Protein AF-A0A952U2J3-F1 (afdb_monomer)

Solvent-accessible surface area (backbone atoms only — not comparable to full-atom values): 42303 Å² total; per-residue (Å²): 121,53,68,68,57,14,50,61,39,34,59,53,50,54,50,59,63,61,67,77,74,70,86,86,83,65,71,63,62,59,51,51,52,52,51,53,52,53,52,53,54,51,46,52,47,52,56,50,48,57,51,52,48,60,48,34,75,82,37,78,80,54,48,75,51,79,56,91,62,31,41,40,38,40,26,62,58,43,86,36,76,42,99,84,81,45,73,42,73,40,39,37,88,94,18,28,26,33,42,38,34,65,39,81,37,71,82,77,68,94,67,79,68,70,41,76,49,69,51,93,81,64,28,35,33,43,38,40,46,49,56,23,79,87,74,41,24,13,45,40,32,42,38,34,31,26,89,84,59,59,64,70,58,54,51,56,50,50,50,60,48,64,44,46,40,59,53,51,54,54,69,70,49,80,95,76,85,84,85,90,84,90,81,91,89,88,85,91,85,88,89,88,86,89,88,88,87,90,81,91,68,82,65,29,38,40,49,31,33,44,33,35,43,90,74,33,37,40,34,39,37,50,40,61,66,56,42,75,72,80,89,68,82,92,74,74,55,70,69,59,46,49,48,50,66,66,20,54,33,37,36,24,64,65,75,44,73,86,76,71,46,64,91,78,50,64,87,64,31,45,56,96,94,51,40,33,80,80,67,46,48,77,64,30,49,50,40,49,50,53,50,28,66,69,69,23,49,51,69,74,70,42,27,47,32,38,44,53,56,46,25,59,46,48,53,61,50,51,43,34,48,52,47,28,42,79,39,58,60,32,43,53,50,48,57,48,31,58,74,70,74,27,50,74,42,64,71,62,55,71,65,55,55,49,48,58,62,67,69,46,54,69,70,54,24,29,48,48,26,33,45,48,48,54,52,44,30,47,34,53,64,43,53,54,46,32,53,50,19,51,54,50,24,35,62,68,56,26,44,49,43,71,48,57,79,45,66,92,40,68,72,58,37,50,54,53,50,48,56,41,40,57,48,26,51,53,50,51,52,52,50,60,62,62,32,74,78,60,44,31,32,25,35,35,43,56,39,84,43,37,48,63,88,72,5,37,57,48,54,41,39,77,70,62,26,53,70,45,75,41,70,38,76,71,72,73,76,78,89,86,85,83,88,84,85,78,81,95,76,77,91,66,78,82,50,42,34,67,83,62,58,44,78,47,75,38,77,93,76,36,33,32,32,36,33,51,50,89,51,52,78,48,80,49,74,57,97,90,31,47,32,40,40,33,38,36,84,49,100,58,31,33,44,35,43,33,39,33,45,49,100,52,64,69,58,78,88,52,47,64,62,50,50,50,49,36,49,52,32,36,41,59,50,52,43,54,74,38,68,50,71,50,80,43,70,57,98,86,29,62,28,38,36,41,38,35,64,28,25,68,100,35,77,68,38,27,36,42,37,39,35,37,53,54,73,37,33,40,38,38,41,36,38,40,24,28,62,49,50,65,67,11,57,44,48,50,50,35,72,70,40,63,46,66,69,46,74,67,56,54,52,53,50,53,63,69,70,48,77,76,79,81,72,70,98,81,68,83,75,81,82,76,78,86,75,79,81,84,79,78,78,85,80,86,78,95,81,80,82,89,82,89,84,89,85,87,89,85,88,88,79,90,85,84,87,91,82,85,85,87,86,83,91,82,82,89,84,87,85,85,87,83,88,132

Sequence (724 aa):
MLLRRAVSVICLSLMILSASGWPCLNSQSAVQAATEFSSEAALLEDVHTRLSALIRECYPKTKVVKTGNKLRIEYKVRPFITVGNKTEMAPDFGGLACDIELRPGKYSGRTRLPQQYNEYNFYSVILMAPYSKTLNAHLYTKLLYPSDTPQEFQDRFKDLMNEYDDVAMEVSKPPQTAPISASVTADQPAPAVEEPASNQVPKSKQIFWKAQRGDDVAYIVGTIPFRQTSGKALTMAPEIKDAYKNAKSVIVDTINLTTSLPYSDKSIRYGSGDKLSKHLSPESTRAMKQYLEWSGETMEMYEFWKPWLAAVAFENSAFRLNGFERVDWQRFIAERAKKDSKLVHEMESADEKVKLFESLPAETQDKLLTLSIKELMKFDTAQQEIESAWRAGDVEKLEQAENRELVGDAPLKAVFDELKTARVSRLTEKIQTSLKDGSPIFVAADARNLLGDGGLINRLAESGFSVTQGSSDIVMTPSGISPSVSSQKELPMPSFGGARLSRYTYPEGKFSVLLPGKPDTRYTTKTGMRQVEYIYQDNQGAYCVGYIILPGVPQAAAIPSALDATANGLKASYRTVESKEGPVSLQGYPGRFINITKIKDKSDWGVNIRMYVVGKMLYILAAEGTPAWLRSPAVQQVSSSLTVVTPEEEARAKLRSSPAPSWPATAKPPVATSSTPTVTPPVFDPNAKNRGEVVSPRKKNWGADPYGPVSPYQRSRHTWGGNN

Mean predicted aligned error: 20.15 Å

Structure (mmCIF, N/CA/C/O backbone):
data_AF-A0A952U2J3-F1
#
_entry.id   AF-A0A952U2J3-F1
#
loop_
_atom_site.group_PDB
_atom_site.id
_atom_site.type_symbol
_atom_site.label_atom_id
_atom_site.label_alt_id
_atom_site.label_comp_id
_atom_site.label_asym_id
_atom_site.label_entity_id
_atom_site.label_seq_id
_atom_site.pdbx_PDB_ins_code
_atom_site.Cartn_x
_atom_site.Cartn_y
_atom_site.Cartn_z
_atom_site.occupancy
_atom_site.B_iso_or_equiv
_atom_site.auth_seq_id
_atom_site.auth_comp_id
_atom_site.auth_asym_id
_atom_site.auth_atom_id
_atom_site.pdbx_PDB_model_num
ATOM 1 N N . MET A 1 1 ? 13.901 5.737 -4.770 1.00 32.53 1 MET A N 1
ATOM 2 C CA . MET A 1 1 ? 14.591 6.968 -4.244 1.00 32.53 1 MET A CA 1
ATOM 3 C C . MET A 1 1 ? 15.944 7.225 -4.927 1.00 32.53 1 MET A C 1
ATOM 5 O O . MET A 1 1 ? 16.343 8.380 -5.042 1.00 32.53 1 MET A O 1
ATOM 9 N N . LEU A 1 2 ? 16.629 6.176 -5.406 1.00 36.59 2 LEU A N 1
ATOM 10 C CA . LEU A 1 2 ? 17.903 6.263 -6.134 1.00 36.59 2 LEU A CA 1
ATOM 11 C C . LEU A 1 2 ? 17.725 6.695 -7.607 1.00 36.59 2 LEU A C 1
ATOM 13 O O . LEU A 1 2 ? 18.512 7.517 -8.074 1.00 36.59 2 LEU A O 1
ATOM 17 N N . LEU A 1 3 ? 16.618 6.315 -8.270 1.00 38.75 3 LEU A N 1
ATOM 18 C CA . LEU A 1 3 ? 16.240 6.816 -9.610 1.00 38.75 3 LEU A CA 1
ATOM 19 C C . LEU A 1 3 ? 16.204 8.363 -9.664 1.00 38.75 3 LEU A C 1
ATOM 21 O O . LEU A 1 3 ? 16.622 8.981 -10.636 1.00 38.75 3 LEU A O 1
ATOM 25 N N . ARG A 1 4 ? 15.822 9.013 -8.552 1.00 46.53 4 ARG A N 1
ATOM 26 C CA . ARG A 1 4 ? 15.760 10.484 -8.413 1.00 46.53 4 ARG A CA 1
ATOM 27 C C . ARG A 1 4 ? 17.123 11.175 -8.563 1.00 46.53 4 ARG A C 1
ATOM 29 O O . ARG A 1 4 ? 17.192 12.300 -9.053 1.00 46.53 4 ARG A O 1
ATOM 36 N N . ARG A 1 5 ? 18.207 10.530 -8.110 1.00 43.16 5 ARG A N 1
ATOM 37 C CA . ARG A 1 5 ? 19.585 11.047 -8.252 1.00 43.16 5 ARG A CA 1
ATOM 38 C C . ARG A 1 5 ? 20.107 10.817 -9.667 1.00 43.16 5 ARG A C 1
ATOM 40 O O . ARG A 1 5 ? 20.795 11.673 -10.210 1.00 43.16 5 ARG A O 1
ATOM 47 N N . ALA A 1 6 ? 19.698 9.704 -10.259 1.00 39.91 6 ALA A N 1
ATOM 48 C CA . ALA A 1 6 ? 20.043 9.270 -11.599 1.00 39.91 6 ALA A CA 1
ATOM 49 C C . ALA A 1 6 ? 19.598 10.260 -12.682 1.00 39.91 6 ALA A C 1
ATOM 51 O O . ALA A 1 6 ? 20.382 10.632 -13.548 1.00 39.91 6 ALA A O 1
ATOM 52 N N . VAL A 1 7 ? 18.375 10.784 -12.579 1.00 44.22 7 VAL A N 1
ATOM 53 C CA . VAL A 1 7 ? 17.796 11.645 -13.622 1.00 44.22 7 VAL A CA 1
ATOM 54 C C . VAL A 1 7 ? 18.412 13.050 -13.679 1.00 44.22 7 VAL A C 1
ATOM 56 O O . VAL A 1 7 ? 18.497 13.649 -14.747 1.00 44.22 7 VAL A O 1
ATOM 59 N N . SER A 1 8 ? 18.958 13.557 -12.568 1.00 42.69 8 SER A N 1
ATOM 60 C CA . SER A 1 8 ? 19.717 14.821 -12.604 1.00 42.69 8 SER A CA 1
ATOM 61 C C . SER A 1 8 ? 21.003 14.693 -13.432 1.00 42.69 8 SER A C 1
ATOM 63 O O . SER A 1 8 ? 21.436 15.668 -14.037 1.00 42.69 8 SER A O 1
ATOM 65 N N . VAL A 1 9 ? 21.574 13.484 -13.495 1.00 44.25 9 VAL A N 1
ATOM 66 C CA . VAL A 1 9 ? 22.742 13.160 -14.324 1.00 44.25 9 VAL A CA 1
ATOM 67 C C . VAL A 1 9 ? 22.330 12.983 -15.790 1.00 44.25 9 VAL A C 1
ATOM 69 O O . VAL A 1 9 ? 23.016 13.498 -16.665 1.00 44.25 9 VAL A O 1
ATOM 72 N N . ILE A 1 10 ? 21.166 12.372 -16.061 1.00 49.44 10 ILE A N 1
ATOM 73 C CA . ILE A 1 10 ? 20.590 12.250 -17.418 1.00 49.44 10 ILE A CA 1
ATOM 74 C C . ILE A 1 10 ? 20.408 13.626 -18.074 1.00 49.44 10 ILE A C 1
ATOM 76 O O . ILE A 1 10 ? 20.834 13.828 -19.211 1.00 49.44 10 ILE A O 1
ATOM 80 N N . CYS A 1 11 ? 19.823 14.590 -17.351 1.00 44.06 11 CYS A N 1
ATOM 81 C CA . CYS A 1 11 ? 19.625 15.948 -17.865 1.00 44.06 11 CYS A CA 1
ATOM 82 C C . CYS A 1 11 ? 20.951 16.654 -18.190 1.00 44.06 11 CYS A C 1
ATOM 84 O O . CYS A 1 11 ? 21.028 17.386 -19.173 1.00 44.06 11 CYS A O 1
ATOM 86 N N . LEU A 1 12 ? 21.997 16.421 -17.391 1.00 43.34 12 LEU A N 1
ATOM 87 C CA . LEU A 1 12 ? 23.317 17.017 -17.599 1.00 43.34 12 LEU A CA 1
ATOM 88 C C . LEU A 1 12 ? 24.030 16.398 -18.814 1.00 43.34 12 LEU A C 1
ATOM 90 O O . LEU A 1 12 ? 24.610 17.112 -19.626 1.00 43.34 12 LEU A O 1
ATOM 94 N N . SER A 1 13 ? 23.943 15.075 -18.978 1.00 43.97 13 SER A N 1
ATOM 95 C CA . SER A 1 13 ? 24.568 14.351 -20.090 1.00 43.97 13 SER A CA 1
ATOM 96 C C . SER A 1 13 ? 23.916 14.658 -21.442 1.00 43.97 13 SER A C 1
ATOM 98 O O . SER A 1 13 ? 24.625 14.856 -22.426 1.00 43.97 13 SER A O 1
ATOM 100 N N . LEU A 1 14 ? 22.582 14.764 -21.501 1.00 44.81 14 LEU A N 1
ATOM 101 C CA . LEU A 1 14 ? 21.860 15.097 -22.738 1.00 44.81 14 LEU A CA 1
ATOM 102 C C . LEU A 1 14 ? 22.102 16.545 -23.195 1.00 44.81 14 LEU A C 1
ATOM 104 O O . LEU A 1 14 ? 22.144 16.802 -24.396 1.00 44.81 14 LEU A O 1
ATOM 108 N N . MET A 1 15 ? 22.334 17.473 -22.259 1.00 47.59 15 MET A N 1
ATOM 109 C CA . MET A 1 15 ? 22.719 18.850 -22.587 1.00 47.59 15 MET A CA 1
ATOM 110 C C . MET A 1 15 ? 24.090 18.934 -23.262 1.00 47.59 15 MET A C 1
ATOM 112 O O . MET A 1 15 ? 24.230 19.621 -24.274 1.00 47.59 15 MET A O 1
ATOM 116 N N . ILE A 1 16 ? 25.079 18.192 -22.753 1.00 44.28 16 ILE A N 1
ATOM 117 C CA . ILE A 1 16 ? 26.444 18.169 -23.305 1.00 44.28 16 ILE A CA 1
ATOM 118 C C . ILE A 1 16 ? 26.448 17.634 -24.748 1.00 44.28 16 ILE A C 1
ATOM 120 O O . ILE A 1 16 ? 27.183 18.141 -25.590 1.00 44.28 16 ILE A O 1
ATOM 124 N N . LEU A 1 17 ? 25.577 16.670 -25.059 1.00 38.91 17 LEU A N 1
ATOM 125 C CA . LEU A 1 17 ? 25.422 16.102 -26.405 1.00 38.91 17 LEU A CA 1
ATOM 126 C C . LEU A 1 17 ? 24.635 17.000 -27.377 1.00 38.91 17 LEU A C 1
ATOM 128 O O . LEU A 1 17 ? 24.852 16.915 -28.581 1.00 38.91 17 LEU A O 1
ATOM 132 N N . SER A 1 18 ? 23.748 17.875 -26.888 1.00 40.59 18 SER A N 1
ATOM 133 C CA . SER A 1 18 ? 23.076 18.878 -27.736 1.00 40.59 18 SER A CA 1
ATOM 134 C C . SER A 1 18 ? 23.960 20.085 -28.070 1.00 40.59 18 SER A C 1
ATOM 136 O O . SER A 1 18 ? 23.769 20.715 -29.107 1.00 40.59 18 SER A O 1
ATOM 138 N N . ALA A 1 19 ? 24.951 20.384 -27.223 1.00 36.28 19 ALA A N 1
ATOM 139 C CA . ALA A 1 19 ? 25.869 21.507 -27.406 1.00 36.28 19 ALA A CA 1
ATOM 140 C C . ALA A 1 19 ? 27.001 21.217 -28.411 1.00 36.28 19 ALA A C 1
ATOM 142 O O . ALA A 1 19 ? 27.586 22.146 -28.958 1.00 36.28 19 ALA A O 1
ATOM 143 N N . SER A 1 20 ? 27.304 19.947 -28.690 1.00 35.41 20 SER A N 1
ATOM 144 C CA . SER A 1 20 ? 28.422 19.542 -29.554 1.00 35.41 20 SER A CA 1
ATOM 145 C C . SER A 1 20 ? 28.078 19.427 -31.048 1.00 35.41 20 SER A C 1
ATOM 147 O O . SER A 1 20 ? 28.897 18.927 -31.816 1.00 35.41 20 SER A O 1
ATOM 149 N N . GLY A 1 21 ? 26.898 19.895 -31.484 1.00 38.03 21 GLY A N 1
ATOM 150 C CA . GLY A 1 21 ? 26.424 19.690 -32.861 1.00 38.03 21 GLY A CA 1
ATOM 151 C C . GLY A 1 21 ? 25.653 20.833 -33.529 1.00 38.03 21 GLY A C 1
ATOM 152 O O . GLY A 1 21 ? 25.036 20.587 -34.561 1.00 38.03 21 GLY A O 1
ATOM 153 N N . TRP A 1 22 ? 25.635 22.055 -32.986 1.00 28.34 22 TRP A N 1
ATOM 154 C CA . TRP A 1 22 ? 24.921 23.187 -33.607 1.00 28.34 22 TRP A CA 1
ATOM 155 C C . TRP A 1 22 ? 25.897 24.256 -34.125 1.00 28.34 22 TRP A C 1
ATOM 157 O O . TRP A 1 22 ? 26.649 24.815 -33.326 1.00 28.34 22 TRP A O 1
ATOM 167 N N . PRO A 1 23 ? 25.886 24.599 -35.429 1.00 35.75 23 PRO A N 1
ATOM 168 C CA . PRO A 1 23 ? 26.514 25.816 -35.914 1.00 35.75 23 PRO A CA 1
ATOM 169 C C . PRO A 1 23 ? 25.571 27.015 -35.706 1.00 35.75 23 PRO A C 1
ATOM 171 O O . PRO A 1 23 ? 24.412 26.984 -36.111 1.00 35.75 23 PRO A O 1
ATOM 174 N N . CYS A 1 24 ? 26.125 28.077 -35.113 1.00 32.22 24 CYS A N 1
ATOM 175 C CA . CYS A 1 24 ? 25.595 29.444 -35.000 1.00 32.22 24 CYS A CA 1
ATOM 176 C C . CYS A 1 24 ? 24.401 29.681 -34.049 1.00 32.22 24 CYS A C 1
ATOM 178 O O . CYS A 1 24 ? 23.242 29.556 -34.433 1.00 32.22 24 CYS A O 1
ATOM 180 N N . LEU A 1 25 ? 24.685 30.222 -32.856 1.00 29.83 25 LEU A N 1
ATOM 181 C CA . LEU A 1 25 ? 23.810 31.217 -32.222 1.00 29.83 25 LEU A CA 1
ATOM 182 C C . LEU A 1 25 ? 24.570 32.550 -32.118 1.00 29.83 25 LEU A C 1
ATOM 184 O O . LEU A 1 25 ? 25.639 32.621 -31.515 1.00 29.83 25 LEU A O 1
ATOM 188 N N . ASN A 1 26 ? 24.012 33.582 -32.755 1.00 34.16 26 ASN A N 1
ATOM 189 C CA . ASN A 1 26 ? 24.530 34.950 -32.811 1.00 34.16 26 ASN A CA 1
ATOM 190 C C . ASN A 1 26 ? 24.577 35.607 -31.420 1.00 34.16 26 ASN A C 1
ATOM 192 O O . ASN A 1 26 ? 23.671 35.451 -30.602 1.00 34.16 26 ASN A O 1
ATOM 196 N N . SER A 1 27 ? 25.597 36.437 -31.204 1.00 36.62 27 SER A N 1
ATOM 197 C CA . SER A 1 27 ? 25.874 37.191 -29.972 1.00 36.62 27 SER A CA 1
ATOM 198 C C . SER A 1 27 ? 24.767 38.165 -29.532 1.00 36.62 27 SER A C 1
ATOM 200 O O . SER A 1 27 ? 24.757 38.583 -28.379 1.00 36.62 27 SER A O 1
ATOM 202 N N . GLN A 1 28 ? 23.794 38.489 -30.390 1.00 33.12 28 GLN A N 1
ATOM 203 C CA . GLN A 1 28 ? 22.654 39.346 -30.036 1.00 33.12 28 GLN A CA 1
ATOM 204 C C . GLN A 1 28 ? 21.639 38.661 -29.110 1.00 33.12 28 GLN A C 1
ATOM 206 O O . GLN A 1 28 ? 21.112 39.309 -28.211 1.00 33.12 28 GLN A O 1
ATOM 211 N N . SER A 1 29 ? 21.415 37.350 -29.245 1.00 37.97 29 SER A N 1
ATOM 212 C CA . SER A 1 29 ? 20.482 36.611 -28.378 1.00 37.97 29 SER A CA 1
ATOM 213 C C . SER A 1 29 ? 21.000 36.495 -26.942 1.00 37.97 29 SER A C 1
ATOM 215 O O . SER A 1 29 ? 20.218 36.487 -25.999 1.00 37.97 29 SER A O 1
ATOM 217 N N . ALA A 1 30 ? 22.325 36.452 -26.771 1.00 31.55 30 ALA A N 1
ATOM 218 C CA . ALA A 1 30 ? 22.970 36.451 -25.461 1.00 31.55 30 ALA A CA 1
ATOM 219 C C . ALA A 1 30 ? 22.880 37.823 -24.773 1.00 31.55 30 ALA A C 1
ATOM 221 O O . ALA A 1 30 ? 22.696 37.886 -23.561 1.00 31.55 30 ALA A O 1
ATOM 222 N N . VAL A 1 31 ? 22.957 38.916 -25.541 1.00 30.72 31 VAL A N 1
ATOM 223 C CA . VAL A 1 31 ? 22.818 40.286 -25.020 1.00 30.72 31 VAL A CA 1
ATOM 224 C C . VAL A 1 31 ? 21.362 40.604 -24.677 1.00 30.72 31 VAL A C 1
ATOM 226 O O . VAL A 1 31 ? 21.117 41.222 -23.645 1.00 30.72 31 VAL A O 1
ATOM 229 N N . GLN A 1 32 ? 20.400 40.126 -25.473 1.00 33.69 32 GLN A N 1
ATOM 230 C CA . GLN A 1 32 ? 18.964 40.277 -25.209 1.00 33.69 32 GLN A CA 1
ATOM 231 C C . GLN A 1 32 ? 18.515 39.442 -23.999 1.00 33.69 32 GLN A C 1
ATOM 233 O O . GLN A 1 32 ? 17.850 39.962 -23.109 1.00 33.69 32 GLN A O 1
ATOM 238 N N . ALA A 1 33 ? 19.009 38.202 -23.878 1.00 32.97 33 ALA A N 1
ATOM 239 C CA . ALA A 1 33 ? 18.834 37.403 -22.668 1.00 32.97 33 ALA A CA 1
ATOM 240 C C . ALA A 1 33 ? 19.483 38.065 -21.441 1.00 32.97 33 ALA A C 1
ATOM 242 O O . ALA A 1 33 ? 18.907 38.015 -20.364 1.00 32.97 33 ALA A O 1
ATOM 243 N N . ALA A 1 34 ? 20.643 38.721 -21.582 1.00 29.66 34 ALA A N 1
ATOM 244 C CA . ALA A 1 34 ? 21.317 39.411 -20.478 1.00 29.66 34 ALA A CA 1
ATOM 245 C C . ALA A 1 34 ? 20.621 40.717 -20.043 1.00 29.66 34 ALA A C 1
ATOM 247 O O . ALA A 1 34 ? 20.680 41.071 -18.866 1.00 29.66 34 ALA A O 1
ATOM 248 N N . THR A 1 35 ? 19.944 41.420 -20.959 1.00 30.41 35 THR A N 1
ATOM 249 C CA . THR A 1 35 ? 19.153 42.622 -20.633 1.00 30.41 35 THR A CA 1
ATOM 250 C C . THR A 1 35 ? 17.809 42.262 -20.000 1.00 30.41 35 THR A C 1
ATOM 252 O O . THR A 1 35 ? 17.457 42.866 -18.990 1.00 30.41 35 THR A O 1
ATOM 255 N N . GLU A 1 36 ? 17.126 41.219 -20.488 1.00 41.25 36 GLU A N 1
ATOM 256 C CA . GLU A 1 36 ? 15.915 40.665 -19.854 1.00 41.25 36 GLU A CA 1
ATOM 257 C C . GLU A 1 36 ? 16.208 40.114 -18.442 1.00 41.25 36 GLU A C 1
ATOM 259 O O . GLU A 1 36 ? 15.452 40.369 -17.501 1.00 41.25 36 GLU A O 1
ATOM 264 N N . PHE A 1 37 ? 17.368 39.466 -18.252 1.00 37.72 37 PHE A N 1
ATOM 265 C CA . PHE A 1 37 ? 17.836 38.992 -16.940 1.00 37.72 37 PHE A CA 1
ATOM 266 C C . PHE A 1 37 ? 18.097 40.141 -15.952 1.00 37.72 37 PHE A C 1
ATOM 268 O O . PHE A 1 37 ? 17.888 39.988 -14.748 1.00 37.72 37 PHE A O 1
ATOM 275 N N . SER A 1 38 ? 18.544 41.302 -16.448 1.00 39.62 38 SER A N 1
ATOM 276 C CA . SER A 1 38 ? 18.811 42.483 -15.619 1.00 39.62 38 SER A CA 1
ATOM 277 C C . SER A 1 38 ? 17.528 43.191 -15.175 1.00 39.62 38 SER A C 1
ATOM 279 O O . SER A 1 38 ? 17.484 43.701 -14.056 1.00 39.62 38 SER A O 1
ATOM 281 N N . SER A 1 39 ? 16.483 43.216 -16.009 1.00 50.59 39 SER A N 1
ATOM 282 C CA . SER A 1 39 ? 15.179 43.795 -15.650 1.00 50.59 39 SER A CA 1
ATOM 283 C C . SER A 1 39 ? 14.370 42.894 -14.712 1.00 50.59 39 SER A C 1
ATOM 285 O O . SER A 1 39 ? 13.769 43.394 -13.762 1.00 50.59 39 SER A O 1
ATOM 287 N N . GLU A 1 40 ? 14.404 41.567 -14.907 1.00 54.47 40 GLU A N 1
ATOM 288 C CA . GLU A 1 40 ? 13.758 40.616 -13.987 1.00 54.47 40 GLU A CA 1
ATOM 289 C C . GLU A 1 40 ? 14.417 40.631 -12.602 1.00 54.47 40 GLU A C 1
ATOM 291 O O . GLU A 1 40 ? 13.723 40.593 -11.587 1.00 54.47 40 GLU A O 1
ATOM 296 N N . ALA A 1 41 ? 15.750 40.731 -12.538 1.00 56.22 41 ALA A N 1
ATOM 297 C CA . ALA A 1 41 ? 16.477 40.775 -11.273 1.00 56.22 41 ALA A CA 1
ATOM 298 C C . ALA A 1 41 ? 16.209 42.061 -10.470 1.00 56.22 41 ALA A C 1
ATOM 300 O O . ALA A 1 41 ? 16.099 41.990 -9.244 1.00 56.22 41 ALA A O 1
ATOM 301 N N . ALA A 1 42 ? 16.087 43.210 -11.145 1.00 57.56 42 ALA A N 1
ATOM 302 C CA . ALA A 1 42 ? 15.804 44.501 -10.515 1.00 57.56 42 ALA A CA 1
ATOM 303 C C . ALA A 1 42 ? 14.357 44.595 -10.003 1.00 57.56 42 ALA A C 1
ATOM 305 O O . ALA A 1 42 ? 14.140 44.997 -8.861 1.00 57.56 42 ALA A O 1
ATOM 306 N N . LEU A 1 43 ? 13.376 44.150 -10.798 1.00 63.41 43 LEU A N 1
ATOM 307 C CA . LEU A 1 43 ? 11.974 44.110 -10.372 1.00 63.41 43 LEU A CA 1
ATOM 308 C C . LEU A 1 43 ? 11.774 43.149 -9.200 1.00 63.41 43 LEU A C 1
ATOM 310 O O . LEU A 1 43 ? 11.092 43.469 -8.229 1.00 63.41 43 LEU A O 1
ATOM 314 N N . LEU A 1 44 ? 12.367 41.957 -9.291 1.00 66.12 44 LEU A N 1
ATOM 315 C CA . LEU A 1 44 ? 12.258 40.969 -8.232 1.00 66.12 44 LEU A CA 1
ATOM 316 C C . LEU A 1 44 ? 12.863 41.500 -6.928 1.00 66.12 44 LEU A C 1
ATOM 318 O O . LEU A 1 44 ? 12.347 41.205 -5.855 1.00 66.12 44 LEU A O 1
ATOM 322 N N . GLU A 1 45 ? 13.919 42.311 -7.008 1.00 69.69 45 GLU A N 1
ATOM 323 C CA . GLU A 1 45 ? 14.488 42.961 -5.831 1.00 69.69 45 GLU A CA 1
ATOM 324 C C . GLU A 1 45 ? 13.590 44.056 -5.247 1.00 69.69 45 GLU A C 1
ATOM 326 O O . GLU A 1 45 ? 13.445 44.112 -4.025 1.00 69.69 45 GLU A O 1
ATOM 331 N N . ASP A 1 46 ? 12.926 44.869 -6.073 1.00 71.44 46 ASP A N 1
ATOM 332 C CA . ASP A 1 46 ? 11.971 45.879 -5.593 1.00 71.44 46 ASP A CA 1
ATOM 333 C C . ASP A 1 46 ? 10.759 45.229 -4.904 1.00 71.44 46 ASP A C 1
ATOM 335 O O . ASP A 1 46 ? 10.438 45.547 -3.755 1.00 71.44 46 ASP A O 1
ATOM 339 N N . VAL A 1 47 ? 10.163 44.217 -5.543 1.00 70.25 47 VAL A N 1
ATOM 340 C CA . VAL A 1 47 ? 9.043 43.438 -4.988 1.00 70.25 47 VAL A CA 1
ATOM 341 C C . VAL A 1 47 ? 9.453 42.748 -3.686 1.00 70.25 47 VAL A C 1
ATOM 343 O O . VAL A 1 47 ? 8.728 42.811 -2.691 1.00 70.25 47 VAL A O 1
ATOM 346 N N . HIS A 1 48 ? 10.637 42.129 -3.641 1.00 74.19 48 HIS A N 1
ATOM 347 C CA . HIS A 1 48 ? 11.150 41.522 -2.413 1.00 74.19 48 HIS A CA 1
ATOM 348 C C . HIS A 1 48 ? 11.382 42.554 -1.304 1.00 74.19 48 HIS A C 1
ATOM 350 O O . HIS A 1 48 ? 11.140 42.248 -0.133 1.00 74.19 48 HIS A O 1
ATOM 356 N N . THR A 1 49 ? 11.831 43.762 -1.648 1.00 76.81 49 THR A N 1
ATOM 357 C CA . THR A 1 49 ? 12.126 44.837 -0.692 1.00 76.81 49 THR A CA 1
ATOM 358 C C . THR A 1 49 ? 10.850 45.393 -0.071 1.00 76.81 49 THR A C 1
ATOM 360 O O . THR A 1 49 ? 10.731 45.393 1.157 1.00 76.81 49 THR A O 1
ATOM 363 N N . ARG A 1 50 ? 9.864 45.784 -0.890 1.00 75.50 50 ARG A N 1
ATOM 364 C CA . ARG A 1 50 ? 8.568 46.308 -0.417 1.00 75.50 50 ARG A CA 1
ATOM 365 C C . ARG A 1 50 ? 7.829 45.289 0.443 1.00 75.50 50 ARG A C 1
ATOM 367 O O . ARG A 1 50 ? 7.320 45.619 1.512 1.00 75.50 50 ARG A O 1
ATOM 374 N N . LEU A 1 51 ? 7.847 44.026 0.027 1.00 73.00 51 LEU A N 1
ATOM 375 C CA . LEU A 1 51 ? 7.157 42.956 0.736 1.00 73.00 51 LEU A CA 1
ATOM 376 C C . LEU A 1 51 ? 7.872 42.557 2.034 1.00 73.00 51 LEU A C 1
ATOM 378 O O . LEU A 1 51 ? 7.224 42.297 3.047 1.00 73.00 51 LEU A O 1
ATOM 382 N N . SER A 1 52 ? 9.208 42.589 2.051 1.00 75.69 52 SER A N 1
ATOM 383 C CA . SER A 1 52 ? 9.977 42.426 3.291 1.00 75.69 52 SER A CA 1
ATOM 384 C C . SER A 1 52 ? 9.743 43.580 4.270 1.00 75.69 52 SER A C 1
ATOM 386 O O . SER A 1 52 ? 9.743 43.344 5.476 1.00 75.69 52 SER A O 1
ATOM 388 N N . ALA A 1 53 ? 9.551 44.812 3.786 1.00 78.88 53 ALA A N 1
ATOM 389 C CA . ALA A 1 53 ? 9.234 45.968 4.624 1.00 78.88 53 ALA A CA 1
ATOM 390 C C . ALA A 1 53 ? 7.831 45.847 5.242 1.00 78.88 53 ALA A C 1
ATOM 392 O O . ALA A 1 53 ? 7.717 45.871 6.466 1.00 78.88 53 ALA A O 1
ATOM 393 N N . LEU A 1 54 ? 6.806 45.581 4.421 1.00 78.69 54 LEU A N 1
ATOM 394 C CA . LEU A 1 54 ? 5.423 45.374 4.872 1.00 78.69 54 LEU A CA 1
ATOM 395 C C . LEU A 1 54 ? 5.329 44.274 5.938 1.00 78.69 54 LEU A C 1
ATOM 397 O O . LEU A 1 54 ? 4.670 44.428 6.963 1.00 78.69 54 LEU A O 1
ATOM 401 N N . ILE A 1 55 ? 6.025 43.157 5.725 1.00 78.56 55 ILE A N 1
ATOM 402 C CA . ILE A 1 55 ? 6.014 42.044 6.674 1.00 78.56 55 ILE A CA 1
ATOM 403 C C . ILE A 1 55 ? 6.757 42.390 7.973 1.00 78.56 55 ILE A C 1
ATOM 405 O O . ILE A 1 55 ? 6.338 41.953 9.044 1.00 78.56 55 ILE A O 1
ATOM 409 N N . ARG A 1 56 ? 7.820 43.200 7.923 1.00 79.88 56 ARG A N 1
ATOM 410 C CA . ARG A 1 56 ? 8.557 43.628 9.125 1.00 79.88 56 ARG A CA 1
ATOM 411 C C . ARG A 1 56 ? 7.799 44.646 9.976 1.00 79.88 56 ARG A C 1
ATOM 413 O O . ARG A 1 56 ? 8.045 44.680 11.177 1.00 79.88 56 ARG A O 1
ATOM 420 N N . GLU A 1 57 ? 6.879 45.421 9.403 1.00 77.38 57 GLU A N 1
ATOM 421 C CA . GLU A 1 57 ? 6.001 46.321 10.171 1.00 77.38 57 GLU A CA 1
ATOM 422 C C . GLU A 1 57 ? 5.124 45.541 11.159 1.00 77.38 57 GLU A C 1
ATOM 424 O O . GLU A 1 57 ? 5.012 45.917 12.324 1.00 77.38 57 GLU A O 1
ATOM 429 N N . CYS A 1 58 ? 4.560 44.411 10.723 1.00 69.06 58 CYS A N 1
ATOM 430 C CA . CYS A 1 58 ? 3.730 43.554 11.573 1.00 69.06 58 CYS A CA 1
ATOM 431 C C . CYS A 1 58 ? 4.547 42.494 12.335 1.00 69.06 58 CYS A C 1
ATOM 433 O O . CYS A 1 58 ? 4.149 42.055 13.414 1.00 69.06 58 CYS A O 1
ATOM 435 N N . TYR A 1 59 ? 5.704 42.092 11.799 1.00 78.94 59 TYR A N 1
ATOM 436 C CA . TYR A 1 59 ? 6.549 41.024 12.338 1.00 78.94 59 TYR A CA 1
ATOM 437 C C . TYR A 1 59 ? 8.040 41.433 12.342 1.00 78.94 59 TYR A C 1
ATOM 439 O O . TYR A 1 59 ? 8.845 40.942 11.548 1.00 78.94 59 TYR A O 1
ATOM 447 N N . PRO A 1 60 ? 8.485 42.290 13.278 1.00 69.75 60 PRO A N 1
ATOM 448 C CA . PRO A 1 60 ? 9.799 42.952 13.221 1.00 69.75 60 PRO A CA 1
ATOM 449 C C . PRO A 1 60 ? 11.024 42.027 13.340 1.00 69.75 60 PRO A C 1
ATOM 451 O O . PRO A 1 60 ? 12.149 42.444 13.075 1.00 69.75 60 PRO A O 1
ATOM 454 N N . LYS A 1 61 ? 10.835 40.757 13.723 1.00 77.94 61 LYS A N 1
ATOM 455 C CA . LYS A 1 61 ? 11.903 39.754 13.902 1.00 77.94 61 LYS A CA 1
ATOM 456 C C . LYS A 1 61 ? 11.891 38.652 12.823 1.00 77.94 61 LYS A C 1
ATOM 458 O O . LYS A 1 61 ? 12.361 37.544 13.074 1.00 77.94 61 LYS A O 1
ATOM 463 N N . THR A 1 62 ? 11.335 38.916 11.639 1.00 83.06 62 THR A N 1
ATOM 464 C CA . THR A 1 62 ? 11.275 37.945 10.527 1.00 83.06 62 THR A CA 1
ATOM 465 C C . THR A 1 62 ? 12.648 37.603 9.955 1.00 83.06 62 THR A C 1
ATOM 467 O O . THR A 1 62 ? 13.453 38.495 9.670 1.00 83.06 62 THR A O 1
ATOM 470 N N . LYS A 1 63 ? 12.878 36.320 9.678 1.00 82.88 63 LYS A N 1
ATOM 471 C CA . LYS A 1 63 ? 14.024 35.834 8.910 1.00 82.88 63 LYS A CA 1
ATOM 472 C C . LYS A 1 63 ? 13.687 35.869 7.421 1.00 82.88 63 LYS A C 1
ATOM 474 O O . LYS A 1 63 ? 12.689 35.291 7.005 1.00 82.88 63 LYS A O 1
ATOM 479 N N . VAL A 1 64 ? 14.534 36.516 6.625 1.00 80.44 64 VAL A N 1
ATOM 480 C CA . VAL A 1 64 ? 14.371 36.631 5.169 1.00 80.44 64 VAL A CA 1
ATOM 481 C C . VAL A 1 64 ? 15.510 35.882 4.485 1.00 80.44 64 VAL A C 1
ATOM 483 O O . VAL A 1 64 ? 16.677 36.132 4.780 1.00 80.44 64 VAL A O 1
ATOM 486 N N . VAL A 1 65 ? 15.181 34.950 3.591 1.00 76.44 65 VAL A N 1
ATOM 487 C CA . VAL A 1 65 ? 16.146 34.166 2.812 1.00 76.44 65 VAL A CA 1
ATOM 488 C C . VAL A 1 65 ? 15.817 34.317 1.331 1.00 76.44 65 VAL A C 1
ATOM 490 O O . VAL A 1 65 ? 14.753 33.896 0.877 1.00 76.44 65 VAL A O 1
ATOM 493 N N . LYS A 1 66 ? 16.742 34.909 0.570 1.00 74.25 66 LYS A N 1
ATOM 494 C CA . LYS A 1 66 ? 16.641 35.055 -0.888 1.00 74.25 66 LYS A CA 1
ATOM 495 C C . LYS A 1 66 ? 17.478 33.973 -1.576 1.00 74.25 66 LYS A C 1
ATOM 497 O O . LYS A 1 66 ? 18.623 33.733 -1.197 1.00 74.25 66 LYS A O 1
ATOM 502 N N . THR A 1 67 ? 16.925 33.288 -2.576 1.00 69.12 67 THR A N 1
ATOM 503 C CA . THR A 1 67 ? 17.646 32.264 -3.354 1.00 69.12 67 THR A CA 1
ATOM 504 C C . THR A 1 67 ? 17.181 32.280 -4.807 1.00 69.12 67 THR A C 1
ATOM 506 O O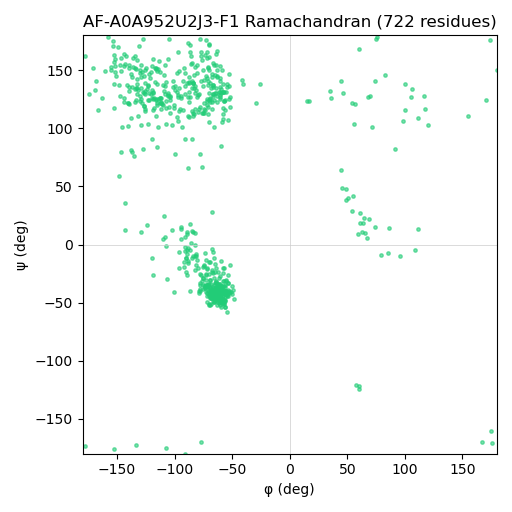 . THR A 1 67 ? 16.129 31.735 -5.136 1.00 69.12 67 THR A O 1
ATOM 509 N N . GLY A 1 68 ? 17.970 32.892 -5.695 1.00 69.69 68 GLY A N 1
ATOM 510 C CA . GLY A 1 68 ? 17.620 33.022 -7.113 1.00 69.69 68 GLY A CA 1
ATOM 511 C C . GLY A 1 68 ? 16.309 33.792 -7.307 1.00 69.69 68 GLY A C 1
ATOM 512 O O . GLY A 1 68 ? 16.186 34.920 -6.838 1.00 69.69 68 GLY A O 1
ATOM 513 N N . ASN A 1 69 ? 15.328 33.154 -7.952 1.00 73.25 69 ASN A N 1
ATOM 514 C CA . ASN A 1 69 ? 13.989 33.696 -8.206 1.00 73.25 69 ASN A CA 1
ATOM 515 C C . ASN A 1 69 ? 12.997 33.511 -7.035 1.00 73.25 69 ASN A C 1
ATOM 517 O O . ASN A 1 69 ? 11.794 33.696 -7.226 1.00 73.25 69 ASN A O 1
ATOM 521 N N . LYS A 1 70 ? 13.482 33.091 -5.855 1.00 77.88 70 LYS A N 1
ATOM 522 C CA . LYS A 1 70 ? 12.667 32.806 -4.667 1.00 77.88 70 LYS A CA 1
ATOM 523 C C . LYS A 1 70 ? 12.990 33.720 -3.497 1.00 77.88 70 LYS A C 1
ATOM 525 O O . LYS A 1 70 ? 14.164 33.941 -3.183 1.00 77.88 70 LYS A O 1
ATOM 530 N N . LEU A 1 71 ? 11.945 34.134 -2.792 1.00 81.38 71 LEU A N 1
ATOM 531 C CA . LEU A 1 71 ? 12.017 34.752 -1.476 1.00 81.38 71 LEU A CA 1
ATOM 532 C C . LEU A 1 71 ? 11.226 33.913 -0.487 1.00 81.38 71 LEU A C 1
ATOM 534 O O . LEU A 1 71 ? 10.063 33.592 -0.722 1.00 81.38 71 LEU A O 1
ATOM 538 N N . ARG A 1 72 ? 11.865 33.589 0.632 1.00 85.44 72 ARG A N 1
ATOM 539 C CA . ARG A 1 72 ? 11.216 32.956 1.770 1.00 85.44 72 ARG A CA 1
ATOM 540 C C . ARG A 1 72 ? 11.332 33.859 2.985 1.00 85.44 72 ARG A C 1
ATOM 542 O O . ARG A 1 72 ? 12.439 34.243 3.369 1.00 85.44 72 ARG A O 1
ATOM 549 N N . ILE A 1 73 ? 10.193 34.180 3.585 1.00 86.06 73 ILE A N 1
ATOM 550 C CA . ILE A 1 73 ? 10.102 34.962 4.816 1.00 86.06 73 ILE A CA 1
ATOM 551 C C . ILE A 1 73 ? 9.455 34.095 5.884 1.00 86.06 73 ILE A C 1
ATOM 553 O O . ILE A 1 73 ? 8.380 33.540 5.678 1.00 86.06 73 ILE A O 1
ATOM 557 N N . GLU A 1 74 ? 10.119 33.967 7.024 1.00 87.50 74 GLU A N 1
ATOM 558 C CA . GLU A 1 74 ? 9.693 33.096 8.113 1.00 87.50 74 GLU A CA 1
ATOM 559 C C . GLU A 1 74 ? 9.742 33.845 9.444 1.00 87.50 74 GLU A C 1
ATOM 561 O O . GLU A 1 74 ? 10.728 34.510 9.777 1.00 87.50 74 GLU A O 1
ATOM 566 N N . TYR A 1 75 ? 8.691 33.703 10.244 1.00 84.06 75 TYR A N 1
ATOM 567 C CA . TYR A 1 75 ? 8.647 34.198 11.612 1.00 84.06 75 TYR A CA 1
ATOM 568 C C . TYR A 1 75 ? 7.860 33.235 12.492 1.00 84.06 75 TYR A C 1
ATOM 570 O O . TYR A 1 75 ? 6.729 32.907 12.158 1.00 84.06 75 TYR A O 1
ATOM 578 N N . LYS A 1 76 ? 8.462 32.775 13.600 1.00 81.56 76 LYS A N 1
ATOM 579 C CA . LYS A 1 76 ? 7.890 31.744 14.490 1.00 81.56 76 LYS A CA 1
ATOM 580 C C . LYS A 1 76 ? 7.288 30.578 13.690 1.00 81.56 76 LYS A C 1
ATOM 582 O O . LYS A 1 76 ? 6.080 30.377 13.670 1.00 81.56 76 LYS A O 1
ATOM 587 N N . VAL A 1 77 ? 8.141 29.866 12.960 1.00 83.81 77 VAL A N 1
ATOM 588 C CA . VAL A 1 77 ? 7.743 28.727 12.125 1.00 83.81 77 VAL A CA 1
ATOM 589 C C . VAL A 1 77 ? 8.238 27.421 12.729 1.00 83.81 77 VAL A C 1
ATOM 591 O O . VAL A 1 77 ? 9.339 27.359 13.278 1.00 83.81 77 VAL A O 1
ATOM 594 N N . ARG A 1 78 ? 7.456 26.358 12.555 1.00 75.81 78 ARG A N 1
ATOM 595 C CA . ARG A 1 78 ? 7.800 24.992 12.950 1.00 75.81 78 ARG A CA 1
ATOM 596 C C . ARG A 1 78 ? 7.797 24.049 11.742 1.00 75.81 78 ARG A C 1
ATOM 598 O O . ARG A 1 78 ? 7.004 24.238 10.815 1.00 75.81 78 ARG A O 1
ATOM 605 N N . PRO A 1 79 ? 8.649 23.012 11.734 1.00 73.88 79 PRO A N 1
ATOM 606 C CA . PRO A 1 79 ? 8.566 21.952 10.740 1.00 73.88 79 PRO A CA 1
ATOM 607 C C . PRO A 1 79 ? 7.231 21.207 10.874 1.00 73.88 79 PRO A C 1
ATOM 609 O O . PRO A 1 79 ? 6.855 20.743 11.948 1.00 73.88 79 PRO A O 1
ATOM 612 N N . PHE A 1 80 ? 6.513 21.095 9.765 1.00 62.47 80 PHE A N 1
ATOM 613 C CA . PHE A 1 80 ? 5.187 20.508 9.654 1.00 62.47 80 PHE A CA 1
ATOM 614 C C . PHE A 1 80 ? 5.195 19.440 8.562 1.00 62.47 80 PHE A C 1
ATOM 616 O O . PHE A 1 80 ? 5.504 19.701 7.400 1.00 62.47 80 PHE A O 1
ATOM 623 N N . ILE A 1 81 ? 4.890 18.202 8.937 1.00 59.69 81 ILE A N 1
ATOM 624 C CA . ILE A 1 81 ? 4.928 17.073 8.009 1.00 59.69 81 ILE A CA 1
ATOM 625 C C . ILE A 1 81 ? 3.597 17.016 7.259 1.00 59.69 81 ILE A C 1
ATOM 627 O O . ILE A 1 81 ? 2.540 16.796 7.847 1.00 59.69 81 ILE A O 1
ATOM 631 N N . THR A 1 82 ? 3.659 17.239 5.950 1.00 50.88 82 THR A N 1
ATOM 632 C CA . THR A 1 82 ? 2.509 17.132 5.044 1.00 50.88 82 THR A CA 1
ATOM 633 C C . THR A 1 82 ? 2.320 15.694 4.560 1.00 50.88 82 THR A C 1
ATOM 635 O O . THR A 1 82 ? 3.231 14.860 4.645 1.00 50.88 82 THR A O 1
ATOM 638 N N . VAL A 1 83 ? 1.127 15.395 4.039 1.00 38.69 83 VAL A N 1
ATOM 639 C CA . VAL A 1 83 ? 0.781 14.075 3.490 1.00 38.69 83 VAL A CA 1
ATOM 640 C C . VAL A 1 83 ? 1.792 13.699 2.398 1.00 38.69 83 VAL A C 1
ATOM 642 O O . VAL A 1 83 ? 1.910 14.382 1.383 1.00 38.69 83 VAL A O 1
ATOM 645 N N . GLY A 1 84 ? 2.559 12.628 2.635 1.00 41.81 84 GLY A N 1
ATOM 646 C CA . GLY A 1 84 ? 3.682 12.210 1.784 1.00 41.81 84 GLY A CA 1
ATOM 647 C C . GLY A 1 84 ? 5.079 12.350 2.412 1.00 41.81 84 GLY A C 1
ATOM 648 O O . GLY A 1 84 ? 6.071 12.250 1.686 1.00 41.81 84 GLY A O 1
ATOM 649 N N . ASN A 1 85 ? 5.178 12.561 3.733 1.00 39.38 85 ASN A N 1
ATOM 650 C CA . ASN A 1 85 ? 6.438 12.667 4.490 1.00 39.38 85 ASN A CA 1
ATOM 651 C C . ASN A 1 85 ? 7.348 13.823 4.041 1.00 39.38 85 ASN A C 1
ATOM 653 O O . ASN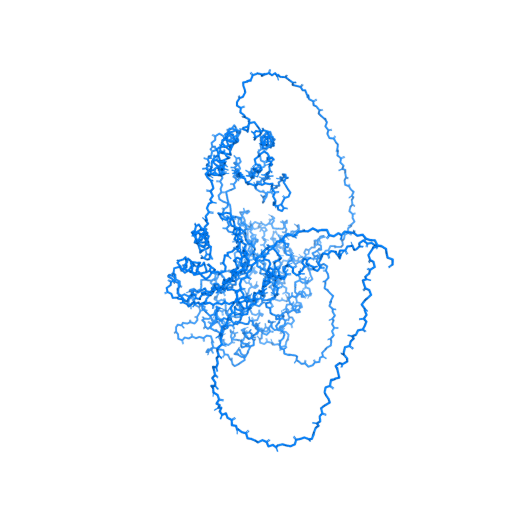 A 1 85 ? 8.572 13.781 4.182 1.00 39.38 85 ASN A O 1
ATOM 657 N N . LYS A 1 86 ? 6.745 14.875 3.483 1.00 45.31 86 LYS A N 1
ATOM 658 C CA . LYS A 1 86 ? 7.456 16.092 3.110 1.00 45.31 86 LYS A CA 1
ATOM 659 C C . LYS A 1 86 ? 7.301 17.107 4.239 1.00 45.31 86 LYS A C 1
ATOM 661 O O . LYS A 1 86 ? 6.193 17.556 4.528 1.00 45.31 86 LYS A O 1
ATOM 666 N N . THR A 1 87 ? 8.414 17.448 4.878 1.00 61.12 87 THR A N 1
ATOM 667 C CA . THR A 1 87 ? 8.467 18.497 5.900 1.00 61.12 87 THR A CA 1
ATOM 668 C C . THR A 1 87 ? 8.394 19.859 5.213 1.00 61.12 87 THR A C 1
ATOM 670 O O . THR A 1 87 ? 9.302 20.226 4.468 1.00 61.12 87 THR A O 1
ATOM 673 N N . GLU A 1 88 ? 7.309 20.594 5.432 1.00 70.69 88 GLU A N 1
ATOM 674 C CA . GLU A 1 88 ? 7.155 22.002 5.053 1.00 70.69 88 GLU A CA 1
ATOM 675 C C . GLU A 1 88 ? 7.189 22.871 6.319 1.00 70.69 88 GLU A C 1
ATOM 677 O O . GLU A 1 88 ? 6.906 22.384 7.406 1.00 70.69 88 GLU A O 1
ATOM 682 N N . MET A 1 89 ? 7.576 24.142 6.221 1.00 74.62 89 MET A N 1
ATOM 683 C CA . MET A 1 89 ? 7.584 25.045 7.382 1.00 74.62 89 MET A CA 1
ATOM 684 C C . MET A 1 89 ? 6.208 25.701 7.511 1.00 74.62 89 MET A C 1
ATOM 686 O O . MET A 1 89 ? 5.752 26.340 6.565 1.00 74.62 89 MET A O 1
ATOM 690 N N . ALA A 1 90 ? 5.551 25.530 8.657 1.00 77.38 90 ALA A N 1
ATOM 691 C CA . ALA A 1 90 ? 4.254 26.128 8.965 1.00 77.38 90 ALA A CA 1
ATOM 692 C C . ALA A 1 90 ? 4.386 27.173 10.083 1.00 77.38 90 ALA A C 1
ATOM 694 O O . ALA A 1 90 ? 5.226 26.993 10.967 1.00 77.38 90 ALA A O 1
ATOM 695 N N . PRO A 1 91 ? 3.567 28.235 10.093 1.00 81.75 91 PRO A N 1
ATOM 696 C CA . PRO A 1 91 ? 3.590 29.220 11.168 1.00 81.75 91 PRO A CA 1
ATOM 697 C C . PRO A 1 91 ? 3.018 28.658 12.480 1.00 81.75 91 PRO A C 1
ATOM 699 O O . PRO A 1 91 ? 2.031 27.918 12.482 1.00 81.75 91 PRO A O 1
ATOM 702 N N . ASP A 1 92 ? 3.644 29.025 13.598 1.00 74.88 92 ASP A N 1
ATOM 703 C CA . ASP A 1 92 ? 3.073 28.953 14.946 1.00 74.88 92 ASP A CA 1
ATOM 704 C C . ASP A 1 92 ? 2.101 30.127 15.185 1.00 74.88 92 ASP A C 1
ATOM 706 O O . ASP A 1 92 ? 1.941 31.014 14.345 1.00 74.88 92 ASP A O 1
ATOM 710 N N . PHE A 1 93 ? 1.453 30.149 16.353 1.00 68.06 93 PHE A N 1
ATOM 711 C CA . PHE A 1 93 ? 0.574 31.249 16.763 1.00 68.06 93 PHE A CA 1
ATOM 712 C C . PHE A 1 93 ? 1.339 32.587 16.821 1.00 68.06 93 PHE A C 1
ATOM 714 O O . PHE A 1 93 ? 2.435 32.666 17.393 1.00 68.06 93 PHE A O 1
ATOM 721 N N . GLY A 1 94 ? 0.788 33.633 16.195 1.00 69.19 94 GLY A N 1
ATOM 722 C CA . GLY A 1 94 ? 1.477 34.908 15.974 1.00 69.19 94 GLY A CA 1
ATOM 723 C C . GLY A 1 94 ? 2.721 34.832 15.068 1.00 69.19 94 GLY A C 1
ATOM 724 O O . GLY A 1 94 ? 3.583 35.710 15.153 1.00 69.19 94 GLY A O 1
ATOM 725 N N . GLY A 1 95 ? 2.868 33.769 14.267 1.00 82.06 95 GLY A N 1
ATOM 726 C CA . GLY A 1 95 ? 3.927 33.574 13.270 1.00 82.06 95 GLY A CA 1
ATOM 727 C C . GLY A 1 95 ? 3.450 33.770 11.828 1.00 82.06 95 GLY A C 1
ATOM 728 O O . GLY A 1 95 ? 2.271 33.987 11.583 1.00 82.06 95 GLY A O 1
ATOM 729 N N . LEU A 1 96 ? 4.354 33.674 10.852 1.00 87.25 96 LEU A N 1
ATOM 730 C CA . LEU A 1 96 ? 4.009 33.629 9.426 1.00 87.25 96 LEU A CA 1
ATOM 731 C C . LEU A 1 96 ? 5.066 32.846 8.630 1.00 87.25 96 LEU A C 1
ATOM 733 O O . LEU A 1 96 ? 6.241 32.810 9.005 1.00 87.25 96 LEU A O 1
ATOM 737 N N . ALA A 1 97 ? 4.663 32.267 7.501 1.00 87.31 97 ALA A N 1
ATOM 738 C CA . ALA A 1 97 ? 5.586 31.757 6.491 1.00 87.31 97 ALA A CA 1
ATOM 739 C C . ALA A 1 97 ? 5.126 32.211 5.104 1.00 87.31 97 ALA A C 1
ATOM 741 O O . ALA A 1 97 ? 4.002 31.925 4.707 1.00 87.31 97 ALA A O 1
ATOM 742 N N . CYS A 1 98 ? 5.976 32.912 4.361 1.00 88.19 98 CYS A N 1
ATOM 743 C CA . CYS A 1 98 ? 5.668 33.399 3.022 1.00 88.19 98 CYS A CA 1
ATOM 744 C C . CYS A 1 98 ? 6.705 32.886 2.027 1.00 88.19 98 CYS A C 1
ATOM 746 O O . CYS A 1 98 ? 7.901 33.110 2.215 1.00 88.19 98 CYS A O 1
ATOM 748 N N . ASP A 1 99 ? 6.231 32.218 0.979 1.00 87.06 99 ASP A N 1
ATOM 749 C CA . ASP A 1 99 ? 7.026 31.801 -0.170 1.00 87.06 99 ASP A CA 1
ATOM 750 C C . ASP A 1 99 ? 6.593 32.567 -1.409 1.00 87.06 99 ASP A C 1
ATOM 752 O O . ASP A 1 99 ? 5.424 32.528 -1.796 1.00 87.06 99 ASP A O 1
ATOM 756 N N . ILE A 1 100 ? 7.558 33.200 -2.061 1.00 84.62 100 ILE A N 1
ATOM 757 C CA . ILE A 1 100 ? 7.367 33.915 -3.317 1.00 84.62 100 ILE A CA 1
ATOM 758 C C . ILE A 1 100 ? 8.336 33.350 -4.339 1.00 84.62 100 ILE A C 1
ATOM 760 O O . ILE A 1 100 ? 9.516 33.151 -4.054 1.00 84.62 100 ILE A O 1
ATOM 764 N N . GLU A 1 101 ? 7.831 33.078 -5.535 1.00 84.94 101 GLU A N 1
ATOM 765 C CA . GLU A 1 101 ? 8.611 32.582 -6.657 1.00 84.94 101 GLU A CA 1
ATOM 766 C C . GLU A 1 101 ? 8.155 33.251 -7.952 1.00 84.94 101 GLU A C 1
ATOM 768 O O . GLU A 1 101 ? 7.005 33.097 -8.368 1.00 84.94 101 GLU A O 1
ATOM 773 N N . LEU A 1 102 ? 9.076 33.934 -8.631 1.00 79.62 102 LEU A N 1
ATOM 774 C CA . LEU A 1 102 ? 8.833 34.432 -9.981 1.00 79.62 102 LEU A CA 1
ATOM 775 C C . LEU A 1 102 ? 8.886 33.270 -10.977 1.00 79.62 102 LEU A C 1
ATOM 777 O O . LEU A 1 102 ? 9.891 32.558 -11.059 1.00 79.62 102 LEU A O 1
ATOM 781 N N . ARG A 1 103 ? 7.803 33.054 -11.727 1.00 80.38 103 ARG A N 1
ATOM 782 C CA . ARG A 1 103 ? 7.672 31.947 -12.683 1.00 80.38 103 ARG A CA 1
ATOM 783 C C . ARG A 1 103 ? 7.306 32.466 -14.075 1.00 80.38 103 ARG A C 1
ATOM 785 O O . ARG A 1 103 ? 6.422 33.311 -14.177 1.00 80.38 103 ARG A O 1
ATOM 792 N N . PRO A 1 104 ? 7.897 31.929 -15.153 1.00 72.75 104 PRO A N 1
ATOM 793 C CA . PRO A 1 104 ? 7.582 32.370 -16.506 1.00 72.75 104 PRO A CA 1
ATOM 794 C C . PRO A 1 104 ? 6.175 31.933 -16.940 1.00 72.75 104 PRO A C 1
ATOM 796 O O . PRO A 1 104 ? 5.653 30.894 -16.527 1.00 72.75 104 PRO A O 1
ATOM 799 N N . GLY A 1 105 ? 5.592 32.717 -17.837 1.00 74.00 105 GLY A N 1
ATOM 800 C CA . GLY A 1 105 ? 4.279 32.537 -18.441 1.00 74.00 105 GLY A CA 1
ATOM 801 C C . GLY A 1 105 ? 3.107 32.892 -17.526 1.00 74.00 105 GLY A C 1
ATOM 802 O O . GLY A 1 105 ? 3.265 33.242 -16.358 1.00 74.00 105 GLY A O 1
ATOM 803 N N . LYS A 1 106 ? 1.890 32.761 -18.064 1.00 79.94 106 LYS A N 1
ATOM 804 C CA . LYS A 1 106 ? 0.656 32.812 -17.266 1.00 79.94 106 LYS A CA 1
ATOM 805 C C . LYS A 1 106 ? 0.573 31.598 -16.346 1.00 79.94 106 LYS A C 1
ATOM 807 O O . LYS A 1 106 ? 0.974 30.493 -16.722 1.00 79.94 106 LYS A O 1
ATOM 812 N N . TYR A 1 107 ? -0.008 31.784 -15.165 1.00 83.00 107 TYR A N 1
ATOM 813 C CA . TYR A 1 107 ? -0.301 30.671 -14.274 1.00 83.00 107 TYR A CA 1
ATOM 814 C C . TYR A 1 107 ? -1.197 29.637 -14.983 1.00 83.00 107 TYR A C 1
ATOM 816 O O . TYR A 1 107 ? -2.271 29.964 -15.482 1.00 83.00 107 TYR A O 1
ATOM 824 N N . SER A 1 108 ? -0.735 28.386 -15.040 1.00 67.25 108 SER A N 1
ATOM 825 C CA . SER A 1 108 ? -1.389 27.268 -15.748 1.00 67.25 108 SER A CA 1
ATOM 826 C C . SER A 1 108 ? -1.673 26.067 -14.837 1.00 67.25 108 SER A C 1
ATOM 828 O O . SER A 1 108 ? -1.907 24.951 -15.303 1.00 67.25 108 SER A O 1
ATOM 830 N N . GLY A 1 109 ? -1.635 26.277 -13.518 1.00 67.81 109 GLY A N 1
ATOM 831 C CA . GLY A 1 109 ? -1.974 25.244 -12.545 1.00 67.81 109 GLY A CA 1
ATOM 832 C C . GLY A 1 109 ? -3.469 24.916 -12.538 1.00 67.81 109 GLY A C 1
ATOM 833 O O . GLY A 1 109 ? -4.303 25.681 -13.012 1.00 67.81 109 GLY A O 1
ATOM 834 N N . ARG A 1 110 ? -3.817 23.751 -11.979 1.00 52.97 110 ARG A N 1
ATOM 835 C CA . ARG A 1 110 ? -5.211 23.269 -11.890 1.00 52.97 110 ARG A CA 1
ATOM 836 C C . ARG A 1 110 ? -6.077 24.069 -10.906 1.00 52.97 110 ARG A C 1
ATOM 838 O O . ARG A 1 110 ? -7.296 23.936 -10.935 1.00 52.97 110 ARG A O 1
ATOM 845 N N . THR A 1 111 ? -5.459 24.860 -10.033 1.00 66.50 111 THR A N 1
ATOM 846 C CA . THR A 1 111 ? -6.132 25.653 -8.998 1.00 66.50 111 THR A CA 1
ATOM 847 C C . THR A 1 111 ? -6.511 27.022 -9.555 1.00 66.50 111 THR A C 1
ATOM 849 O O . THR A 1 111 ? -5.648 27.722 -10.066 1.00 66.50 111 THR A O 1
ATOM 852 N N . ARG A 1 112 ? -7.770 27.459 -9.450 1.00 73.50 112 ARG A N 1
ATOM 853 C CA . ARG A 1 112 ? -8.109 28.862 -9.760 1.00 73.50 112 ARG A CA 1
ATOM 854 C C . ARG A 1 112 ? -7.502 29.774 -8.691 1.00 73.50 112 ARG A C 1
ATOM 856 O O . ARG A 1 112 ? -7.755 29.556 -7.513 1.00 73.50 112 ARG A O 1
ATOM 863 N N . LEU A 1 113 ? -6.714 30.763 -9.111 1.00 81.69 113 LEU A N 1
ATOM 864 C CA . LEU A 1 113 ? -6.081 31.757 -8.241 1.00 81.69 113 LEU A CA 1
ATOM 865 C C . LEU A 1 113 ? -6.626 33.165 -8.551 1.00 81.69 113 LEU A C 1
ATOM 867 O O . LEU A 1 113 ? -6.960 33.418 -9.711 1.00 81.69 113 LEU A O 1
ATOM 871 N N . PRO A 1 114 ? -6.689 34.076 -7.562 1.00 78.75 114 PRO A N 1
ATOM 872 C CA . PRO A 1 114 ? -6.277 33.890 -6.168 1.00 78.75 114 PRO A CA 1
ATOM 873 C C . PRO A 1 114 ? -7.225 32.969 -5.386 1.00 78.75 114 PRO A C 1
ATOM 875 O O . PRO A 1 114 ? -8.403 32.846 -5.713 1.00 78.75 114 PRO A O 1
ATOM 878 N N . GLN A 1 115 ? -6.702 32.300 -4.361 1.00 78.50 115 GLN A N 1
ATOM 879 C CA . GLN A 1 115 ? -7.489 31.452 -3.467 1.00 78.50 115 GLN A CA 1
ATOM 880 C C . GLN A 1 115 ? -7.061 31.692 -2.023 1.00 78.50 115 GLN A C 1
ATOM 882 O O . GLN A 1 115 ? -5.869 31.720 -1.725 1.00 78.50 115 GLN A O 1
ATOM 887 N N . GLN A 1 116 ? -8.037 31.821 -1.129 1.00 82.25 116 GLN A N 1
ATOM 888 C CA . GLN A 1 116 ? -7.820 31.844 0.311 1.00 82.25 116 GLN A CA 1
ATOM 889 C C . GLN A 1 116 ? -8.591 30.681 0.927 1.00 82.25 116 GLN A C 1
ATOM 891 O O . GLN A 1 116 ? -9.780 30.512 0.661 1.00 82.25 116 GLN A O 1
ATOM 896 N N . TYR A 1 117 ? -7.913 29.844 1.701 1.00 74.94 117 TYR A N 1
ATOM 897 C CA . TYR A 1 117 ? -8.537 28.695 2.347 1.00 74.94 117 TYR A CA 1
ATOM 898 C C . TYR A 1 117 ? -7.796 28.324 3.627 1.00 74.94 117 TYR A C 1
ATOM 900 O O . TYR A 1 117 ? -6.615 28.624 3.801 1.00 74.94 117 TYR A O 1
ATOM 908 N N . ASN A 1 118 ? -8.499 27.641 4.523 1.00 70.69 118 ASN A N 1
ATOM 909 C CA . ASN A 1 118 ? -7.908 27.140 5.755 1.00 70.69 118 ASN A CA 1
ATOM 910 C C . ASN A 1 118 ? -7.197 25.824 5.458 1.00 70.69 118 ASN A C 1
ATOM 912 O O . ASN A 1 118 ? -7.827 24.838 5.069 1.00 70.69 118 ASN A O 1
ATOM 916 N N . GLU A 1 119 ? -5.880 25.799 5.636 1.00 63.22 119 GLU A N 1
ATOM 917 C CA . GLU A 1 119 ? -5.084 24.602 5.407 1.00 63.22 119 GLU A CA 1
ATOM 918 C C . GLU A 1 119 ? -4.900 23.882 6.750 1.00 63.22 119 GLU A C 1
ATOM 920 O O . GLU A 1 119 ? -4.364 24.408 7.728 1.00 63.22 119 GLU A O 1
ATOM 925 N N . TYR A 1 120 ? -5.448 22.669 6.826 1.00 54.97 120 TYR A N 1
ATOM 926 C CA . TYR A 1 120 ? -5.450 21.819 8.020 1.00 54.97 120 TYR A CA 1
ATOM 927 C C . TYR A 1 120 ? -6.137 22.408 9.275 1.00 54.97 120 TYR A C 1
ATOM 929 O O . TYR A 1 120 ? -6.046 21.777 10.322 1.00 54.97 120 TYR A O 1
ATOM 937 N N . ASN A 1 121 ? -6.843 23.545 9.197 1.00 51.56 121 ASN A N 1
ATOM 938 C CA . ASN A 1 121 ? -7.402 24.302 10.338 1.00 51.56 121 ASN A CA 1
ATOM 939 C C . ASN A 1 121 ? -6.358 24.833 11.348 1.00 51.56 121 ASN A C 1
ATOM 941 O O . ASN A 1 121 ? -6.721 25.153 12.475 1.00 51.56 121 ASN A O 1
ATOM 945 N N . PHE A 1 122 ? -5.076 24.924 10.971 1.00 55.09 122 PHE A N 1
ATOM 946 C CA . PHE A 1 122 ? -4.015 25.463 11.846 1.00 55.09 122 PHE A CA 1
ATOM 947 C C . PHE A 1 122 ? -3.543 26.853 11.421 1.00 55.09 122 PHE A C 1
ATOM 949 O O . PHE A 1 122 ? -3.097 27.631 12.256 1.00 55.09 122 PHE A O 1
ATOM 956 N N . TYR A 1 123 ? -3.624 27.146 10.128 1.00 73.69 123 TYR A N 1
ATOM 957 C CA . TYR A 1 123 ? -3.269 28.426 9.538 1.00 73.69 123 TYR A CA 1
ATOM 958 C C . TYR A 1 123 ? -4.039 28.587 8.227 1.00 73.69 123 TYR A C 1
ATOM 960 O O . TYR A 1 123 ? -4.385 27.616 7.544 1.00 73.69 123 TYR A O 1
ATOM 968 N N . SER A 1 124 ? -4.331 29.827 7.893 1.00 82.50 124 SER A N 1
ATOM 969 C CA . SER A 1 124 ? -4.902 30.228 6.622 1.00 82.50 124 SER A CA 1
ATOM 970 C C . SER A 1 124 ? -3.804 30.301 5.573 1.00 82.50 124 SER A C 1
ATOM 972 O O . SER A 1 124 ? -2.647 30.610 5.874 1.00 82.50 124 SER A O 1
ATOM 974 N N . VAL A 1 125 ? -4.170 29.999 4.332 1.00 85.88 125 VAL A N 1
ATOM 975 C CA . VAL A 1 125 ? -3.278 30.103 3.183 1.00 85.88 125 VAL A CA 1
ATOM 976 C C . VAL A 1 125 ? -3.889 31.044 2.166 1.00 85.88 125 VAL A C 1
ATOM 978 O O . VAL A 1 125 ? -5.012 30.823 1.717 1.00 85.88 125 VAL A O 1
ATOM 981 N N . ILE A 1 126 ? -3.129 32.071 1.791 1.00 85.62 126 ILE A N 1
ATOM 982 C CA . ILE A 1 126 ? -3.384 32.892 0.609 1.00 85.62 126 ILE A CA 1
ATOM 983 C C . ILE A 1 126 ? -2.447 32.404 -0.498 1.00 85.62 126 ILE A C 1
ATOM 985 O O . ILE A 1 126 ? -1.221 32.470 -0.372 1.00 85.62 126 ILE A O 1
ATOM 989 N N . LEU A 1 127 ? -3.038 31.907 -1.584 1.00 87.88 127 LEU A N 1
ATOM 990 C CA . LEU A 1 127 ? -2.352 31.603 -2.832 1.00 87.88 127 LEU A CA 1
ATOM 991 C C . LEU A 1 127 ? -2.670 32.678 -3.868 1.00 87.88 127 LEU A C 1
ATOM 993 O O . LEU A 1 127 ? -3.836 32.907 -4.195 1.00 87.88 127 LEU A O 1
ATOM 997 N N . MET A 1 128 ? -1.633 33.297 -4.426 1.00 88.50 128 MET A N 1
ATOM 998 C CA . MET A 1 128 ? -1.756 34.306 -5.480 1.00 88.50 128 MET A CA 1
ATOM 999 C C . MET A 1 128 ? -0.767 34.024 -6.608 1.00 88.50 128 MET A C 1
ATOM 1001 O O . MET A 1 128 ? 0.282 33.416 -6.403 1.00 88.50 128 MET A O 1
ATOM 1005 N N . ALA A 1 129 ? -1.132 34.431 -7.819 1.00 89.75 129 ALA A N 1
ATOM 1006 C CA . ALA A 1 129 ? -0.273 34.348 -8.995 1.00 89.75 129 ALA A CA 1
ATOM 1007 C C . ALA A 1 129 ? -0.570 35.511 -9.958 1.00 89.75 129 ALA A C 1
ATOM 1009 O O . ALA A 1 129 ? -0.983 35.256 -11.094 1.00 89.75 129 ALA A O 1
ATOM 1010 N N . PRO A 1 130 ? -0.431 36.775 -9.509 1.00 86.38 130 PRO A N 1
ATOM 1011 C CA . PRO A 1 130 ? -0.587 37.935 -10.379 1.00 86.38 130 PRO A CA 1
ATOM 1012 C C . PRO A 1 130 ? 0.368 37.792 -11.565 1.00 86.38 130 PRO A C 1
ATOM 1014 O O . PRO A 1 130 ? 1.535 37.425 -11.406 1.00 86.38 130 PRO A O 1
ATOM 1017 N N . TYR A 1 131 ? -0.165 37.996 -12.764 1.00 84.19 131 TYR A N 1
ATOM 1018 C CA . TYR A 1 131 ? 0.562 37.830 -14.014 1.00 84.19 131 TYR A CA 1
ATOM 1019 C C . TYR A 1 131 ? 0.890 39.194 -14.591 1.00 84.19 131 TYR A C 1
ATOM 1021 O O . TYR A 1 131 ? -0.025 39.987 -14.796 1.00 84.19 131 TYR A O 1
ATOM 1029 N N . SER A 1 132 ? 2.161 39.408 -14.930 1.00 77.81 132 SER A N 1
ATOM 1030 C CA . SER A 1 132 ? 2.573 40.557 -15.716 1.00 77.81 132 SER A CA 1
ATOM 1031 C C . SER A 1 132 ? 2.645 40.215 -17.197 1.00 77.81 132 SER A C 1
ATOM 1033 O O . SER A 1 132 ? 3.341 39.281 -17.611 1.00 77.81 132 SER A O 1
ATOM 1035 N N . LYS A 1 133 ? 1.940 41.000 -18.018 1.00 72.25 133 LYS A N 1
ATOM 1036 C CA . LYS A 1 133 ? 2.014 40.883 -19.485 1.00 72.25 133 LYS A CA 1
ATOM 1037 C C . LYS A 1 133 ? 3.370 41.339 -20.007 1.00 72.25 133 LYS A C 1
ATOM 1039 O O . LYS A 1 133 ? 3.887 40.727 -20.937 1.00 72.25 133 LYS A O 1
ATOM 1044 N N . THR A 1 134 ? 3.928 42.377 -19.392 1.00 64.50 134 THR A N 1
ATOM 1045 C CA . THR A 1 134 ? 5.186 43.022 -19.784 1.00 64.50 134 THR A CA 1
ATOM 1046 C C . THR A 1 134 ? 6.369 42.067 -19.673 1.00 64.50 134 THR A C 1
ATOM 1048 O O . THR A 1 134 ? 7.191 42.004 -20.579 1.00 64.50 134 THR A O 1
ATOM 1051 N N . LEU A 1 135 ? 6.416 41.265 -18.607 1.00 62.34 135 LEU A N 1
ATOM 1052 C CA . LEU A 1 135 ? 7.475 40.271 -18.391 1.00 62.34 135 LEU A CA 1
ATOM 1053 C C . LEU A 1 135 ? 7.108 38.862 -18.847 1.00 62.34 135 LEU A C 1
ATOM 1055 O O . LEU A 1 135 ? 7.929 37.952 -18.794 1.00 62.34 135 LEU A O 1
ATOM 1059 N N . ASN A 1 136 ? 5.855 38.657 -19.256 1.00 71.69 136 ASN A N 1
ATOM 1060 C CA . ASN A 1 136 ? 5.293 37.337 -19.493 1.00 71.69 136 ASN A CA 1
ATOM 1061 C C . ASN A 1 136 ? 5.634 36.356 -18.352 1.00 71.69 136 ASN A C 1
ATOM 1063 O O . ASN A 1 136 ? 6.074 35.237 -18.602 1.00 71.69 136 ASN A O 1
ATOM 1067 N N . ALA A 1 137 ? 5.430 36.772 -17.104 1.00 74.94 137 ALA A N 1
ATOM 1068 C CA . ALA A 1 137 ? 5.737 36.002 -15.901 1.00 74.94 137 ALA A CA 1
ATOM 1069 C C . ALA A 1 137 ? 4.670 36.248 -14.826 1.00 74.94 137 ALA A C 1
ATOM 1071 O O . ALA A 1 137 ? 3.988 37.271 -14.840 1.00 74.94 137 ALA A O 1
ATOM 1072 N N . HIS A 1 138 ? 4.495 35.306 -13.901 1.00 86.31 138 HIS A N 1
ATOM 1073 C CA . HIS A 1 138 ? 3.615 35.455 -12.745 1.00 86.31 138 HIS A CA 1
ATOM 1074 C C . HIS A 1 138 ? 4.371 35.268 -11.435 1.00 86.31 138 HIS A C 1
ATOM 1076 O O . HIS A 1 138 ? 5.278 34.438 -11.328 1.00 86.31 138 HIS A O 1
ATOM 1082 N N . LEU A 1 139 ? 3.947 36.006 -10.413 1.00 84.50 139 LEU A N 1
ATOM 1083 C CA . LEU A 1 139 ? 4.526 35.932 -9.080 1.00 84.50 139 LEU A CA 1
ATOM 1084 C C . LEU A 1 139 ? 3.776 34.896 -8.235 1.00 84.50 139 LEU A C 1
ATOM 1086 O O . LEU A 1 139 ? 2.777 35.200 -7.585 1.00 84.50 139 LEU A O 1
ATOM 1090 N N . TYR A 1 140 ? 4.225 33.642 -8.252 1.00 87.81 140 TYR A N 1
ATOM 1091 C CA . TYR A 1 140 ? 3.581 32.602 -7.456 1.00 87.81 140 TYR A CA 1
ATOM 1092 C C . TYR A 1 140 ? 3.867 32.812 -5.973 1.00 87.81 140 TYR A C 1
ATOM 1094 O O . TYR A 1 140 ? 5.010 32.720 -5.529 1.00 87.81 140 TYR A O 1
ATOM 1102 N N . THR A 1 141 ? 2.806 33.032 -5.211 1.00 88.88 141 THR A N 1
ATOM 1103 C CA . THR A 1 141 ? 2.879 33.437 -3.814 1.00 88.88 141 THR A CA 1
ATOM 1104 C C . THR A 1 141 ? 2.049 32.511 -2.962 1.00 88.88 141 THR A C 1
ATOM 1106 O O . THR A 1 141 ? 0.884 32.254 -3.265 1.00 88.88 141 THR A O 1
ATOM 1109 N N . LYS A 1 142 ? 2.653 32.034 -1.879 1.00 90.62 142 LYS A N 1
ATOM 1110 C CA . LYS A 1 142 ? 2.010 31.232 -0.849 1.00 90.62 142 LYS A CA 1
ATOM 1111 C C . LYS A 1 142 ? 2.311 31.855 0.512 1.00 90.62 142 LYS A C 1
ATOM 1113 O O . LYS A 1 142 ? 3.405 31.683 1.041 1.00 90.62 142 LYS A O 1
ATOM 1118 N N . LEU A 1 143 ? 1.331 32.561 1.067 1.00 88.69 143 LEU A N 1
ATOM 1119 C CA . LEU A 1 143 ? 1.388 33.125 2.413 1.00 88.69 143 LEU A CA 1
ATOM 1120 C C . LEU A 1 143 ? 0.602 32.224 3.371 1.00 88.69 143 LEU A C 1
ATOM 1122 O O . LEU A 1 143 ? -0.594 32.023 3.181 1.00 88.69 143 LEU A O 1
ATOM 1126 N N . LEU A 1 144 ? 1.274 31.692 4.388 1.00 89.44 144 LEU A N 1
ATOM 1127 C CA . LEU A 1 144 ? 0.696 30.945 5.501 1.00 89.44 144 LEU A CA 1
ATOM 1128 C C . LEU A 1 144 ? 0.690 31.856 6.724 1.00 89.44 144 LEU A C 1
ATOM 1130 O O . LEU A 1 144 ? 1.739 32.378 7.113 1.00 89.44 144 LEU A O 1
ATOM 1134 N N . TYR A 1 145 ? -0.465 31.990 7.362 1.00 85.25 145 TYR A N 1
ATOM 1135 C CA . TYR A 1 145 ? -0.627 32.845 8.530 1.00 85.25 145 TYR A CA 1
ATOM 1136 C C . TYR A 1 145 ? -1.727 32.307 9.459 1.00 85.25 145 TYR A C 1
ATOM 1138 O O . TYR A 1 145 ? -2.694 31.7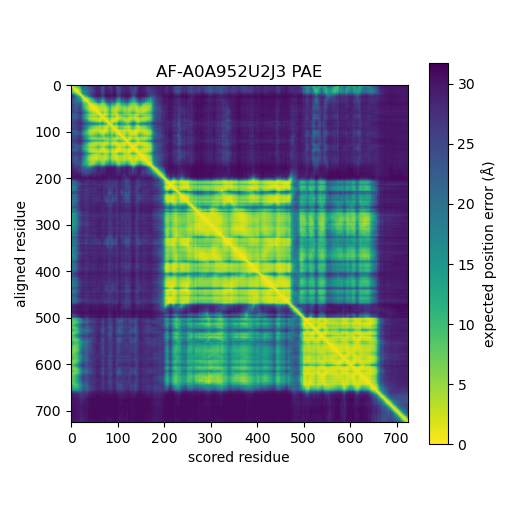09 8.990 1.00 85.25 145 TYR A O 1
ATOM 1146 N N . PRO A 1 146 ? -1.594 32.450 10.780 1.00 78.56 146 PRO A N 1
ATOM 1147 C CA . PRO A 1 146 ? -2.580 31.986 11.748 1.00 78.56 146 PRO A CA 1
ATOM 1148 C C . PRO A 1 146 ? -3.835 32.876 11.750 1.00 78.56 146 PRO A C 1
ATOM 1150 O O . PRO A 1 146 ? -3.835 33.990 11.223 1.00 78.56 146 PRO A O 1
ATOM 1153 N N . SER A 1 147 ? -4.932 32.376 12.324 1.00 69.25 147 SER A N 1
ATOM 1154 C CA . SER A 1 147 ? -6.251 33.030 12.277 1.00 69.25 147 SER A CA 1
ATOM 1155 C C . SER A 1 147 ? -6.330 34.378 13.006 1.00 69.25 147 SER A C 1
ATOM 1157 O O . SER A 1 147 ? -7.275 35.123 12.786 1.00 69.25 147 SER A O 1
ATOM 1159 N N . ASP A 1 148 ? -5.366 34.682 13.873 1.00 67.62 148 ASP A N 1
ATOM 1160 C CA . ASP A 1 148 ? -5.224 35.933 14.628 1.00 67.62 148 ASP A CA 1
ATOM 1161 C C . ASP A 1 148 ? -4.485 37.040 13.851 1.00 67.62 148 ASP A C 1
ATOM 1163 O O . ASP A 1 148 ? -4.278 38.134 14.371 1.00 67.62 148 ASP A O 1
ATOM 1167 N N . THR A 1 149 ? -4.087 36.780 12.602 1.00 78.56 149 THR A N 1
ATOM 1168 C CA . THR A 1 149 ? -3.392 37.764 11.761 1.00 78.56 149 THR A CA 1
ATOM 1169 C C . THR A 1 149 ? -4.312 38.940 11.411 1.00 78.56 149 THR A C 1
ATOM 1171 O O . THR A 1 149 ? -5.389 38.701 10.853 1.00 78.56 149 THR A O 1
ATOM 1174 N N . PRO A 1 150 ? -3.898 40.203 11.649 1.00 78.12 150 PRO A N 1
ATOM 1175 C CA . PRO A 1 150 ? -4.733 41.374 11.394 1.00 78.12 150 PRO A CA 1
ATOM 1176 C C . PRO A 1 150 ? -5.259 41.427 9.957 1.00 78.12 150 PRO A C 1
ATOM 1178 O O . PRO A 1 150 ? -4.507 41.214 9.004 1.00 78.12 150 PRO A O 1
ATOM 1181 N N . GLN A 1 151 ? -6.546 41.739 9.796 1.00 76.06 151 GLN A N 1
ATOM 1182 C CA . GLN A 1 151 ? -7.177 41.835 8.476 1.00 76.06 151 GLN A CA 1
ATOM 1183 C C . GLN A 1 151 ? -6.526 42.931 7.617 1.00 76.06 151 GLN A C 1
ATOM 1185 O O . GLN A 1 151 ? -6.233 42.696 6.451 1.00 76.06 151 GLN A O 1
ATOM 1190 N N . GLU A 1 152 ? -6.166 44.062 8.232 1.00 78.69 152 GLU A N 1
ATOM 1191 C CA . GLU A 1 152 ? -5.447 45.169 7.586 1.00 78.69 152 GLU A CA 1
ATOM 1192 C C . GLU A 1 152 ? -4.132 44.720 6.925 1.00 78.69 152 GLU A C 1
ATOM 1194 O O . GLU A 1 152 ? -3.811 45.135 5.814 1.00 78.69 152 GLU A O 1
ATOM 1199 N N . PHE A 1 153 ? -3.383 43.818 7.568 1.00 82.38 153 PHE A N 1
ATOM 1200 C CA . PHE A 1 153 ? -2.165 43.256 6.984 1.00 82.38 153 PHE A CA 1
ATOM 1201 C C . PHE A 1 153 ? -2.473 42.371 5.770 1.00 82.38 153 PHE A C 1
ATOM 1203 O O . PHE A 1 153 ? -1.761 42.431 4.770 1.00 82.38 153 PHE A O 1
ATOM 1210 N N . GLN A 1 154 ? -3.531 41.556 5.840 1.00 80.81 154 GLN A N 1
ATOM 1211 C CA . GLN A 1 154 ? -3.932 40.683 4.734 1.00 80.81 154 GLN A CA 1
ATOM 1212 C C . GLN A 1 154 ? -4.365 41.490 3.506 1.00 80.81 154 GLN A C 1
ATOM 1214 O O . GLN A 1 154 ? -4.057 41.091 2.384 1.00 80.81 154 GLN A O 1
ATOM 1219 N N . ASP A 1 155 ? -5.053 42.610 3.720 1.00 80.38 155 ASP A N 1
ATOM 1220 C CA . ASP A 1 155 ? -5.538 43.478 2.650 1.00 80.38 155 ASP A CA 1
ATOM 1221 C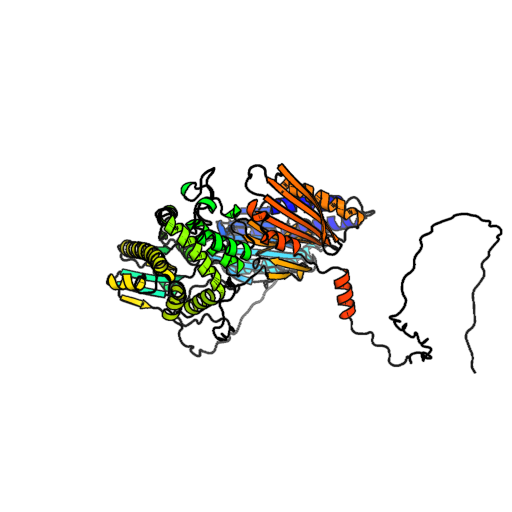 C . ASP A 1 155 ? -4.365 44.236 2.009 1.00 80.38 155 ASP A C 1
ATOM 1223 O O . ASP A 1 155 ? -4.126 44.077 0.812 1.00 80.38 155 ASP A O 1
ATOM 1227 N N . ARG A 1 156 ? -3.502 44.878 2.815 1.00 79.56 156 ARG A N 1
ATOM 1228 C CA . ARG A 1 156 ? -2.259 45.518 2.331 1.00 79.56 156 ARG A CA 1
ATOM 1229 C C . ARG A 1 156 ? -1.334 44.542 1.596 1.00 79.56 156 ARG A C 1
ATOM 1231 O O . ARG A 1 156 ? -0.673 44.919 0.631 1.00 79.56 156 ARG A O 1
ATOM 1238 N N . PHE A 1 157 ? -1.272 43.282 2.036 1.00 85.25 157 PHE A N 1
ATOM 1239 C CA . PHE A 1 157 ? -0.501 42.240 1.355 1.00 85.25 157 PHE A CA 1
ATOM 1240 C C . PHE A 1 157 ? -1.092 41.899 -0.016 1.00 85.25 157 PHE A C 1
ATOM 1242 O O . PHE A 1 157 ? -0.348 41.768 -0.983 1.00 85.25 157 PHE A O 1
ATOM 1249 N N . LYS A 1 158 ? -2.417 41.746 -0.121 1.00 83.44 158 LYS A N 1
ATOM 1250 C CA . LYS A 1 158 ? -3.083 41.448 -1.398 1.00 83.44 158 LYS A CA 1
ATOM 1251 C C . LYS A 1 158 ? -2.954 42.607 -2.381 1.00 83.44 158 LYS A C 1
ATOM 1253 O O . LYS A 1 158 ? -2.689 42.344 -3.551 1.00 83.44 158 LYS A O 1
ATOM 1258 N N . ASP A 1 159 ? -3.091 43.841 -1.908 1.00 81.94 159 ASP A N 1
ATOM 1259 C CA . ASP A 1 159 ? -2.959 45.046 -2.730 1.00 81.94 159 ASP A CA 1
ATOM 1260 C C . ASP A 1 159 ? -1.555 45.139 -3.331 1.00 81.94 159 ASP A C 1
ATOM 1262 O O . ASP A 1 159 ? -1.417 45.166 -4.552 1.00 81.94 159 ASP A O 1
ATOM 1266 N N . LEU A 1 160 ? -0.514 44.988 -2.502 1.00 81.38 160 LEU A N 1
ATOM 1267 C CA . LEU A 1 160 ? 0.880 44.963 -2.959 1.00 81.38 160 LEU A CA 1
ATOM 1268 C C . LEU A 1 160 ? 1.137 43.883 -4.026 1.00 81.38 160 LEU A C 1
ATOM 1270 O O . LEU A 1 160 ? 1.922 44.081 -4.951 1.00 81.38 160 LEU A O 1
ATOM 1274 N N . MET A 1 161 ? 0.488 42.722 -3.907 1.00 83.38 161 MET A N 1
ATOM 1275 C CA . MET A 1 161 ? 0.626 41.649 -4.893 1.00 83.38 161 MET A CA 1
ATOM 1276 C C . MET A 1 161 ? -0.155 41.917 -6.176 1.00 83.38 161 MET A C 1
ATOM 1278 O O . MET A 1 161 ? 0.272 41.492 -7.246 1.00 83.38 161 MET A O 1
ATOM 1282 N N . ASN A 1 162 ? -1.278 42.622 -6.102 1.00 80.88 162 ASN A N 1
ATOM 1283 C CA . ASN A 1 162 ? -2.046 43.003 -7.282 1.00 80.88 162 ASN A CA 1
ATOM 1284 C C . ASN A 1 162 ? -1.384 44.157 -8.052 1.00 80.88 162 ASN A C 1
ATOM 1286 O O . ASN A 1 162 ? -1.460 44.168 -9.277 1.00 80.88 162 ASN A O 1
ATOM 1290 N N . GLU A 1 163 ? -0.642 45.031 -7.367 1.00 80.44 163 GLU A N 1
ATOM 1291 C CA . GLU A 1 163 ? 0.206 46.077 -7.963 1.00 80.44 163 GLU A CA 1
ATOM 1292 C C . GLU A 1 163 ? 1.411 45.510 -8.744 1.00 80.44 163 GLU A C 1
ATOM 1294 O O . GLU A 1 163 ? 2.127 46.247 -9.415 1.00 80.44 163 GLU A O 1
ATOM 1299 N N . TYR A 1 164 ? 1.653 44.192 -8.707 1.00 78.50 164 TYR A N 1
ATOM 1300 C CA . TYR A 1 164 ? 2.805 43.553 -9.354 1.00 78.50 164 TYR A CA 1
ATOM 1301 C C . TYR A 1 164 ? 2.936 43.861 -10.858 1.00 78.50 164 TYR A C 1
ATOM 1303 O O . TYR A 1 164 ? 4.054 44.075 -11.327 1.00 78.50 164 TYR A O 1
ATOM 1311 N N . ASP A 1 165 ? 1.835 43.886 -11.624 1.00 72.25 165 ASP A N 1
ATOM 1312 C CA . ASP A 1 165 ? 1.898 44.231 -13.058 1.00 72.25 165 ASP A CA 1
ATOM 1313 C C . ASP A 1 165 ? 2.200 45.725 -13.262 1.00 72.25 165 ASP A C 1
ATOM 1315 O O . ASP A 1 165 ? 2.965 46.076 -14.159 1.00 72.25 165 ASP A O 1
ATOM 1319 N N . ASP A 1 166 ? 1.704 46.595 -12.377 1.00 73.25 166 ASP A N 1
ATOM 1320 C CA . ASP A 1 166 ? 1.955 48.039 -12.424 1.00 73.25 166 ASP A CA 1
ATOM 1321 C C . ASP A 1 166 ? 3.425 48.359 -12.098 1.00 73.25 166 ASP A C 1
ATOM 1323 O O . ASP A 1 166 ? 4.083 49.092 -12.840 1.00 73.25 166 ASP A O 1
ATOM 1327 N N . VAL A 1 167 ? 3.996 47.715 -11.072 1.00 68.44 167 VAL A N 1
ATOM 1328 C CA . VAL A 1 167 ? 5.428 47.821 -10.731 1.00 68.44 167 VAL A CA 1
ATOM 1329 C C . VAL A 1 167 ? 6.300 47.226 -11.849 1.00 68.44 167 VAL A C 1
ATOM 1331 O O . VAL A 1 167 ? 7.331 47.797 -12.210 1.00 68.44 167 VAL A O 1
ATOM 1334 N N . ALA A 1 168 ? 5.881 46.115 -12.467 1.00 64.00 168 ALA A N 1
ATOM 1335 C CA . ALA A 1 168 ? 6.570 45.539 -13.626 1.00 64.00 168 ALA A CA 1
ATOM 1336 C C . ALA A 1 168 ? 6.557 46.479 -14.843 1.00 64.00 168 ALA A C 1
ATOM 1338 O O . ALA A 1 168 ? 7.548 46.564 -15.574 1.00 64.00 168 ALA A O 1
ATOM 1339 N N . MET A 1 169 ? 5.465 47.220 -15.046 1.00 63.69 169 MET A N 1
ATOM 1340 C CA . MET A 1 169 ? 5.367 48.259 -16.068 1.00 63.69 169 MET A CA 1
ATOM 1341 C C . MET A 1 169 ? 6.251 49.475 -15.753 1.00 63.69 169 MET A C 1
ATOM 1343 O O . MET A 1 169 ? 6.855 50.020 -16.677 1.00 63.69 169 MET A O 1
ATOM 1347 N N . GLU A 1 170 ? 6.388 49.886 -14.490 1.00 62.94 170 GLU A N 1
ATOM 1348 C CA . GLU A 1 170 ? 7.271 50.991 -14.080 1.00 62.94 170 GLU A CA 1
ATOM 1349 C C . GLU A 1 170 ? 8.762 50.662 -14.239 1.00 62.94 170 GLU A C 1
ATOM 1351 O O . GLU A 1 170 ? 9.497 51.461 -14.817 1.00 62.94 170 GLU A O 1
ATOM 1356 N N . VAL A 1 171 ? 9.205 49.470 -13.822 1.00 59.53 171 VAL A N 1
ATOM 1357 C CA . VAL A 1 171 ? 10.614 49.030 -13.941 1.00 59.53 171 VAL A CA 1
ATOM 1358 C C . VAL A 1 171 ? 11.037 48.810 -15.402 1.00 59.53 171 VAL A C 1
ATOM 1360 O O . VAL A 1 171 ? 12.220 48.884 -15.730 1.00 59.53 171 VAL A O 1
ATOM 1363 N N . SER A 1 172 ? 10.076 48.582 -16.303 1.00 55.09 172 SER A N 1
ATOM 1364 C CA . SER A 1 172 ? 10.323 48.447 -17.746 1.00 55.09 172 SER A CA 1
ATOM 1365 C C . SER A 1 172 ? 10.468 49.781 -18.503 1.00 55.09 172 SER A C 1
ATOM 1367 O O . SER A 1 172 ? 10.838 49.774 -19.679 1.00 55.09 172 SER A O 1
ATOM 1369 N N . LYS A 1 173 ? 10.196 50.931 -17.863 1.00 44.47 173 LYS A N 1
ATOM 1370 C CA . LYS A 1 173 ? 10.324 52.267 -18.477 1.00 44.47 173 LYS A CA 1
ATOM 1371 C C . LYS A 1 173 ? 11.718 52.880 -18.217 1.00 44.47 173 LYS A C 1
ATOM 1373 O O . LYS A 1 173 ? 12.232 52.766 -17.108 1.00 44.47 173 LYS A O 1
ATOM 1378 N N . PRO A 1 174 ? 12.342 53.578 -19.191 1.00 33.12 174 PRO A N 1
ATOM 1379 C CA . PRO A 1 174 ? 13.554 54.373 -18.945 1.00 33.12 174 PRO A CA 1
ATOM 1380 C C . PRO A 1 174 ? 13.265 55.572 -18.013 1.00 33.12 174 PRO A C 1
ATOM 1382 O O . PRO A 1 174 ? 12.123 56.039 -17.970 1.00 33.12 174 PRO A O 1
ATOM 1385 N N . PRO A 1 175 ? 14.264 56.090 -17.264 1.00 27.09 175 PRO A N 1
ATOM 1386 C CA . PRO A 1 175 ? 14.030 56.986 -16.135 1.00 27.09 175 PRO A CA 1
ATOM 1387 C C . PRO A 1 175 ? 13.443 58.320 -16.599 1.00 27.09 175 PRO A C 1
ATOM 1389 O O . PRO A 1 175 ? 14.045 59.026 -17.408 1.00 27.09 175 PRO A O 1
ATOM 1392 N N . GLN A 1 176 ? 12.290 58.691 -16.044 1.00 28.69 176 GLN A N 1
ATOM 1393 C CA . GLN A 1 176 ? 11.752 60.044 -16.141 1.00 28.69 176 GLN A CA 1
ATOM 1394 C C . GLN A 1 176 ? 11.446 60.600 -14.750 1.00 28.69 176 GLN A C 1
ATOM 1396 O O . GLN A 1 176 ? 10.819 59.965 -13.908 1.00 28.69 176 GLN A O 1
ATOM 1401 N N . THR A 1 177 ? 11.963 61.806 -14.542 1.00 28.48 177 THR A N 1
ATOM 1402 C CA . THR A 1 177 ? 11.806 62.708 -13.401 1.00 28.48 177 THR A CA 1
ATOM 1403 C C . THR A 1 177 ? 10.339 63.016 -13.076 1.00 28.48 177 THR A C 1
ATOM 1405 O O . THR A 1 177 ? 9.546 63.281 -13.976 1.00 28.48 177 THR A O 1
ATOM 1408 N N . ALA A 1 178 ? 10.016 63.023 -11.777 1.00 25.92 178 ALA A N 1
ATOM 1409 C CA . ALA A 1 178 ? 8.718 63.382 -11.179 1.00 25.92 178 ALA A CA 1
ATOM 1410 C C . ALA A 1 178 ? 8.330 64.870 -11.441 1.00 25.92 178 ALA A C 1
ATOM 1412 O O . ALA A 1 178 ? 9.223 65.627 -11.837 1.00 25.92 178 ALA A O 1
ATOM 1413 N N . PRO A 1 179 ? 7.069 65.339 -11.211 1.00 30.09 179 PRO A N 1
ATOM 1414 C CA . PRO A 1 179 ? 6.442 65.360 -9.871 1.00 30.09 179 PRO A CA 1
ATOM 1415 C C . PRO A 1 179 ? 4.898 65.148 -9.755 1.00 30.09 179 PRO A C 1
ATOM 1417 O O . PRO A 1 179 ? 4.120 65.546 -10.611 1.00 30.09 179 PRO A O 1
ATOM 1420 N N . ILE A 1 180 ? 4.503 64.551 -8.616 1.00 27.75 180 ILE A N 1
ATOM 1421 C CA . ILE A 1 180 ? 3.434 64.877 -7.627 1.00 27.75 180 ILE A CA 1
ATOM 1422 C C . ILE A 1 180 ? 2.082 65.482 -8.093 1.00 27.75 180 ILE A C 1
ATOM 1424 O O . ILE A 1 180 ? 2.056 66.602 -8.595 1.00 27.75 180 ILE A O 1
ATOM 1428 N N . SER A 1 181 ? 0.952 64.851 -7.702 1.00 24.12 181 SER A N 1
ATOM 1429 C CA . SER A 1 181 ? -0.243 65.500 -7.085 1.00 24.12 181 SER A CA 1
ATOM 1430 C C . SER A 1 181 ? -1.259 64.494 -6.492 1.00 24.12 181 SER A C 1
ATOM 1432 O O . SER A 1 181 ? -1.495 63.436 -7.066 1.00 24.12 181 SER A O 1
ATOM 1434 N N . ALA A 1 182 ? -1.833 64.852 -5.330 1.00 25.12 182 ALA A N 1
ATOM 1435 C CA . ALA A 1 182 ? -2.908 64.188 -4.557 1.00 25.12 182 ALA A CA 1
ATOM 1436 C C . ALA A 1 182 ? -4.290 64.282 -5.276 1.00 25.12 182 ALA A C 1
ATOM 1438 O O . ALA A 1 182 ? -4.385 65.007 -6.259 1.00 25.12 182 ALA A O 1
ATOM 1439 N N . SER A 1 183 ? -5.427 63.651 -4.917 1.00 24.38 183 SER A N 1
ATOM 1440 C CA . SER A 1 183 ? -6.067 63.368 -3.610 1.00 24.38 183 SER A CA 1
ATOM 1441 C C . SER A 1 183 ? -7.410 62.594 -3.802 1.00 24.38 183 SER A C 1
ATOM 1443 O O . SER A 1 183 ? -8.070 62.833 -4.803 1.00 24.38 183 SER A O 1
ATOM 1445 N N . VAL A 1 184 ? -7.797 61.753 -2.812 1.00 24.75 184 VAL A N 1
ATOM 1446 C CA . VAL A 1 184 ? -9.132 61.498 -2.156 1.00 24.75 184 VAL A CA 1
ATOM 1447 C C . VAL A 1 184 ? -10.404 61.314 -3.040 1.00 24.75 184 VAL A C 1
ATOM 1449 O O . VAL A 1 184 ? -10.696 62.151 -3.883 1.00 24.75 184 VAL A O 1
ATOM 1452 N N . THR A 1 185 ? -11.261 60.279 -2.877 1.00 23.91 185 THR A N 1
ATOM 1453 C CA . THR A 1 185 ? -12.456 60.216 -1.972 1.00 23.91 185 THR A CA 1
ATOM 1454 C C . THR A 1 185 ? -13.172 58.837 -2.029 1.00 23.91 185 THR A C 1
ATOM 1456 O O . THR A 1 185 ? -12.957 58.057 -2.951 1.00 23.91 185 THR A O 1
ATOM 1459 N N . ALA A 1 186 ? -14.002 58.579 -1.010 1.00 24.67 186 ALA A N 1
ATOM 1460 C CA . ALA A 1 186 ? -14.575 57.341 -0.468 1.00 24.67 186 ALA A CA 1
ATOM 1461 C C . ALA A 1 186 ? -15.897 56.773 -1.071 1.00 24.67 186 ALA A C 1
ATOM 1463 O O . ALA A 1 186 ? -16.611 57.470 -1.784 1.00 24.67 186 ALA A O 1
ATOM 1464 N N . ASP A 1 187 ? -16.230 55.543 -0.617 1.00 24.61 187 ASP A N 1
ATOM 1465 C CA . ASP A 1 187 ? -17.485 55.104 0.066 1.00 24.61 187 ASP A CA 1
ATOM 1466 C C . ASP A 1 187 ? -18.439 54.033 -0.565 1.00 24.61 187 ASP A C 1
ATOM 1468 O O . ASP A 1 187 ? -19.086 54.285 -1.574 1.00 24.61 187 ASP A O 1
ATOM 1472 N N . GLN A 1 188 ? -18.559 52.884 0.153 1.00 26.34 188 GLN A N 1
ATOM 1473 C CA . GLN A 1 188 ? -19.731 51.991 0.460 1.00 26.34 188 GLN A CA 1
ATOM 1474 C C . GLN A 1 188 ? -20.568 51.270 -0.664 1.00 26.34 188 GLN A C 1
ATOM 1476 O O . GLN A 1 188 ? -20.456 51.610 -1.834 1.00 26.34 188 GLN A O 1
ATOM 1481 N N . PRO A 1 189 ? -21.474 50.286 -0.362 1.00 33.47 189 PRO A N 1
ATOM 1482 C CA . PRO A 1 189 ? -21.248 48.893 0.084 1.00 33.47 189 PRO A CA 1
ATOM 1483 C C . PRO A 1 189 ? -22.122 47.824 -0.674 1.00 33.47 189 PRO A C 1
ATOM 1485 O O . PRO A 1 189 ? -22.812 48.121 -1.645 1.00 33.47 189 PRO A O 1
ATOM 1488 N N . ALA A 1 190 ? -22.084 46.557 -0.223 1.00 31.12 190 ALA A N 1
ATOM 1489 C CA . ALA A 1 190 ? -22.691 45.336 -0.806 1.00 31.12 190 ALA A CA 1
ATOM 1490 C C . ALA A 1 190 ? -24.241 45.203 -0.752 1.00 31.12 190 ALA A C 1
ATOM 1492 O O . ALA A 1 190 ? -24.896 45.926 -0.003 1.00 31.12 190 ALA A O 1
ATOM 1493 N N . PRO A 1 191 ? -24.816 44.169 -1.419 1.00 30.00 191 PRO A N 1
ATOM 1494 C CA . PRO A 1 191 ? -25.863 43.370 -0.762 1.00 30.00 191 PRO A CA 1
ATOM 1495 C C . PRO A 1 191 ? -25.751 41.834 -0.932 1.00 30.00 191 PRO A C 1
ATOM 1497 O O . PRO A 1 191 ? -25.084 41.311 -1.825 1.00 30.00 191 PRO A O 1
ATOM 1500 N N . ALA A 1 192 ? -26.432 41.142 -0.012 1.00 28.64 192 ALA A N 1
ATOM 1501 C CA . ALA A 1 192 ? -26.473 39.701 0.256 1.00 28.64 192 ALA A CA 1
ATOM 1502 C C . ALA A 1 192 ? -27.509 38.917 -0.582 1.00 28.64 192 ALA A C 1
ATOM 1504 O O . ALA A 1 192 ? -28.438 39.509 -1.128 1.00 28.64 192 ALA A O 1
ATOM 1505 N N . VAL A 1 193 ? -27.393 37.578 -0.609 1.00 28.64 193 VAL A N 1
ATOM 1506 C CA . VAL A 1 193 ? -28.448 36.650 -1.074 1.00 28.64 193 VAL A CA 1
ATOM 1507 C C . VAL A 1 193 ? -28.513 35.410 -0.165 1.00 28.64 193 VAL A C 1
ATOM 1509 O O . VAL A 1 193 ? -27.483 34.810 0.141 1.00 28.64 193 VAL A O 1
ATOM 1512 N N . GLU A 1 194 ? -29.736 35.068 0.255 1.00 27.62 194 GLU A N 1
ATOM 1513 C CA . GLU A 1 194 ? -30.153 33.966 1.143 1.00 27.62 194 GLU A CA 1
ATOM 1514 C C . GLU A 1 194 ? -30.351 32.607 0.419 1.00 27.62 194 GLU A C 1
ATOM 1516 O O . GLU A 1 194 ? -30.633 32.555 -0.779 1.00 27.62 194 GLU A O 1
ATOM 1521 N N . GLU A 1 195 ? -30.243 31.505 1.178 1.00 30.17 195 GLU A N 1
ATOM 1522 C CA . GLU A 1 195 ? -30.484 30.092 0.800 1.00 30.17 195 GLU A CA 1
ATOM 1523 C C . GLU A 1 195 ? -31.936 29.623 1.074 1.00 30.17 195 GLU A C 1
ATOM 1525 O O . GLU A 1 195 ? -32.525 30.052 2.068 1.00 30.17 195 GLU A O 1
ATOM 1530 N N . PRO A 1 196 ? -32.486 28.642 0.318 1.00 33.28 196 PRO A N 1
ATOM 1531 C CA . PRO A 1 196 ? -33.667 27.877 0.728 1.00 33.28 196 PRO A CA 1
ATOM 1532 C C . PRO A 1 196 ? -33.367 26.427 1.181 1.00 33.28 196 PRO A C 1
ATOM 1534 O O . PRO A 1 196 ? -32.341 25.831 0.859 1.00 33.28 196 PRO A O 1
ATOM 1537 N N . ALA A 1 197 ? -34.321 25.879 1.944 1.00 28.80 197 ALA A N 1
ATOM 1538 C CA . ALA A 1 197 ? -34.215 24.765 2.892 1.00 28.80 197 ALA A CA 1
ATOM 1539 C C . ALA A 1 197 ? -34.426 23.316 2.361 1.00 28.80 197 ALA A C 1
ATOM 1541 O O . ALA A 1 197 ? -34.804 23.070 1.220 1.00 28.80 197 ALA A O 1
ATOM 1542 N N . SER A 1 198 ? -34.172 22.377 3.287 1.00 30.09 198 SER A N 1
ATOM 1543 C CA . SER A 1 198 ? -33.947 20.917 3.229 1.00 30.09 198 SER A CA 1
ATOM 1544 C C . SER A 1 198 ? -35.156 19.995 2.943 1.00 30.09 198 SER A C 1
ATOM 1546 O O . SER A 1 198 ? -36.237 20.197 3.487 1.00 30.09 198 SER A O 1
ATOM 1548 N N . ASN A 1 199 ? -34.913 18.899 2.203 1.00 31.34 199 ASN A N 1
ATOM 1549 C CA . ASN A 1 199 ? -35.726 17.670 2.162 1.00 31.34 199 ASN A CA 1
ATOM 1550 C C . ASN A 1 199 ? -34.915 16.520 2.806 1.00 31.34 199 ASN A C 1
ATOM 1552 O O . ASN A 1 199 ? -33.805 16.231 2.357 1.00 31.34 199 ASN A O 1
ATOM 1556 N N . GLN A 1 200 ? -35.441 15.864 3.850 1.00 30.22 200 GLN A N 1
ATOM 1557 C CA . GLN A 1 200 ? -34.714 14.844 4.628 1.00 30.22 200 GLN A CA 1
ATOM 1558 C C . GLN A 1 200 ? -34.690 13.460 3.948 1.00 30.22 200 GLN A C 1
ATOM 1560 O O . GLN A 1 200 ? -35.727 12.892 3.610 1.00 30.22 200 GLN A O 1
ATOM 1565 N N . VAL A 1 201 ? -33.480 12.913 3.792 1.00 34.06 201 VAL A N 1
ATOM 1566 C CA . VAL A 1 201 ? -33.151 11.560 3.299 1.00 34.06 201 VAL A CA 1
ATOM 1567 C C . VAL A 1 201 ? -33.076 10.582 4.495 1.00 34.06 201 VAL A C 1
ATOM 1569 O O . VAL A 1 201 ? -32.676 11.011 5.577 1.00 34.06 201 VAL A O 1
ATOM 1572 N N . PRO A 1 202 ? -33.433 9.284 4.363 1.00 41.47 202 PRO A N 1
ATOM 1573 C CA . PRO A 1 202 ? -33.357 8.321 5.468 1.00 41.47 202 PRO A CA 1
ATOM 1574 C C . PRO A 1 202 ? -31.929 8.138 6.016 1.00 41.47 202 PRO A C 1
ATOM 1576 O O . PRO A 1 202 ? -30.985 7.964 5.247 1.00 41.47 202 PRO A O 1
ATOM 1579 N N . LYS A 1 203 ? -31.789 8.111 7.350 1.00 50.81 203 LYS A N 1
ATOM 1580 C CA . LYS A 1 203 ? -30.518 7.904 8.070 1.00 50.81 203 LYS A CA 1
ATOM 1581 C C . LYS A 1 203 ? -29.922 6.521 7.795 1.00 50.81 203 LYS A C 1
ATOM 1583 O O . LYS A 1 203 ? -30.550 5.507 8.099 1.00 50.81 203 LYS A O 1
ATOM 1588 N N . SER A 1 204 ? -28.692 6.463 7.288 1.00 57.66 204 SER A N 1
ATOM 1589 C CA . SER A 1 204 ? -27.931 5.215 7.150 1.00 57.66 204 SER A CA 1
ATOM 1590 C C . SER A 1 204 ? -27.244 4.843 8.467 1.00 57.66 204 SER A C 1
ATOM 1592 O O . SER A 1 204 ? -26.641 5.694 9.131 1.00 57.66 204 SER A O 1
ATOM 1594 N N . LYS A 1 205 ? -27.309 3.563 8.850 1.00 75.38 205 LYS A N 1
ATOM 1595 C CA . LYS A 1 205 ? -26.537 3.029 9.982 1.00 75.38 205 LYS A CA 1
ATOM 1596 C C . LYS A 1 205 ? -25.036 3.125 9.680 1.00 75.38 205 LYS A C 1
ATOM 1598 O O . LYS A 1 205 ? -24.634 3.153 8.522 1.00 75.38 205 LYS A O 1
ATOM 1603 N N . GLN A 1 206 ? -24.209 3.197 10.719 1.00 81.50 206 GLN A N 1
ATOM 1604 C CA . GLN A 1 206 ? -22.747 3.206 10.603 1.00 81.50 206 GLN A CA 1
ATOM 1605 C C . GLN A 1 206 ? -22.165 1.998 11.345 1.00 81.50 206 GLN A C 1
ATOM 1607 O O . GLN A 1 206 ? -22.754 1.525 12.318 1.00 81.50 206 GLN A O 1
ATOM 1612 N N . ILE A 1 207 ? -20.987 1.514 10.940 1.00 89.44 207 ILE A N 1
ATOM 1613 C CA . ILE A 1 207 ? -20.202 0.537 11.721 1.00 89.44 207 ILE A CA 1
ATOM 1614 C C . ILE A 1 207 ? -19.529 1.286 12.890 1.00 89.44 207 ILE A C 1
ATOM 1616 O O . ILE A 1 207 ? -18.319 1.514 12.924 1.00 89.44 207 ILE A O 1
ATOM 1620 N N . PHE A 1 208 ? -20.358 1.775 13.812 1.00 92.00 208 PHE A N 1
ATOM 1621 C CA . PHE A 1 208 ? -19.989 2.620 14.940 1.00 92.00 208 PHE A CA 1
ATOM 1622 C C . PHE A 1 208 ? -20.916 2.347 16.130 1.00 92.00 208 PHE A C 1
ATOM 1624 O O . PHE A 1 208 ? -22.129 2.266 15.951 1.00 92.00 208 PHE A O 1
ATOM 1631 N N . TRP A 1 209 ? -20.366 2.253 17.340 1.00 94.38 209 TRP A N 1
ATOM 1632 C CA . TRP A 1 209 ? -21.107 1.979 18.571 1.00 94.38 209 TRP A CA 1
ATOM 1633 C C . TRP A 1 209 ? -20.693 2.904 19.708 1.00 94.38 209 TRP A C 1
ATOM 1635 O O . TRP A 1 209 ? -19.543 3.333 19.806 1.00 94.38 209 TRP A O 1
ATOM 1645 N N . LYS A 1 210 ? -21.633 3.139 20.621 1.00 94.94 210 LYS A N 1
ATOM 1646 C CA . LYS A 1 210 ? -21.371 3.648 21.966 1.00 94.94 210 LYS A CA 1
ATOM 1647 C C . LYS A 1 210 ? -21.642 2.519 22.960 1.00 94.94 210 LYS A C 1
ATOM 1649 O O . LYS A 1 210 ? -22.763 2.021 23.016 1.00 94.94 210 LYS A O 1
ATOM 1654 N N . ALA A 1 211 ? -20.631 2.133 23.728 1.00 95.62 211 ALA A N 1
ATOM 1655 C CA . ALA A 1 211 ? -20.736 1.230 24.866 1.00 95.62 211 ALA A CA 1
ATOM 1656 C C . ALA A 1 211 ? -20.660 2.052 26.158 1.00 95.62 211 ALA A C 1
ATOM 1658 O O . ALA A 1 211 ? -19.732 2.844 26.328 1.00 95.62 211 ALA A O 1
ATOM 1659 N N . GLN A 1 212 ? -21.633 1.893 27.055 1.00 94.38 212 GLN A N 1
ATOM 1660 C CA . GLN A 1 212 ? -21.705 2.659 28.300 1.00 94.38 212 GLN A CA 1
ATOM 1661 C C . GLN A 1 212 ? -21.996 1.775 29.518 1.00 94.38 212 GLN A C 1
ATOM 1663 O O . GLN A 1 212 ? -22.900 0.943 29.472 1.00 94.38 212 GLN A O 1
ATOM 1668 N N . ARG A 1 213 ? -21.267 1.987 30.620 1.00 94.44 213 ARG A N 1
ATOM 1669 C CA . ARG A 1 213 ? -21.482 1.319 31.913 1.00 94.44 213 ARG A CA 1
ATOM 1670 C C . ARG A 1 213 ? -21.274 2.319 33.052 1.00 94.44 213 ARG A C 1
ATOM 1672 O O . ARG A 1 213 ? -20.145 2.649 33.391 1.00 94.44 213 ARG A O 1
ATOM 1679 N N . GLY A 1 214 ? -22.364 2.818 33.634 1.00 90.00 214 GLY A N 1
ATOM 1680 C CA . GLY A 1 214 ? -22.286 3.969 34.540 1.00 90.00 214 GLY A CA 1
ATOM 1681 C C . GLY A 1 214 ? -21.709 5.188 33.810 1.00 90.00 214 GLY A C 1
ATOM 1682 O O . GLY A 1 214 ? -22.216 5.563 32.746 1.00 90.00 214 GLY A O 1
ATOM 1683 N N . ASP A 1 215 ? -20.629 5.748 34.354 1.00 89.31 215 ASP A N 1
ATOM 1684 C CA . ASP A 1 215 ? -19.890 6.871 33.762 1.00 89.31 215 ASP A CA 1
ATOM 1685 C C . ASP A 1 215 ? -18.837 6.427 32.726 1.00 89.31 215 ASP A C 1
ATOM 1687 O O . ASP A 1 215 ? -18.342 7.251 31.953 1.00 89.31 215 ASP A O 1
ATOM 1691 N N . ASP A 1 216 ? -18.528 5.126 32.649 1.00 94.06 216 ASP A N 1
ATOM 1692 C CA . ASP A 1 216 ? -17.604 4.583 31.653 1.00 94.06 216 ASP A CA 1
ATOM 1693 C C . ASP A 1 216 ? -18.234 4.672 30.257 1.00 94.06 216 ASP A C 1
ATOM 1695 O O . ASP A 1 216 ? -19.293 4.087 30.006 1.00 94.06 216 ASP A O 1
ATOM 1699 N N . VAL A 1 217 ? -17.564 5.347 29.317 1.00 94.81 217 VAL A N 1
ATOM 1700 C CA . VAL A 1 217 ? -18.014 5.465 27.920 1.00 94.81 217 VAL A CA 1
ATOM 1701 C C . VAL A 1 217 ? -16.901 5.066 26.954 1.00 94.81 217 VAL A C 1
ATOM 1703 O O . VAL A 1 217 ? -15.846 5.695 26.906 1.00 94.81 217 VAL A O 1
ATOM 1706 N N . ALA A 1 218 ? -17.167 4.072 26.111 1.00 95.94 218 ALA A N 1
ATOM 1707 C CA . ALA A 1 218 ? -16.313 3.701 24.989 1.00 95.94 218 ALA A CA 1
ATOM 1708 C C . ALA A 1 218 ? -17.051 3.912 23.661 1.00 95.94 218 ALA A C 1
ATOM 1710 O O . ALA A 1 218 ? -18.140 3.385 23.438 1.00 95.94 218 ALA A O 1
ATOM 1711 N N . TYR A 1 219 ? -16.444 4.677 22.760 1.00 96.00 219 TYR A N 1
ATOM 1712 C CA . TYR A 1 219 ? -16.893 4.831 21.380 1.00 96.00 219 TYR A CA 1
ATOM 1713 C C . TYR A 1 219 ? -16.092 3.886 20.494 1.00 96.00 219 TYR A C 1
ATOM 1715 O O . TYR A 1 219 ? -14.871 3.903 20.562 1.00 96.00 219 TYR A O 1
ATOM 1723 N N . ILE A 1 220 ? -16.739 3.069 19.670 1.00 95.31 220 ILE A N 1
ATOM 1724 C CA . ILE A 1 220 ? -16.085 1.993 18.916 1.00 95.31 220 ILE A CA 1
ATOM 1725 C C . ILE A 1 220 ? -16.430 2.164 17.444 1.00 95.31 220 ILE A C 1
ATOM 1727 O O . ILE A 1 220 ? -17.598 2.098 17.081 1.00 95.31 220 ILE A O 1
ATOM 1731 N N . VAL A 1 221 ? -15.433 2.370 16.590 1.00 92.31 221 VAL A N 1
ATOM 1732 C CA . VAL A 1 221 ? -15.590 2.397 15.133 1.00 92.31 221 VAL A CA 1
ATOM 1733 C C . VAL A 1 221 ? -14.973 1.142 14.521 1.00 92.31 221 VAL A C 1
ATOM 1735 O O . VAL A 1 221 ? -13.825 0.795 14.809 1.00 92.31 221 VAL A O 1
ATOM 1738 N N . GLY A 1 222 ? -15.735 0.460 13.667 1.00 90.25 222 GLY A N 1
ATOM 1739 C CA . GLY A 1 222 ? -15.222 -0.648 12.871 1.00 90.25 222 GLY A CA 1
ATOM 1740 C C . GLY A 1 222 ? -14.634 -0.148 11.568 1.00 90.25 222 GLY A C 1
ATOM 1741 O O . GLY A 1 222 ? -15.234 0.642 10.839 1.00 90.25 222 GLY A O 1
ATOM 1742 N N . THR A 1 223 ? -13.434 -0.615 11.282 1.00 88.25 223 THR A N 1
ATOM 1743 C CA . THR A 1 223 ? -12.650 -0.248 10.108 1.00 88.25 223 THR A CA 1
ATOM 1744 C C . THR A 1 223 ? -12.447 -1.475 9.233 1.00 88.25 223 THR A C 1
ATOM 1746 O O . THR A 1 223 ? -12.400 -2.592 9.740 1.00 88.25 223 THR A O 1
ATOM 1749 N N . ILE A 1 224 ? -12.302 -1.259 7.928 1.00 84.12 224 ILE A N 1
ATOM 1750 C CA . ILE A 1 224 ? -11.831 -2.283 6.995 1.00 84.12 224 ILE A CA 1
ATOM 1751 C C . ILE A 1 224 ? -10.401 -1.938 6.554 1.00 84.12 224 ILE A C 1
ATOM 1753 O O . ILE A 1 224 ? -10.109 -0.756 6.330 1.00 84.12 224 ILE A O 1
ATOM 1757 N N . PRO A 1 225 ? -9.501 -2.929 6.428 1.00 74.31 225 PRO A N 1
ATOM 1758 C CA . PRO A 1 225 ? -8.091 -2.686 6.120 1.00 74.31 225 PRO A CA 1
ATOM 1759 C C . PRO A 1 225 ? -7.848 -2.241 4.671 1.00 74.31 225 PRO A C 1
ATOM 1761 O O . PRO A 1 225 ? -6.823 -1.623 4.376 1.00 74.31 225 PRO A O 1
ATOM 1764 N N . PHE A 1 226 ? -8.785 -2.522 3.765 1.00 74.56 226 PHE A N 1
ATOM 1765 C CA . PHE A 1 226 ? -8.669 -2.227 2.341 1.00 74.56 226 PHE A CA 1
ATOM 1766 C C . PHE A 1 226 ? -9.984 -1.716 1.772 1.00 74.56 226 PHE A C 1
ATOM 1768 O O . PHE A 1 226 ? -11.060 -2.073 2.249 1.00 74.56 226 PHE A O 1
ATOM 1775 N N . ARG A 1 227 ? -9.892 -0.897 0.724 1.00 72.44 227 ARG A N 1
ATOM 1776 C CA . ARG A 1 227 ? -11.058 -0.410 -0.015 1.00 72.44 227 ARG A CA 1
ATOM 1777 C C . ARG A 1 227 ? -10.724 -0.216 -1.490 1.00 72.44 227 ARG A C 1
ATOM 1779 O O . ARG A 1 227 ? -9.574 0.086 -1.830 1.00 72.44 227 ARG A O 1
ATOM 1786 N N . GLN A 1 228 ? -11.725 -0.291 -2.355 1.00 66.62 228 GLN A N 1
ATOM 1787 C CA . GLN A 1 228 ? -11.555 0.067 -3.755 1.00 66.62 228 GLN A CA 1
ATOM 1788 C C . GLN A 1 228 ? -11.411 1.592 -3.891 1.00 66.62 228 GLN A C 1
ATOM 1790 O O . GLN A 1 228 ? -12.225 2.378 -3.389 1.00 66.62 228 GLN A O 1
ATOM 1795 N N . THR A 1 229 ? -10.333 2.050 -4.527 1.00 57.34 229 THR A N 1
ATOM 1796 C CA . THR A 1 229 ? -10.019 3.483 -4.583 1.00 57.34 229 THR A CA 1
ATOM 1797 C C . THR A 1 229 ? -11.007 4.259 -5.457 1.00 57.34 229 THR A C 1
ATOM 1799 O O . THR A 1 229 ? -11.211 3.955 -6.629 1.00 57.34 229 THR A O 1
ATOM 1802 N N . SER A 1 230 ? -11.608 5.313 -4.898 1.00 51.59 230 SER A N 1
ATOM 1803 C CA . SER A 1 230 ? -12.443 6.273 -5.636 1.00 51.59 230 SER A CA 1
ATOM 1804 C C . SER A 1 230 ? -11.779 7.651 -5.778 1.00 51.59 230 SER A C 1
ATOM 1806 O O . SER A 1 230 ? -12.424 8.607 -6.205 1.00 51.59 230 SER A O 1
ATOM 1808 N N . GLY A 1 231 ? -10.527 7.805 -5.324 1.00 45.00 231 GLY A N 1
ATOM 1809 C CA . GLY A 1 231 ? -9.829 9.097 -5.269 1.00 45.00 231 GLY A CA 1
ATOM 1810 C C . GLY A 1 231 ? -10.389 10.125 -4.269 1.00 45.00 231 GLY A C 1
ATOM 1811 O O . GLY A 1 231 ? -9.907 11.255 -4.246 1.00 45.00 231 GLY A O 1
ATOM 1812 N N . LYS A 1 232 ? -11.384 9.773 -3.439 1.00 49.28 232 LYS A N 1
ATOM 1813 C CA . LYS A 1 232 ? -11.929 10.656 -2.388 1.00 49.28 232 LYS A CA 1
ATOM 1814 C C . LYS A 1 232 ? -11.133 10.516 -1.087 1.00 49.28 232 LYS A C 1
ATOM 1816 O O . LYS A 1 232 ? -10.802 9.399 -0.693 1.00 49.28 232 LYS A O 1
ATOM 1821 N N . ALA A 1 233 ? -10.858 11.626 -0.403 1.00 54.28 233 ALA A N 1
ATOM 1822 C CA . ALA A 1 233 ? -10.194 11.611 0.903 1.00 54.28 233 ALA A CA 1
ATOM 1823 C C . ALA A 1 233 ? -11.013 10.837 1.956 1.00 54.28 233 ALA A C 1
ATOM 1825 O O . ALA A 1 233 ? -12.236 10.738 1.855 1.00 54.28 233 ALA A O 1
ATOM 1826 N N . LEU A 1 234 ? -10.334 10.283 2.965 1.00 56.66 234 LEU A N 1
ATOM 1827 C CA . LEU A 1 234 ? -10.987 9.669 4.123 1.00 56.66 234 LEU A CA 1
ATOM 1828 C C . LEU A 1 234 ? -11.587 10.768 5.004 1.00 56.66 234 LEU A C 1
ATOM 1830 O O . LEU A 1 234 ? -10.879 11.672 5.445 1.00 56.66 234 LEU A O 1
ATOM 1834 N N . THR A 1 235 ? -12.887 10.687 5.267 1.00 65.00 235 THR A N 1
ATOM 1835 C CA . THR A 1 235 ? -13.607 11.637 6.122 1.00 65.00 235 THR A CA 1
ATOM 1836 C C . THR A 1 235 ? -14.430 10.877 7.149 1.00 65.00 235 THR A C 1
ATOM 1838 O O . THR A 1 235 ? -15.211 10.004 6.778 1.00 65.00 235 THR A O 1
ATOM 1841 N N . MET A 1 236 ? -14.270 11.209 8.432 1.00 72.12 236 MET A N 1
ATOM 1842 C CA . MET A 1 236 ? -15.144 10.681 9.485 1.00 72.12 236 MET A CA 1
ATOM 1843 C C . MET A 1 236 ? -16.546 11.277 9.327 1.00 72.12 236 MET A C 1
ATOM 1845 O O . MET A 1 236 ? -16.666 12.482 9.084 1.00 72.12 236 MET A O 1
ATOM 1849 N N . ALA A 1 237 ? -17.583 10.458 9.510 1.00 78.94 237 ALA A N 1
ATOM 1850 C CA . ALA A 1 237 ? -18.942 10.964 9.679 1.00 78.94 237 ALA A CA 1
ATOM 1851 C C . ALA A 1 237 ? -19.007 11.913 10.899 1.00 78.94 237 ALA A C 1
ATOM 1853 O O . ALA A 1 237 ? -18.214 11.735 11.836 1.00 78.94 237 ALA A O 1
ATOM 1854 N N . PRO A 1 238 ? -19.897 12.923 10.907 1.00 79.75 238 PRO A N 1
ATOM 1855 C CA . PRO A 1 238 ? -20.002 13.895 11.998 1.00 79.75 238 PRO A CA 1
ATOM 1856 C C . PRO A 1 238 ? -20.089 13.254 13.390 1.00 79.75 238 PRO A C 1
ATOM 1858 O O . PRO A 1 238 ? -19.360 13.652 14.293 1.00 79.75 238 PRO A O 1
ATOM 1861 N N . GLU A 1 239 ? -20.873 12.189 13.537 1.00 81.88 239 GLU A N 1
ATOM 1862 C CA . GLU A 1 239 ? -21.104 11.499 14.809 1.00 81.88 239 GLU A CA 1
ATOM 1863 C C . GLU A 1 239 ? -19.838 10.791 15.311 1.00 81.88 239 GLU A C 1
ATOM 1865 O O . GLU A 1 239 ? -19.495 10.865 16.491 1.00 81.88 239 GLU A O 1
ATOM 1870 N N . ILE A 1 240 ? -19.087 10.163 14.399 1.00 87.00 240 ILE A N 1
ATOM 1871 C CA . ILE A 1 240 ? -17.790 9.536 14.701 1.00 87.00 240 ILE A CA 1
ATOM 1872 C C . ILE A 1 240 ? -16.771 10.615 15.084 1.00 87.00 240 ILE A C 1
ATOM 1874 O O . ILE A 1 240 ? -15.983 10.438 16.013 1.00 87.00 240 ILE A O 1
ATOM 1878 N N . LYS A 1 241 ? -16.795 11.758 14.389 1.00 88.12 241 LYS A N 1
ATOM 1879 C CA . LYS A 1 241 ? -15.917 12.897 14.672 1.00 88.12 241 LYS A CA 1
ATOM 1880 C C . LYS A 1 241 ? -16.194 13.488 16.054 1.00 88.12 241 LYS A C 1
ATOM 1882 O O . LYS A 1 241 ? -15.243 13.843 16.747 1.00 88.12 241 LYS A O 1
ATOM 1887 N N . ASP A 1 242 ? -17.452 13.596 16.460 1.00 88.62 242 ASP A N 1
ATOM 1888 C CA . ASP A 1 242 ? -17.821 14.132 17.772 1.00 88.62 242 ASP A CA 1
ATOM 1889 C C . ASP A 1 242 ? -17.493 13.151 18.900 1.00 88.62 242 ASP A C 1
ATOM 1891 O O . ASP A 1 242 ? -16.894 13.546 19.900 1.00 88.62 242 ASP A O 1
ATOM 1895 N N . ALA A 1 243 ? -17.742 11.857 18.695 1.00 91.25 243 ALA A N 1
ATOM 1896 C CA . ALA A 1 243 ? -17.274 10.802 19.588 1.00 91.25 243 ALA A CA 1
ATOM 1897 C C . ALA A 1 243 ? -15.748 10.832 19.785 1.00 91.25 243 ALA A C 1
ATOM 1899 O O . ALA A 1 243 ? -15.256 10.797 20.914 1.00 91.25 243 ALA A O 1
ATOM 1900 N N . TYR A 1 244 ? -14.993 10.986 18.694 1.00 92.75 244 TYR A N 1
ATOM 1901 C CA . TYR A 1 244 ? -13.539 11.137 18.732 1.00 92.75 244 TYR A CA 1
ATOM 1902 C C . TYR A 1 244 ? -13.096 12.400 19.494 1.00 92.75 244 TYR A C 1
ATOM 1904 O O . TYR A 1 244 ? -12.143 12.352 20.275 1.00 92.75 244 TYR A O 1
ATOM 1912 N N . LYS A 1 245 ? -13.769 13.545 19.300 1.00 92.25 245 LYS A N 1
ATOM 1913 C CA . LYS A 1 245 ? -13.449 14.779 20.044 1.00 92.25 245 LYS A CA 1
ATOM 1914 C C . LYS A 1 245 ? -13.646 14.591 21.546 1.00 92.25 245 LYS A C 1
ATOM 1916 O O . LYS A 1 245 ? -12.776 15.018 22.303 1.00 92.25 245 LYS A O 1
ATOM 1921 N N . ASN A 1 246 ? -14.743 13.942 21.938 1.00 91.44 246 ASN A N 1
ATOM 1922 C CA . ASN A 1 246 ? -15.131 13.728 23.332 1.00 91.44 246 ASN A CA 1
ATOM 1923 C C . ASN A 1 246 ? -14.221 12.736 24.070 1.00 91.44 246 ASN A C 1
ATOM 1925 O O . ASN A 1 246 ? -14.105 12.807 25.292 1.00 91.44 246 ASN A O 1
ATOM 1929 N N . ALA A 1 247 ? -13.570 11.821 23.353 1.00 94.00 247 ALA A N 1
ATOM 1930 C CA . ALA A 1 247 ? -12.650 10.864 23.954 1.00 94.00 247 ALA A CA 1
ATOM 1931 C C . ALA A 1 247 ? -11.310 11.498 24.351 1.00 94.00 247 ALA A C 1
ATOM 1933 O O . ALA A 1 247 ? -10.765 12.307 23.605 1.00 94.00 247 ALA A O 1
ATOM 1934 N N . LYS A 1 248 ? -10.724 11.118 25.489 1.00 90.81 248 LYS A N 1
ATOM 1935 C CA . LYS A 1 248 ? -9.387 11.599 25.906 1.00 90.81 248 LYS A CA 1
ATOM 1936 C C . LYS A 1 248 ? -8.243 10.717 25.416 1.00 90.81 248 LYS A C 1
ATOM 1938 O O . LYS A 1 248 ? -7.118 11.195 25.268 1.00 90.81 248 LYS A O 1
ATOM 1943 N N . SER A 1 249 ? -8.534 9.454 25.139 1.00 93.56 249 SER A N 1
ATOM 1944 C CA . SER A 1 249 ? -7.579 8.497 24.598 1.00 93.56 249 SER A CA 1
ATOM 1945 C C . SER A 1 249 ? -8.179 7.732 23.427 1.00 93.56 249 SER A C 1
ATOM 1947 O O . SER A 1 249 ? -9.402 7.663 23.258 1.00 93.56 249 SER A O 1
ATOM 1949 N N . VAL A 1 250 ? -7.298 7.184 22.595 1.00 94.88 250 VAL A N 1
ATOM 1950 C CA . VAL A 1 250 ? -7.667 6.309 21.491 1.00 94.88 250 VAL A CA 1
ATOM 1951 C C . VAL A 1 250 ? -6.994 4.950 21.625 1.00 94.88 250 VAL A C 1
ATOM 1953 O O . VAL A 1 250 ? -5.838 4.872 22.040 1.00 94.88 250 VAL A O 1
ATOM 1956 N N . ILE A 1 251 ? -7.702 3.892 21.239 1.00 93.75 251 ILE A N 1
ATOM 1957 C CA . ILE A 1 251 ? -7.158 2.545 21.068 1.00 93.75 251 ILE A CA 1
ATOM 1958 C C . ILE A 1 251 ? -7.199 2.219 19.576 1.00 93.75 251 ILE A C 1
ATOM 1960 O O . ILE A 1 251 ? -8.249 2.344 18.947 1.00 93.75 251 ILE A O 1
ATOM 1964 N N . VAL A 1 252 ? -6.062 1.839 19.007 1.00 90.56 252 VAL A N 1
ATOM 1965 C CA . VAL A 1 252 ? -5.874 1.601 17.566 1.00 90.56 252 VAL A CA 1
ATOM 1966 C C . VAL A 1 252 ? -4.995 0.376 17.353 1.00 90.56 252 VAL A C 1
ATOM 1968 O O . VAL A 1 252 ? -4.166 0.063 18.200 1.00 90.56 252 VAL A O 1
ATOM 1971 N N . ASP A 1 253 ? -5.126 -0.299 16.219 1.00 82.88 253 ASP A N 1
ATOM 1972 C CA . ASP A 1 253 ? -4.208 -1.345 15.778 1.00 82.88 253 ASP A CA 1
ATOM 1973 C C . ASP A 1 253 ? -3.476 -0.931 14.483 1.00 82.88 253 ASP A C 1
ATOM 1975 O O . ASP A 1 253 ? -3.858 -1.270 13.361 1.00 82.88 253 ASP A O 1
ATOM 1979 N N . THR A 1 254 ? -2.390 -0.164 14.630 1.00 71.88 254 THR A N 1
ATOM 1980 C CA . THR A 1 254 ? -1.659 0.403 13.478 1.00 71.88 254 THR A CA 1
ATOM 1981 C C . THR A 1 254 ? -0.560 -0.504 12.922 1.00 71.88 254 THR A C 1
ATOM 1983 O O . THR A 1 254 ? 0.108 -0.169 11.937 1.00 71.88 254 THR A O 1
ATOM 1986 N N . ILE A 1 255 ? -0.330 -1.665 13.540 1.00 71.69 255 ILE A N 1
ATOM 1987 C CA . ILE A 1 255 ? 0.843 -2.481 13.235 1.00 71.69 255 ILE A CA 1
ATOM 1988 C C . ILE A 1 255 ? 0.583 -3.365 12.021 1.00 71.69 255 ILE A C 1
ATOM 1990 O O . ILE A 1 255 ? -0.152 -4.352 12.091 1.00 71.69 255 ILE A O 1
ATOM 1994 N N . ASN A 1 256 ? 1.265 -3.055 10.918 1.00 67.12 256 ASN A N 1
ATOM 1995 C CA . ASN A 1 256 ? 1.317 -3.896 9.730 1.00 67.12 256 ASN A CA 1
ATOM 1996 C C . ASN A 1 256 ? 2.600 -4.734 9.731 1.00 67.12 256 ASN A C 1
ATOM 1998 O O . ASN A 1 256 ? 3.682 -4.217 9.477 1.00 67.12 256 ASN A O 1
ATOM 2002 N N . LEU A 1 257 ? 2.485 -6.043 9.942 1.00 66.25 257 LEU A N 1
ATOM 2003 C CA . LEU A 1 257 ? 3.645 -6.930 10.082 1.00 66.25 257 LEU A CA 1
ATOM 2004 C C . LEU A 1 257 ? 4.535 -6.993 8.828 1.00 66.25 257 LEU A C 1
ATOM 2006 O O . LEU A 1 257 ? 5.728 -7.239 8.943 1.00 66.25 257 LEU A O 1
ATOM 2010 N N . THR A 1 258 ? 4.007 -6.696 7.637 1.00 60.31 258 THR A N 1
ATOM 2011 C CA . THR A 1 258 ? 4.801 -6.727 6.391 1.00 60.31 258 THR A CA 1
ATOM 2012 C C . THR A 1 258 ? 5.630 -5.467 6.151 1.00 60.31 258 THR A C 1
ATOM 2014 O O . THR A 1 258 ? 6.604 -5.509 5.405 1.00 60.31 258 THR A O 1
ATOM 2017 N N . THR A 1 259 ? 5.259 -4.342 6.768 1.00 59.56 259 THR A N 1
ATOM 2018 C CA . THR A 1 259 ? 5.931 -3.045 6.565 1.00 59.56 259 THR A CA 1
ATOM 2019 C C . THR A 1 259 ? 6.548 -2.477 7.836 1.00 59.56 259 THR A C 1
ATOM 2021 O O . THR A 1 259 ? 7.473 -1.676 7.761 1.00 59.56 259 THR A O 1
ATOM 2024 N N . SER A 1 260 ? 6.004 -2.846 8.995 1.00 55.41 260 SER A N 1
ATOM 2025 C CA . SER A 1 260 ? 6.412 -2.355 10.311 1.00 55.41 260 SER A CA 1
ATOM 2026 C C . SER A 1 260 ? 7.471 -3.242 10.962 1.00 55.41 260 SER A C 1
ATOM 2028 O O . SER A 1 260 ? 8.155 -2.769 11.866 1.00 55.41 260 SER A O 1
ATOM 2030 N N . LEU A 1 261 ? 7.634 -4.496 10.521 1.00 59.25 261 LEU A N 1
ATOM 2031 C CA . LEU A 1 261 ? 8.707 -5.357 11.017 1.00 59.25 261 LEU A CA 1
ATOM 2032 C C . LEU A 1 261 ? 10.009 -5.092 10.252 1.00 59.25 261 LEU A C 1
ATOM 2034 O O . LEU A 1 261 ? 9.990 -4.949 9.024 1.00 59.25 261 LEU A O 1
ATOM 2038 N N . PRO A 1 262 ? 11.165 -5.059 10.938 1.00 51.97 262 PRO A N 1
ATOM 2039 C CA . PRO A 1 262 ? 12.445 -5.042 10.258 1.00 51.97 262 PRO A CA 1
ATOM 2040 C C . PRO A 1 262 ? 12.561 -6.312 9.413 1.00 51.97 262 PRO A C 1
ATOM 2042 O O . PRO A 1 262 ? 12.506 -7.418 9.945 1.00 51.97 262 PRO A O 1
ATOM 2045 N N . TYR A 1 263 ? 12.823 -6.175 8.110 1.00 48.81 263 TYR A N 1
ATOM 2046 C CA . TYR A 1 263 ? 13.174 -7.311 7.243 1.00 48.81 263 TYR A CA 1
ATOM 2047 C C . TYR A 1 263 ? 14.330 -8.167 7.811 1.00 48.81 263 TYR A C 1
ATOM 2049 O O . TYR A 1 263 ? 14.519 -9.305 7.383 1.00 48.81 263 TYR A O 1
ATOM 2057 N N . SER A 1 264 ? 15.100 -7.627 8.759 1.00 52.78 264 SER A N 1
ATOM 2058 C CA . SER A 1 264 ? 16.214 -8.261 9.459 1.00 52.78 264 SER A CA 1
ATOM 2059 C C . SER A 1 264 ? 15.842 -9.077 10.704 1.00 52.78 264 SER A C 1
ATOM 2061 O O . SER A 1 264 ? 16.748 -9.667 11.295 1.00 52.78 264 SER A O 1
ATOM 2063 N N . ASP A 1 265 ? 14.579 -9.105 11.143 1.00 66.56 265 ASP A N 1
ATOM 2064 C CA . ASP A 1 265 ? 14.190 -9.913 12.301 1.00 66.56 265 ASP A CA 1
ATOM 2065 C C . ASP A 1 265 ? 14.312 -11.409 11.966 1.00 66.56 265 ASP A C 1
ATOM 2067 O O . ASP A 1 265 ? 13.666 -11.929 11.054 1.00 66.56 265 ASP A O 1
ATOM 2071 N N . LYS A 1 266 ? 15.201 -12.101 12.684 1.00 66.56 266 LYS A N 1
ATOM 2072 C CA . LYS A 1 266 ? 15.471 -13.529 12.485 1.00 66.56 266 LYS A CA 1
ATOM 2073 C C . LYS A 1 266 ? 14.367 -14.416 13.059 1.00 66.56 266 LYS A C 1
ATOM 2075 O O . LYS A 1 266 ? 14.295 -15.574 12.669 1.00 66.56 266 LYS A O 1
ATOM 2080 N N . SER A 1 267 ? 13.539 -13.911 13.975 1.00 69.50 267 SER A N 1
ATOM 2081 C CA . SER A 1 267 ? 12.501 -14.706 14.643 1.00 69.50 267 SER A CA 1
ATOM 2082 C C . SER A 1 267 ? 11.378 -15.119 13.687 1.00 69.50 267 SER A C 1
ATOM 2084 O O . SER A 1 267 ? 10.884 -16.240 13.770 1.00 69.50 267 SER A O 1
ATOM 2086 N N . ILE A 1 268 ? 11.058 -14.262 12.717 1.00 74.50 268 ILE A N 1
ATOM 2087 C CA . ILE A 1 268 ? 9.976 -14.449 11.735 1.00 74.50 268 ILE A CA 1
ATOM 2088 C C . ILE A 1 268 ? 10.452 -15.079 10.416 1.00 74.50 268 ILE A C 1
ATOM 2090 O O . ILE A 1 268 ? 9.693 -15.177 9.445 1.00 74.50 268 ILE A O 1
ATOM 2094 N N . ARG A 1 269 ? 11.733 -15.469 10.349 1.00 80.00 269 ARG A N 1
ATOM 2095 C CA . ARG A 1 269 ? 12.392 -15.949 9.132 1.00 80.00 269 ARG A CA 1
ATOM 2096 C C . ARG A 1 269 ? 13.026 -17.315 9.325 1.00 80.00 269 ARG A C 1
ATOM 2098 O O . ARG A 1 269 ? 13.497 -17.653 10.407 1.00 80.00 269 ARG A O 1
ATOM 2105 N N . TYR A 1 270 ? 13.115 -18.070 8.239 1.00 84.31 270 TYR A N 1
ATOM 2106 C CA . TYR A 1 270 ? 13.995 -19.229 8.196 1.00 84.31 270 TYR A CA 1
ATOM 2107 C C . TYR A 1 270 ? 15.461 -18.784 8.167 1.00 84.31 270 TYR A C 1
ATOM 2109 O O . TYR A 1 270 ? 15.834 -17.820 7.490 1.00 84.31 270 TYR A O 1
ATOM 2117 N N . GLY A 1 271 ? 16.290 -19.475 8.952 1.00 76.12 271 GLY A N 1
ATOM 2118 C CA . GLY A 1 271 ? 17.731 -19.254 9.005 1.00 76.12 271 GLY A CA 1
ATOM 2119 C C . GLY A 1 271 ? 18.453 -19.759 7.752 1.00 76.12 271 GLY A C 1
ATOM 2120 O O . GLY A 1 271 ? 17.867 -20.379 6.868 1.00 76.12 271 GLY A O 1
ATOM 2121 N N . SER A 1 272 ? 19.764 -19.517 7.688 1.00 71.81 272 SER A N 1
ATOM 2122 C CA . SER A 1 272 ? 20.598 -20.010 6.584 1.00 71.81 272 SER A CA 1
ATOM 2123 C C . SER A 1 272 ? 20.509 -21.538 6.469 1.00 71.81 272 SER A C 1
ATOM 2125 O O . SER A 1 272 ? 20.801 -22.244 7.431 1.00 71.81 272 SER A O 1
ATOM 2127 N N . GLY A 1 273 ? 20.116 -22.042 5.296 1.00 75.94 273 GLY A N 1
ATOM 2128 C CA . GLY A 1 273 ? 19.983 -23.477 5.006 1.00 75.94 273 GLY A CA 1
ATOM 2129 C C . GLY A 1 273 ? 18.568 -24.048 5.165 1.00 75.94 273 GLY A C 1
ATOM 2130 O O . GLY A 1 273 ? 18.307 -25.165 4.701 1.00 75.94 273 GLY A O 1
ATOM 2131 N N . ASP A 1 274 ? 17.643 -23.281 5.737 1.00 89.06 274 ASP A N 1
ATOM 2132 C CA . ASP A 1 274 ? 16.230 -23.636 5.833 1.00 89.06 274 ASP A CA 1
ATOM 2133 C C . ASP A 1 274 ? 15.363 -22.698 4.986 1.00 89.06 274 ASP A C 1
ATOM 2135 O O . ASP A 1 274 ? 15.808 -21.616 4.599 1.00 89.06 274 ASP A O 1
ATOM 2139 N N . LYS A 1 275 ? 14.165 -23.151 4.609 1.00 91.69 275 LYS A N 1
ATOM 2140 C CA . LYS A 1 275 ? 13.323 -22.429 3.656 1.00 91.69 275 LYS A CA 1
ATOM 2141 C C . LYS A 1 275 ? 11.861 -22.848 3.715 1.00 91.69 275 LYS A C 1
ATOM 2143 O O . LYS A 1 275 ? 11.577 -24.020 3.949 1.00 91.69 275 LYS A O 1
ATOM 2148 N N . LEU A 1 276 ? 10.953 -21.921 3.414 1.00 92.50 276 LEU A N 1
ATOM 2149 C CA . LEU A 1 276 ? 9.503 -22.133 3.444 1.00 92.50 276 LEU A CA 1
ATOM 2150 C C . LEU A 1 276 ? 9.085 -23.411 2.719 1.00 92.50 276 LEU A C 1
ATOM 2152 O O . LEU A 1 276 ? 8.358 -24.212 3.291 1.00 92.50 276 LEU A O 1
ATOM 2156 N N . SER A 1 277 ? 9.607 -23.659 1.513 1.00 92.44 277 SER A N 1
ATOM 2157 C CA . SER A 1 277 ? 9.263 -24.855 0.725 1.00 92.44 277 SER A CA 1
ATOM 2158 C C . SER A 1 277 ? 9.530 -26.194 1.424 1.00 92.44 277 SER A C 1
ATOM 2160 O O . SER A 1 277 ? 8.955 -27.195 1.010 1.00 92.44 277 SER A O 1
ATOM 2162 N N . LYS A 1 278 ? 10.385 -26.250 2.455 1.00 93.00 278 LYS A N 1
ATOM 2163 C CA . LYS A 1 278 ? 10.635 -27.474 3.241 1.00 93.00 278 LYS A CA 1
ATOM 2164 C C . LYS A 1 278 ? 9.579 -27.734 4.318 1.00 93.00 278 LYS A C 1
ATOM 2166 O O . LYS A 1 278 ? 9.503 -28.852 4.813 1.00 93.00 278 LYS A O 1
ATOM 2171 N N . HIS A 1 279 ? 8.801 -26.717 4.680 1.00 91.81 279 HIS A N 1
ATOM 2172 C CA . HIS A 1 279 ? 7.811 -26.762 5.762 1.00 91.81 279 HIS A CA 1
ATOM 2173 C C . HIS A 1 279 ? 6.373 -26.790 5.253 1.00 91.81 279 HIS A C 1
ATOM 2175 O O . HIS A 1 279 ? 5.448 -26.848 6.057 1.00 91.81 279 HIS A O 1
ATOM 2181 N N . LEU A 1 280 ? 6.184 -26.746 3.932 1.00 94.00 280 LEU A N 1
ATOM 2182 C CA . LEU A 1 280 ? 4.862 -26.795 3.329 1.00 94.00 280 LEU A CA 1
ATOM 2183 C C . LEU A 1 280 ? 4.368 -28.232 3.198 1.00 94.00 280 LEU A C 1
ATOM 2185 O O . LEU A 1 280 ? 5.074 -29.100 2.678 1.00 94.00 280 LEU A O 1
ATOM 2189 N N . SER A 1 281 ? 3.112 -28.468 3.573 1.00 93.56 281 SER A N 1
ATOM 2190 C CA . SER A 1 281 ? 2.432 -29.704 3.192 1.00 93.56 281 SER A CA 1
ATOM 2191 C C . SER A 1 281 ? 2.266 -29.797 1.663 1.00 93.56 281 SER A C 1
ATOM 2193 O O . SER A 1 281 ? 2.380 -28.794 0.942 1.00 93.56 281 SER A O 1
ATOM 2195 N N . PRO A 1 282 ? 1.962 -30.988 1.111 1.00 91.88 282 PRO A N 1
ATOM 2196 C CA . PRO A 1 282 ? 1.643 -31.126 -0.311 1.00 91.88 282 PRO A CA 1
ATOM 2197 C C . PRO A 1 282 ? 0.462 -30.253 -0.755 1.00 91.88 282 PRO A C 1
ATOM 2199 O O . PRO A 1 282 ? 0.423 -29.797 -1.901 1.00 91.88 282 PRO A O 1
ATOM 2202 N N . GLU A 1 283 ? -0.495 -30.012 0.144 1.00 87.06 283 GLU A N 1
ATOM 2203 C CA . GLU A 1 283 ? -1.634 -29.132 -0.108 1.00 87.06 283 GLU A CA 1
ATOM 2204 C C . GLU A 1 283 ? -1.191 -27.669 -0.196 1.00 87.06 283 GLU A C 1
ATOM 2206 O O . GLU A 1 283 ? -1.429 -27.034 -1.227 1.00 87.06 283 GLU A O 1
ATOM 2211 N N . SER A 1 284 ? -0.449 -27.177 0.802 1.00 90.75 284 SER A N 1
ATOM 2212 C CA . SER A 1 284 ? 0.121 -25.824 0.795 1.00 90.75 284 SER A CA 1
ATOM 2213 C C . SER A 1 284 ? 1.039 -25.583 -0.380 1.00 90.75 284 SER A C 1
ATOM 2215 O O . SER A 1 284 ? 0.984 -24.528 -0.997 1.00 90.75 284 SER A O 1
ATOM 2217 N N . THR A 1 285 ? 1.837 -26.576 -0.763 1.00 92.75 285 THR A N 1
ATOM 2218 C CA . THR A 1 285 ? 2.696 -26.487 -1.946 1.00 92.75 285 THR A CA 1
ATOM 2219 C C . THR A 1 285 ? 1.868 -26.281 -3.219 1.00 92.75 285 THR A C 1
ATOM 2221 O O . THR A 1 285 ? 2.231 -25.474 -4.077 1.00 92.75 285 THR A O 1
ATOM 2224 N N . ARG A 1 286 ? 0.731 -26.978 -3.354 1.00 89.44 286 ARG A N 1
ATOM 2225 C CA . ARG A 1 286 ? -0.166 -26.834 -4.509 1.00 89.44 286 ARG A CA 1
ATOM 2226 C C . ARG A 1 286 ? -0.870 -25.478 -4.509 1.00 89.44 286 ARG A C 1
ATOM 2228 O O . ARG A 1 286 ? -0.892 -24.830 -5.552 1.00 89.44 286 ARG A O 1
ATOM 2235 N N . ALA A 1 287 ? -1.402 -25.053 -3.363 1.00 85.88 287 ALA A N 1
ATOM 2236 C CA . ALA A 1 287 ? -2.040 -23.747 -3.211 1.00 85.88 287 ALA A CA 1
ATOM 2237 C C . ALA A 1 287 ? -1.042 -22.616 -3.507 1.00 85.88 287 ALA A C 1
ATOM 2239 O O . ALA A 1 287 ? -1.317 -21.735 -4.317 1.00 85.88 287 ALA A O 1
ATOM 2240 N N . MET A 1 288 ? 0.164 -22.704 -2.942 1.00 88.81 288 MET A N 1
ATOM 2241 C CA . MET A 1 288 ? 1.263 -21.769 -3.175 1.00 88.81 288 MET A CA 1
ATOM 2242 C C . MET A 1 288 ? 1.601 -21.663 -4.659 1.00 88.81 288 MET A C 1
ATOM 2244 O O . MET A 1 288 ? 1.679 -20.566 -5.200 1.00 88.81 288 MET A O 1
ATOM 2248 N N . LYS A 1 289 ? 1.735 -22.796 -5.355 1.00 86.19 289 LYS A N 1
ATOM 2249 C CA . LYS A 1 289 ? 1.983 -22.798 -6.799 1.00 86.19 289 LYS A CA 1
ATOM 2250 C C . LYS A 1 289 ? 0.876 -22.076 -7.577 1.00 86.19 289 LYS A C 1
ATOM 2252 O O . LYS A 1 289 ? 1.194 -21.260 -8.435 1.00 86.19 289 LYS A O 1
ATOM 2257 N N . GLN A 1 290 ? -0.393 -22.339 -7.261 1.00 83.00 290 GLN A N 1
ATOM 2258 C CA . GLN A 1 290 ? -1.531 -21.671 -7.908 1.00 83.00 290 GLN A CA 1
ATOM 2259 C C . GLN A 1 290 ? -1.517 -20.157 -7.669 1.00 83.00 290 GLN A C 1
ATOM 2261 O O . GLN A 1 290 ? -1.706 -19.387 -8.608 1.00 83.00 290 GLN A O 1
ATOM 2266 N N . TYR A 1 291 ? -1.241 -19.734 -6.432 1.00 83.88 291 TYR A N 1
ATOM 2267 C CA . TYR A 1 291 ? -1.105 -18.324 -6.084 1.00 83.88 291 TYR A CA 1
ATOM 2268 C C . TYR A 1 291 ? 0.027 -17.653 -6.869 1.00 83.88 291 TYR A C 1
ATOM 2270 O O . TYR A 1 291 ? -0.203 -16.614 -7.477 1.00 83.88 291 TYR A O 1
ATOM 2278 N N . LEU A 1 292 ? 1.223 -18.250 -6.909 1.00 84.75 292 LEU A N 1
ATOM 2279 C CA . LEU A 1 292 ? 2.378 -17.693 -7.623 1.00 84.75 292 LEU A CA 1
ATOM 2280 C C . LEU A 1 292 ? 2.139 -17.592 -9.136 1.00 84.75 292 LEU A C 1
ATOM 2282 O O . LEU A 1 292 ? 2.530 -16.607 -9.763 1.00 84.75 292 LEU A O 1
ATOM 2286 N N . GLU A 1 293 ? 1.483 -18.595 -9.727 1.00 81.38 293 GLU A N 1
ATOM 2287 C CA . GLU A 1 293 ? 1.083 -18.573 -11.139 1.00 81.38 293 GLU A CA 1
ATOM 2288 C C . GLU A 1 293 ? 0.096 -17.436 -11.428 1.00 81.38 293 GLU A C 1
ATOM 2290 O O . GLU A 1 293 ? 0.226 -16.753 -12.447 1.00 81.38 293 GLU A O 1
ATOM 2295 N N . TRP A 1 294 ? -0.864 -17.206 -10.529 1.00 78.88 294 TRP A N 1
ATOM 2296 C CA . TRP A 1 294 ? -1.833 -16.122 -10.654 1.00 78.88 294 TRP A CA 1
ATOM 2297 C C . TRP A 1 294 ? -1.205 -14.738 -10.448 1.00 78.88 294 TRP A C 1
ATOM 2299 O O . TRP A 1 294 ? -1.385 -13.849 -11.284 1.00 78.88 294 TRP A O 1
ATOM 2309 N N . SER A 1 295 ? -0.461 -14.554 -9.356 1.00 73.88 295 SER A N 1
ATOM 2310 C CA . SER A 1 295 ? 0.122 -13.265 -8.976 1.00 73.88 295 SER A CA 1
ATOM 2311 C C . SER A 1 295 ? 1.278 -12.861 -9.892 1.00 73.88 295 SER A C 1
ATOM 2313 O O . SER A 1 295 ? 1.636 -11.685 -9.978 1.00 73.88 295 SER A O 1
ATOM 2315 N N . GLY A 1 296 ? 1.869 -13.831 -10.598 1.00 72.81 296 GLY A N 1
ATOM 2316 C CA . GLY A 1 296 ? 3.090 -13.635 -11.364 1.00 72.81 296 GLY A CA 1
ATOM 2317 C C . GLY A 1 296 ? 4.301 -13.396 -10.471 1.00 72.81 296 GLY A C 1
ATOM 2318 O O . GLY A 1 296 ? 5.271 -12.804 -10.942 1.00 72.81 296 GLY A O 1
ATOM 2319 N N . GLU A 1 297 ? 4.237 -13.813 -9.206 1.00 82.69 297 GLU A N 1
ATOM 2320 C CA . GLU A 1 297 ? 5.327 -13.770 -8.236 1.00 82.69 297 GLU A CA 1
ATOM 2321 C C . GLU A 1 297 ? 6.145 -15.072 -8.273 1.00 82.69 297 GLU A C 1
ATOM 2323 O O . GLU A 1 297 ? 5.893 -15.971 -9.073 1.00 82.69 297 GLU A O 1
ATOM 2328 N N . THR A 1 298 ? 7.179 -15.177 -7.436 1.00 82.00 298 THR A N 1
ATOM 2329 C CA . THR A 1 298 ? 8.095 -16.332 -7.439 1.00 82.00 298 THR A CA 1
ATOM 2330 C C . THR A 1 298 ? 8.273 -16.899 -6.038 1.00 82.00 298 THR A C 1
ATOM 2332 O O . THR A 1 298 ? 8.197 -16.156 -5.060 1.00 82.00 298 THR A O 1
ATOM 2335 N N . MET A 1 299 ? 8.525 -18.207 -5.919 1.00 87.50 299 MET A N 1
ATOM 2336 C CA . MET A 1 299 ? 8.701 -18.863 -4.616 1.00 87.50 299 MET A CA 1
ATOM 2337 C C . MET A 1 299 ? 9.863 -18.240 -3.833 1.00 87.50 299 MET A C 1
ATOM 2339 O O . MET A 1 299 ? 9.780 -18.057 -2.623 1.00 87.50 299 MET A O 1
ATOM 2343 N N . GLU A 1 300 ? 10.923 -17.837 -4.533 1.00 84.38 300 GLU A N 1
ATOM 2344 C CA . GLU A 1 300 ? 12.133 -17.224 -3.985 1.00 84.38 300 GLU A CA 1
ATOM 2345 C C . GLU A 1 300 ? 11.860 -15.939 -3.194 1.00 84.38 300 GLU A C 1
ATOM 2347 O O . GLU A 1 300 ? 12.651 -15.579 -2.322 1.00 84.38 300 GLU A O 1
ATOM 2352 N N . MET A 1 301 ? 10.748 -15.252 -3.471 1.00 80.19 301 MET A N 1
ATOM 2353 C CA . MET A 1 301 ? 10.305 -14.077 -2.713 1.00 80.19 301 MET A CA 1
ATOM 2354 C C . MET A 1 301 ? 9.891 -14.434 -1.279 1.00 80.19 301 MET A C 1
ATOM 2356 O O . MET A 1 301 ? 9.943 -13.585 -0.392 1.00 80.19 301 MET A O 1
ATOM 2360 N N . TYR A 1 302 ? 9.520 -15.694 -1.050 1.00 86.44 302 TYR A N 1
ATOM 2361 C CA . TYR A 1 302 ? 8.866 -16.168 0.166 1.00 86.44 302 TYR A CA 1
ATOM 2362 C C . TYR A 1 302 ? 9.657 -17.238 0.915 1.00 86.44 302 TYR A C 1
ATOM 2364 O O . TYR A 1 302 ? 9.351 -17.509 2.070 1.00 86.44 302 TYR A O 1
ATOM 2372 N N . GLU A 1 303 ? 10.709 -17.804 0.310 1.00 88.00 303 GLU A N 1
ATOM 2373 C CA . GLU A 1 303 ? 11.518 -18.880 0.909 1.00 88.00 303 GLU A CA 1
ATOM 2374 C C . GLU A 1 303 ? 12.062 -18.538 2.304 1.00 88.00 303 GLU A C 1
ATOM 2376 O O . GLU A 1 303 ? 12.290 -19.433 3.110 1.00 88.00 303 GLU A O 1
ATOM 2381 N N . PHE A 1 304 ? 12.250 -17.258 2.624 1.00 84.38 304 PHE A N 1
ATOM 2382 C CA . PHE A 1 304 ? 12.772 -16.844 3.925 1.00 84.38 304 PHE A CA 1
ATOM 2383 C C . PHE A 1 304 ? 11.708 -16.617 4.993 1.00 84.38 304 PHE A C 1
ATOM 2385 O O . PHE A 1 304 ? 12.083 -16.352 6.129 1.00 84.38 304 PHE A O 1
ATOM 2392 N N . TRP A 1 305 ? 10.422 -16.642 4.664 1.00 86.31 305 TRP A N 1
ATOM 2393 C CA . TRP A 1 305 ? 9.350 -16.348 5.613 1.00 86.31 305 TRP A CA 1
ATOM 2394 C C . TRP A 1 305 ? 8.751 -17.619 6.180 1.00 86.31 305 TRP A C 1
ATOM 2396 O O . TRP A 1 305 ? 8.658 -18.626 5.486 1.00 86.31 305 TRP A O 1
ATOM 2406 N N . LYS A 1 306 ? 8.303 -17.553 7.433 1.00 90.00 306 LYS A N 1
ATOM 2407 C CA . LYS A 1 306 ? 7.444 -18.591 8.005 1.00 90.00 306 LYS A CA 1
ATOM 2408 C C . LYS A 1 306 ? 6.069 -18.609 7.322 1.00 90.00 306 LYS A C 1
ATOM 2410 O O . LYS A 1 306 ? 5.652 -17.570 6.796 1.00 90.00 306 LYS A O 1
ATOM 2415 N N . PRO A 1 307 ? 5.342 -19.744 7.343 1.00 91.44 307 PRO A N 1
ATOM 2416 C CA . PRO A 1 307 ? 4.077 -19.876 6.625 1.00 91.44 307 PRO A CA 1
ATOM 2417 C C . PRO A 1 307 ? 3.048 -18.802 6.999 1.00 91.44 307 PRO A C 1
ATOM 2419 O O . PRO A 1 307 ? 2.446 -18.204 6.113 1.00 91.44 307 PRO A O 1
ATOM 2422 N N . TRP A 1 308 ? 2.911 -18.459 8.285 1.00 88.25 308 TRP A N 1
ATOM 2423 C CA . TRP A 1 308 ? 1.977 -17.412 8.719 1.00 88.25 308 TRP A CA 1
ATOM 2424 C C . TRP A 1 308 ? 2.316 -16.032 8.131 1.00 88.25 308 TRP A C 1
ATOM 2426 O O . TRP A 1 308 ? 1.422 -15.273 7.765 1.00 88.25 308 TRP A O 1
ATOM 2436 N N . LEU A 1 309 ? 3.605 -15.699 8.006 1.00 86.75 309 LEU A N 1
ATOM 2437 C CA . LEU A 1 309 ? 4.038 -14.405 7.482 1.00 86.75 309 LEU A CA 1
ATOM 2438 C C . LEU A 1 309 ? 3.829 -14.337 5.966 1.00 86.75 309 LEU A C 1
ATOM 2440 O O . LEU A 1 309 ? 3.417 -13.299 5.447 1.00 86.75 309 LEU A O 1
ATOM 2444 N N . ALA A 1 310 ? 4.054 -15.454 5.268 1.00 87.94 310 ALA A N 1
ATOM 2445 C CA . ALA A 1 310 ? 3.700 -15.589 3.861 1.00 87.94 310 ALA A CA 1
ATOM 2446 C C . ALA A 1 310 ? 2.189 -15.400 3.642 1.00 87.94 310 ALA A C 1
ATOM 2448 O O . ALA A 1 310 ? 1.808 -14.642 2.755 1.00 87.94 310 ALA A O 1
ATOM 2449 N N . ALA A 1 311 ? 1.344 -15.964 4.511 1.00 86.00 311 ALA A N 1
ATOM 2450 C CA . ALA A 1 311 ? -0.109 -15.795 4.453 1.00 86.00 311 ALA A CA 1
ATOM 2451 C C . ALA A 1 311 ? -0.523 -14.311 4.537 1.00 86.00 311 ALA A C 1
ATOM 2453 O O . ALA A 1 311 ? -1.222 -13.801 3.660 1.00 86.00 311 ALA A O 1
ATOM 2454 N N . VAL A 1 312 ? 0.002 -13.581 5.531 1.00 80.94 312 VAL A N 1
ATOM 2455 C CA . VAL A 1 312 ? -0.245 -12.133 5.701 1.00 80.94 312 VAL A CA 1
ATOM 2456 C C . VAL A 1 312 ? 0.249 -11.331 4.492 1.00 80.94 312 VAL A C 1
ATOM 2458 O O . VAL A 1 312 ? -0.353 -10.330 4.089 1.00 80.94 312 VAL A O 1
ATOM 2461 N N . ALA A 1 313 ? 1.371 -11.727 3.900 1.00 79.62 313 ALA A N 1
ATOM 2462 C CA . ALA A 1 313 ? 1.904 -11.032 2.743 1.00 79.62 313 ALA A CA 1
ATOM 2463 C C . ALA A 1 313 ? 1.107 -11.287 1.460 1.00 79.62 313 ALA A C 1
ATOM 2465 O O . ALA A 1 313 ? 0.958 -10.349 0.673 1.00 79.62 313 ALA A O 1
ATOM 2466 N N . PHE A 1 314 ? 0.570 -12.495 1.268 1.00 82.81 314 PHE A N 1
ATOM 2467 C CA . PHE A 1 314 ? -0.292 -12.810 0.128 1.00 82.81 314 PHE A CA 1
ATOM 2468 C C . PHE A 1 314 ? -1.581 -12.020 0.183 1.00 82.81 314 PHE A C 1
ATOM 2470 O O . PHE A 1 314 ? -1.974 -11.482 -0.844 1.00 82.81 314 PHE A O 1
ATOM 2477 N N . GLU A 1 315 ? -2.181 -11.866 1.368 1.00 77.62 315 GLU A N 1
ATOM 2478 C CA . GLU A 1 315 ? -3.342 -10.995 1.546 1.00 77.62 315 GLU A CA 1
ATOM 2479 C C . GLU A 1 315 ? -2.999 -9.585 1.037 1.00 77.62 315 GLU A C 1
ATOM 2481 O O . GLU A 1 315 ? -3.563 -9.107 0.054 1.00 77.62 315 GLU A O 1
ATOM 2486 N N . ASN A 1 316 ? -1.962 -8.953 1.595 1.00 73.75 316 ASN A N 1
ATOM 2487 C CA . ASN A 1 316 ? -1.559 -7.610 1.169 1.00 73.75 316 ASN A CA 1
ATOM 2488 C C . ASN A 1 316 ? -1.246 -7.511 -0.336 1.00 73.75 316 ASN A C 1
ATOM 2490 O O . ASN A 1 316 ? -1.553 -6.483 -0.944 1.00 73.75 316 ASN A O 1
ATOM 2494 N N . SER A 1 317 ? -0.589 -8.518 -0.923 1.00 73.69 317 SER A N 1
ATOM 2495 C CA . SER A 1 317 ? -0.257 -8.514 -2.352 1.00 73.69 317 SER A CA 1
ATOM 2496 C C . SER A 1 317 ? -1.499 -8.676 -3.221 1.00 73.69 317 SER A C 1
ATOM 2498 O O . SER A 1 317 ? -1.697 -7.911 -4.162 1.00 73.69 317 SER A O 1
ATOM 2500 N N . ALA A 1 318 ? -2.388 -9.599 -2.865 1.00 75.50 318 ALA A N 1
ATOM 2501 C CA . ALA A 1 318 ? -3.584 -9.882 -3.634 1.00 75.50 318 ALA A CA 1
ATOM 2502 C C . ALA A 1 318 ? -4.566 -8.709 -3.636 1.00 75.50 318 ALA A C 1
ATOM 2504 O O . ALA A 1 318 ? -5.032 -8.310 -4.700 1.00 75.50 318 ALA A O 1
ATOM 2505 N N . PHE A 1 319 ? -4.796 -8.070 -2.485 1.00 72.94 319 PHE A N 1
ATOM 2506 C CA . PHE A 1 319 ? -5.586 -6.838 -2.421 1.00 72.94 319 PHE A CA 1
ATOM 2507 C C . PHE A 1 319 ? -5.032 -5.762 -3.379 1.00 72.94 319 PHE A C 1
ATOM 2509 O O . PHE A 1 319 ? -5.788 -5.141 -4.127 1.00 72.94 319 PHE A O 1
ATOM 2516 N N . ARG A 1 320 ? -3.703 -5.584 -3.424 1.00 69.56 320 ARG A N 1
ATOM 2517 C CA . ARG A 1 320 ? -3.047 -4.627 -4.332 1.00 69.56 320 ARG A CA 1
ATOM 2518 C C . ARG A 1 320 ? -3.200 -4.992 -5.808 1.00 69.56 320 ARG A C 1
ATOM 2520 O O . ARG A 1 320 ? -3.505 -4.107 -6.606 1.00 69.56 320 ARG A O 1
ATOM 2527 N N . LEU A 1 321 ? -2.983 -6.261 -6.161 1.00 67.06 321 LEU A N 1
ATOM 2528 C CA . LEU A 1 321 ? -3.128 -6.770 -7.532 1.00 67.06 321 LEU A CA 1
ATOM 2529 C C . LEU A 1 321 ? -4.557 -6.608 -8.061 1.00 67.06 321 LEU A C 1
ATOM 2531 O O . LEU A 1 321 ? -4.744 -6.414 -9.260 1.00 67.06 321 LEU A O 1
ATOM 2535 N N . ASN A 1 322 ? -5.539 -6.596 -7.159 1.00 69.12 322 ASN A N 1
ATOM 2536 C CA . ASN A 1 322 ? -6.954 -6.423 -7.476 1.00 69.12 322 ASN A CA 1
ATOM 2537 C C . ASN A 1 322 ? -7.429 -4.963 -7.375 1.00 69.12 322 ASN A C 1
ATOM 2539 O O . ASN A 1 322 ? -8.627 -4.684 -7.348 1.00 69.12 322 ASN A O 1
ATOM 2543 N N . GLY A 1 323 ? -6.503 -3.998 -7.328 1.00 65.62 323 GLY A N 1
ATOM 2544 C CA . GLY A 1 323 ? -6.832 -2.570 -7.361 1.00 65.62 323 GLY A CA 1
ATOM 2545 C C . GLY A 1 323 ? -7.429 -2.017 -6.063 1.00 65.62 323 GLY A C 1
ATOM 2546 O O . GLY A 1 323 ? -7.969 -0.905 -6.067 1.00 65.62 323 GLY A O 1
ATOM 2547 N N . PHE A 1 324 ? -7.321 -2.754 -4.955 1.00 69.12 324 PHE A N 1
ATOM 2548 C CA . PHE A 1 324 ? -7.629 -2.237 -3.629 1.00 69.12 324 PHE A CA 1
ATOM 2549 C C . PHE A 1 324 ? -6.415 -1.512 -3.057 1.00 69.12 324 PHE A C 1
ATOM 2551 O O . PHE A 1 324 ? -5.265 -1.934 -3.186 1.00 69.12 324 PHE A O 1
ATOM 2558 N N . GLU A 1 325 ? -6.685 -0.404 -2.380 1.00 65.88 325 GLU A N 1
ATOM 2559 C CA . GLU A 1 325 ? -5.679 0.323 -1.620 1.00 65.88 325 GLU A CA 1
ATOM 2560 C C . GLU A 1 325 ? -5.846 -0.013 -0.142 1.00 65.88 325 GLU A C 1
ATOM 2562 O O . GLU A 1 325 ? -6.969 -0.107 0.366 1.00 65.88 325 GLU A O 1
ATOM 2567 N N . ARG A 1 326 ? -4.724 -0.177 0.567 1.00 68.06 326 ARG A N 1
ATOM 2568 C CA . ARG A 1 326 ? -4.753 -0.302 2.023 1.00 68.06 326 ARG A CA 1
ATOM 2569 C C . ARG A 1 326 ? -5.196 1.027 2.613 1.00 68.06 326 ARG A C 1
ATOM 2571 O O . ARG A 1 326 ? -4.558 2.057 2.392 1.00 68.06 326 ARG A O 1
ATOM 2578 N N . VAL A 1 327 ? -6.272 0.995 3.381 1.00 67.00 327 VAL A N 1
ATOM 2579 C CA . VAL A 1 327 ? -6.820 2.167 4.047 1.00 67.00 327 VAL A CA 1
ATOM 2580 C C . VAL A 1 327 ? -6.514 2.042 5.512 1.00 67.00 327 VAL A C 1
ATOM 2582 O O . VAL A 1 327 ? -7.149 1.296 6.248 1.00 67.00 327 VAL A O 1
ATOM 2585 N N . ASP A 1 328 ? -5.524 2.802 5.946 1.00 70.31 328 ASP A N 1
ATOM 2586 C CA . ASP A 1 328 ? -5.095 2.745 7.329 1.00 70.31 328 ASP A CA 1
ATOM 2587 C C . ASP A 1 328 ? -5.902 3.737 8.175 1.00 70.31 328 ASP A C 1
ATOM 2589 O O . ASP A 1 328 ? -5.382 4.750 8.644 1.00 70.31 328 ASP A O 1
ATOM 2593 N N . TRP A 1 329 ? -7.213 3.484 8.302 1.00 78.00 329 TRP A N 1
ATOM 2594 C CA . TRP A 1 329 ? -8.117 4.283 9.141 1.00 78.00 329 TRP A CA 1
ATOM 2595 C C . TRP A 1 329 ? -7.577 4.409 10.562 1.00 78.00 329 TRP A C 1
ATOM 2597 O O . TRP A 1 329 ? -7.621 5.484 11.154 1.00 78.00 329 TRP A O 1
ATOM 2607 N N . GLN A 1 330 ? -7.032 3.315 11.083 1.00 82.88 330 GLN A N 1
ATOM 2608 C CA . GLN A 1 330 ? -6.509 3.244 12.435 1.00 82.88 330 GLN A CA 1
ATOM 2609 C C . GLN A 1 330 ? -5.230 4.076 12.572 1.00 82.88 330 GLN A C 1
ATOM 2611 O O . GLN A 1 330 ? -5.143 4.879 13.499 1.00 82.88 330 GLN A O 1
ATOM 2616 N N . ARG A 1 331 ? -4.294 4.023 11.608 1.00 80.06 331 ARG A N 1
ATOM 2617 C CA . ARG A 1 331 ? -3.147 4.950 11.575 1.00 80.06 331 ARG A CA 1
ATOM 2618 C C . ARG A 1 331 ? -3.569 6.405 11.413 1.00 80.06 331 ARG A C 1
ATOM 2620 O O . ARG A 1 331 ? -3.032 7.259 12.108 1.00 80.06 331 ARG A O 1
ATOM 2627 N N . PHE A 1 332 ? -4.541 6.700 10.551 1.00 82.50 332 PHE A N 1
ATOM 2628 C CA . PHE A 1 332 ? -5.081 8.056 10.403 1.00 82.50 332 PHE A CA 1
ATOM 2629 C C . PHE A 1 332 ? -5.629 8.591 11.735 1.00 82.50 332 PHE A C 1
ATOM 2631 O O . PHE A 1 332 ? -5.348 9.729 12.112 1.00 82.50 332 PHE A O 1
ATOM 2638 N N . ILE A 1 333 ? -6.370 7.763 12.477 1.00 85.06 333 ILE A N 1
ATOM 2639 C CA . ILE A 1 333 ? -6.891 8.098 13.808 1.00 85.06 333 ILE A CA 1
ATOM 2640 C C . ILE A 1 333 ? -5.747 8.268 14.814 1.00 85.06 333 ILE A C 1
ATOM 2642 O O . ILE A 1 333 ? -5.759 9.234 15.572 1.00 85.06 333 ILE A O 1
ATOM 2646 N N . ALA A 1 334 ? -4.734 7.400 14.789 1.00 85.38 334 ALA A N 1
ATOM 2647 C CA . ALA A 1 334 ? -3.564 7.475 15.663 1.00 85.38 334 ALA A CA 1
ATOM 2648 C C . ALA A 1 334 ? -2.743 8.758 15.445 1.00 85.38 334 ALA A C 1
ATOM 2650 O O . ALA A 1 334 ? -2.376 9.445 16.397 1.00 85.38 334 ALA A O 1
ATOM 2651 N N . GLU A 1 335 ? -2.461 9.107 14.188 1.00 84.38 335 GLU A N 1
ATOM 2652 C CA . GLU A 1 335 ? -1.746 10.331 13.812 1.00 84.38 335 GLU A CA 1
ATOM 2653 C C . GLU A 1 335 ? -2.532 11.578 14.220 1.00 84.38 335 GLU A C 1
ATOM 2655 O O . GLU A 1 335 ? -1.963 12.532 14.760 1.00 84.38 335 GLU A O 1
ATOM 2660 N N . ARG A 1 336 ? -3.854 11.556 14.017 1.00 86.31 336 ARG A N 1
ATOM 2661 C CA . ARG A 1 336 ? -4.742 12.628 14.460 1.00 86.31 336 ARG A CA 1
ATOM 2662 C C . ARG A 1 336 ? -4.753 12.756 15.985 1.00 86.31 336 ARG A C 1
ATOM 2664 O O . ARG A 1 336 ? -4.619 13.866 16.486 1.00 86.31 336 ARG A O 1
ATOM 2671 N N . ALA A 1 337 ? -4.838 11.644 16.712 1.00 88.88 337 ALA A N 1
ATOM 2672 C CA . ALA A 1 337 ? -4.843 11.622 18.171 1.00 88.88 337 ALA A CA 1
ATOM 2673 C C . ALA A 1 337 ? -3.545 12.187 18.756 1.00 88.88 337 ALA A C 1
ATOM 2675 O O . ALA A 1 337 ? -3.605 13.036 19.640 1.00 88.88 337 ALA A O 1
ATOM 2676 N N . LYS A 1 338 ? -2.386 11.820 18.188 1.00 87.25 338 LYS A N 1
ATOM 2677 C CA . LYS A 1 338 ? -1.085 12.415 18.545 1.00 87.25 338 LYS A CA 1
ATOM 2678 C C . LYS A 1 338 ? -1.076 13.931 18.346 1.00 87.25 338 LYS A C 1
ATOM 2680 O O . LYS A 1 338 ? -0.546 14.654 19.182 1.00 87.25 338 LYS A O 1
ATOM 2685 N N . LYS A 1 339 ? -1.667 14.418 17.250 1.00 89.38 339 LYS A N 1
ATOM 2686 C CA . LYS A 1 339 ? -1.755 15.853 16.941 1.00 89.38 339 LYS A CA 1
ATOM 2687 C C . LYS A 1 339 ? -2.691 16.609 17.884 1.00 89.38 339 LYS A C 1
ATOM 2689 O O . LYS A 1 339 ? -2.402 17.745 18.241 1.00 89.38 339 LYS A O 1
ATOM 2694 N N . ASP A 1 340 ? -3.783 15.968 18.282 1.00 92.38 340 ASP A N 1
ATOM 2695 C CA . ASP A 1 340 ? -4.772 16.507 19.216 1.00 92.38 340 ASP A CA 1
ATOM 2696 C C . ASP A 1 340 ? -4.369 16.270 20.691 1.00 92.38 340 ASP A C 1
ATOM 2698 O O . ASP A 1 340 ? -5.191 16.451 21.588 1.00 92.38 340 ASP A O 1
ATOM 2702 N N . SER A 1 341 ? -3.121 15.847 20.949 1.00 92.88 341 SER A N 1
ATOM 2703 C CA . SER A 1 341 ? -2.573 15.535 22.278 1.00 92.88 341 SER A CA 1
ATOM 2704 C C . SER A 1 341 ? -3.401 14.523 23.084 1.00 92.88 341 SER A C 1
ATOM 2706 O O . SER A 1 341 ? -3.405 14.548 24.314 1.00 92.88 341 SER A O 1
ATOM 2708 N N . LYS A 1 342 ? -4.106 13.619 22.397 1.00 93.62 342 LYS A N 1
ATOM 2709 C CA . LYS A 1 342 ? -4.816 12.488 23.004 1.00 93.62 342 LYS A CA 1
ATOM 2710 C C . LYS A 1 342 ? -3.837 11.337 23.232 1.00 93.62 342 LYS A C 1
ATOM 2712 O O . LYS A 1 342 ? -2.936 11.107 22.424 1.00 93.62 342 LYS A O 1
ATOM 2717 N N . LEU A 1 343 ? -4.034 10.585 24.312 1.00 91.44 343 LEU A N 1
ATOM 2718 C CA . LEU A 1 343 ? -3.240 9.383 24.570 1.00 91.44 343 LEU A CA 1
ATOM 2719 C C . LEU A 1 343 ? -3.550 8.328 23.502 1.00 91.44 343 LEU A C 1
ATOM 2721 O O . LEU A 1 343 ? -4.715 8.037 23.243 1.00 91.44 343 LEU A O 1
ATOM 2725 N N . VAL A 1 344 ? -2.517 7.767 22.873 1.00 91.50 344 VAL A N 1
ATOM 2726 C CA . VAL A 1 344 ? -2.661 6.699 21.874 1.00 91.50 344 VAL A CA 1
ATOM 2727 C C . VAL A 1 344 ? -2.191 5.390 22.480 1.00 91.50 344 VAL A C 1
ATOM 2729 O O . VAL A 1 344 ? -1.015 5.242 22.807 1.00 91.50 344 VAL A O 1
ATOM 2732 N N . HIS A 1 345 ? -3.107 4.438 22.592 1.00 90.00 345 HIS A N 1
ATOM 2733 C CA . HIS A 1 345 ? -2.820 3.074 22.997 1.00 90.00 345 HIS A CA 1
ATOM 2734 C C . HIS A 1 345 ? -2.851 2.182 21.755 1.00 90.00 345 HIS A C 1
ATOM 2736 O O . HIS A 1 345 ? -3.904 1.969 21.156 1.00 90.00 345 HIS A O 1
ATOM 2742 N N . GLU A 1 346 ? -1.702 1.635 21.370 1.00 86.81 346 GLU A N 1
ATOM 2743 C CA . GLU A 1 346 ? -1.688 0.536 20.401 1.00 86.81 346 GLU A CA 1
ATOM 2744 C C . GLU A 1 346 ? -2.334 -0.693 21.052 1.00 86.81 346 GLU A C 1
ATOM 2746 O O . GLU A 1 346 ? -2.050 -0.986 22.218 1.00 86.81 346 GLU A O 1
ATOM 2751 N N . MET A 1 347 ? -3.208 -1.396 20.331 1.00 85.25 347 MET A N 1
ATOM 2752 C CA . MET A 1 347 ? -3.919 -2.584 20.810 1.00 85.25 347 MET A CA 1
ATOM 2753 C C . MET A 1 347 ? -2.920 -3.638 21.295 1.00 85.25 347 MET A C 1
ATOM 2755 O O . MET A 1 347 ? -2.962 -4.048 22.456 1.00 85.25 347 MET A O 1
ATOM 2759 N N . GLU A 1 348 ? -1.977 -3.984 20.427 1.00 78.81 348 GLU A N 1
ATOM 2760 C CA . GLU A 1 348 ? -0.861 -4.893 20.665 1.00 78.81 348 GLU A CA 1
ATOM 2761 C C . GLU A 1 348 ? 0.400 -4.296 20.032 1.00 78.81 348 GLU A C 1
ATOM 2763 O O . GLU A 1 348 ? 0.328 -3.592 19.026 1.00 78.81 348 GLU A O 1
ATOM 2768 N N . SER A 1 349 ? 1.551 -4.537 20.649 1.00 79.12 349 SER A N 1
ATOM 2769 C CA . SER A 1 349 ? 2.870 -4.217 20.108 1.00 79.12 349 SER A CA 1
ATOM 2770 C C . SER A 1 349 ? 3.239 -5.155 18.954 1.00 79.12 349 SER A C 1
ATOM 2772 O O . SER A 1 349 ? 2.616 -6.198 18.736 1.00 79.12 349 SER A O 1
ATOM 2774 N N . ALA A 1 350 ? 4.273 -4.789 18.191 1.00 77.94 350 ALA A N 1
ATOM 2775 C CA . ALA A 1 350 ? 4.721 -5.606 17.066 1.00 77.94 350 ALA A CA 1
ATOM 2776 C C . ALA A 1 350 ? 5.203 -6.977 17.548 1.00 77.94 350 ALA A C 1
ATOM 2778 O O . ALA A 1 350 ? 4.847 -7.991 16.952 1.00 77.94 350 ALA A O 1
ATOM 2779 N N . ASP A 1 351 ? 5.915 -7.003 18.673 1.00 79.81 351 ASP A N 1
ATOM 2780 C CA . ASP A 1 351 ? 6.420 -8.226 19.292 1.00 79.81 351 ASP A CA 1
ATOM 2781 C C . ASP A 1 351 ? 5.284 -9.120 19.800 1.00 79.81 351 ASP A C 1
ATOM 2783 O O . ASP A 1 351 ? 5.331 -10.334 19.619 1.00 79.81 351 ASP A O 1
ATOM 2787 N N . GLU A 1 352 ? 4.228 -8.545 20.385 1.00 79.69 352 GLU A N 1
ATOM 2788 C CA . GLU A 1 352 ? 3.047 -9.304 20.822 1.00 79.69 352 GLU A CA 1
ATOM 2789 C C . GLU A 1 352 ? 2.307 -9.934 19.636 1.00 79.69 352 GLU A C 1
ATOM 2791 O O . GLU A 1 352 ? 1.947 -11.112 19.696 1.00 79.69 352 GLU A O 1
ATOM 2796 N N . LYS A 1 353 ? 2.146 -9.191 18.532 1.00 80.31 353 LYS A N 1
ATOM 2797 C CA . LYS A 1 353 ? 1.579 -9.730 17.288 1.00 80.31 353 LYS A CA 1
ATOM 2798 C C . LYS A 1 353 ? 2.415 -10.854 16.707 1.00 80.31 353 LYS A C 1
ATOM 2800 O O . LYS A 1 353 ? 1.866 -11.882 16.322 1.00 80.31 353 LYS A O 1
ATOM 2805 N N . VAL A 1 354 ? 3.728 -10.653 16.618 1.00 82.94 354 VAL A N 1
ATOM 2806 C CA . VAL A 1 354 ? 4.652 -11.677 16.125 1.00 82.94 354 VAL A CA 1
ATOM 2807 C C . VAL A 1 354 ? 4.548 -12.913 17.005 1.00 82.94 354 VAL A C 1
ATOM 2809 O O . VAL A 1 354 ? 4.309 -14.000 16.494 1.00 82.94 354 VAL A O 1
ATOM 2812 N N . LYS A 1 355 ? 4.628 -12.749 18.328 1.00 83.81 355 LYS A N 1
ATOM 2813 C CA . LYS A 1 355 ? 4.550 -13.853 19.287 1.00 83.81 355 LYS A CA 1
ATOM 2814 C C . LYS A 1 355 ? 3.243 -14.638 19.174 1.00 83.81 355 LYS A C 1
ATOM 2816 O O . LYS A 1 355 ? 3.283 -15.858 19.295 1.00 83.81 355 LYS A O 1
ATOM 2821 N N . LEU A 1 356 ? 2.114 -13.971 18.915 1.00 81.44 356 LEU A N 1
ATOM 2822 C CA . LEU A 1 356 ? 0.829 -14.634 18.677 1.00 81.44 356 LEU A CA 1
ATOM 2823 C C . LEU A 1 356 ? 0.934 -15.639 17.524 1.00 81.44 356 LEU A C 1
ATOM 2825 O O . LEU A 1 356 ? 0.630 -16.813 17.712 1.00 81.44 356 LEU A O 1
ATOM 2829 N N . PHE A 1 357 ? 1.404 -15.198 16.357 1.00 83.81 357 PHE A N 1
ATOM 2830 C CA . PHE A 1 357 ? 1.517 -16.072 15.188 1.00 83.81 357 PHE A CA 1
ATOM 2831 C C . PHE A 1 357 ? 2.646 -17.100 15.317 1.00 83.81 357 PHE A C 1
ATOM 2833 O O . PHE A 1 357 ? 2.486 -18.245 14.907 1.00 83.81 357 PHE A O 1
ATOM 2840 N N . GLU A 1 358 ? 3.764 -16.721 15.933 1.00 85.19 358 GLU A N 1
ATOM 2841 C CA . GLU A 1 358 ? 4.896 -17.610 16.207 1.00 85.19 358 GLU A CA 1
ATOM 2842 C C . GLU A 1 358 ? 4.547 -18.749 17.165 1.00 85.19 358 GLU A C 1
ATOM 2844 O O . GLU A 1 358 ? 5.084 -19.846 17.040 1.00 85.19 358 GLU A O 1
ATOM 2849 N N . SER A 1 359 ? 3.638 -18.504 18.111 1.00 84.56 359 SER A N 1
ATOM 2850 C CA . SER A 1 359 ? 3.180 -19.528 19.052 1.00 84.56 359 SER A CA 1
ATOM 2851 C C . SER A 1 359 ? 2.271 -20.583 18.418 1.00 84.56 359 SER A C 1
ATOM 2853 O O . SER A 1 359 ? 2.049 -21.630 19.026 1.00 84.56 359 SER A O 1
ATOM 2855 N N . LEU A 1 360 ? 1.765 -20.341 17.201 1.00 84.62 360 LEU A N 1
ATOM 2856 C CA . LEU A 1 360 ? 0.937 -21.312 16.496 1.00 84.62 360 LEU A CA 1
ATOM 2857 C C . LEU A 1 360 ? 1.771 -22.549 16.126 1.00 84.62 360 LEU A C 1
ATOM 2859 O O . LEU A 1 360 ? 2.883 -22.393 15.607 1.00 84.62 360 LEU A O 1
ATOM 2863 N N . PRO A 1 361 ? 1.236 -23.772 16.304 1.00 87.94 361 PRO A N 1
ATOM 2864 C CA . PRO A 1 361 ? 1.886 -24.989 15.829 1.00 87.94 361 PRO A CA 1
ATOM 2865 C C . PRO A 1 361 ? 2.239 -24.905 14.339 1.00 87.94 361 PRO A C 1
ATOM 2867 O O . PRO A 1 361 ? 1.493 -24.319 13.556 1.00 87.94 361 PRO A O 1
ATOM 2870 N N . ALA A 1 362 ? 3.343 -25.531 13.920 1.00 87.56 362 ALA A N 1
ATOM 2871 C CA . ALA A 1 362 ? 3.797 -25.481 12.525 1.00 87.56 362 ALA A CA 1
ATOM 2872 C C . ALA A 1 362 ? 2.717 -25.948 11.530 1.00 87.56 362 ALA A C 1
ATOM 2874 O O . ALA A 1 362 ? 2.513 -25.315 10.498 1.00 87.56 362 ALA A O 1
ATOM 2875 N N . GLU A 1 363 ? 1.967 -26.998 11.880 1.00 86.19 363 GLU A N 1
ATOM 2876 C CA . GLU A 1 363 ? 0.829 -27.482 11.088 1.00 86.19 363 GLU A CA 1
ATOM 2877 C C . GLU A 1 363 ? -0.287 -26.429 10.972 1.00 86.19 363 GLU A C 1
ATOM 2879 O O . GLU A 1 363 ? -0.892 -26.272 9.914 1.00 86.19 363 GLU A O 1
ATOM 2884 N N . THR A 1 364 ? -0.533 -25.659 12.034 1.00 85.44 364 THR A N 1
ATOM 2885 C CA . THR A 1 364 ? -1.500 -24.555 12.029 1.00 85.44 364 THR A CA 1
ATOM 2886 C C . THR A 1 364 ? -1.031 -23.407 11.140 1.00 85.44 364 THR A C 1
ATOM 2888 O O . THR A 1 364 ? -1.835 -22.850 10.397 1.00 85.44 364 THR A O 1
ATOM 2891 N N . GLN A 1 365 ? 0.263 -23.069 11.160 1.00 89.25 365 GLN A N 1
ATOM 2892 C CA . GLN A 1 365 ? 0.823 -22.043 10.274 1.00 89.25 365 GLN A CA 1
ATOM 2893 C C . GLN A 1 365 ? 0.744 -22.466 8.796 1.00 89.25 365 GLN A C 1
ATOM 2895 O O . GLN A 1 365 ? 0.409 -21.649 7.939 1.00 89.25 365 GLN A O 1
ATOM 2900 N N . ASP A 1 366 ? 1.035 -23.734 8.494 1.00 89.00 366 ASP A N 1
ATOM 2901 C CA . ASP A 1 366 ? 0.927 -24.305 7.146 1.00 89.00 366 ASP A CA 1
ATOM 2902 C C . ASP A 1 366 ? -0.523 -24.289 6.630 1.00 89.00 366 ASP A C 1
ATOM 2904 O O . ASP A 1 366 ? -0.794 -23.827 5.520 1.00 89.00 366 ASP A O 1
ATOM 2908 N N . LYS A 1 367 ? -1.479 -24.702 7.471 1.00 84.44 367 LYS A N 1
ATOM 2909 C CA . LYS A 1 367 ? -2.912 -24.613 7.158 1.00 84.44 367 LYS A CA 1
ATOM 2910 C C . LYS A 1 367 ? -3.351 -23.170 6.935 1.00 84.44 367 LYS A C 1
ATOM 2912 O O . LYS A 1 367 ? -4.013 -22.900 5.936 1.00 84.44 367 LYS A O 1
ATOM 2917 N N . LEU A 1 368 ? -2.942 -22.244 7.807 1.00 84.31 368 LEU A N 1
ATOM 2918 C CA . LEU A 1 368 ? -3.235 -20.816 7.662 1.00 84.31 368 LEU A CA 1
ATOM 2919 C C . LEU A 1 368 ? -2.791 -20.299 6.286 1.00 84.31 368 LEU A C 1
ATOM 2921 O O . LEU A 1 368 ? -3.568 -19.632 5.613 1.00 84.31 368 LEU A O 1
ATOM 2925 N N . LEU A 1 369 ? -1.595 -20.676 5.822 1.00 88.19 369 LEU A N 1
ATOM 2926 C CA . LEU A 1 369 ? -1.102 -20.318 4.490 1.00 88.19 369 LEU A CA 1
ATOM 2927 C C . LEU A 1 369 ? -2.005 -20.831 3.362 1.00 88.19 369 LEU A C 1
ATOM 2929 O O . LEU A 1 369 ? -2.427 -20.051 2.508 1.00 88.19 369 LEU A O 1
ATOM 2933 N N . THR A 1 370 ? -2.299 -22.135 3.350 1.00 85.69 370 THR A N 1
ATOM 2934 C CA . THR A 1 370 ? -3.189 -22.741 2.344 1.00 85.69 370 THR A CA 1
ATOM 2935 C C . THR A 1 370 ? -4.535 -22.036 2.297 1.00 85.69 370 THR A C 1
ATOM 2937 O O . THR A 1 370 ? -5.091 -21.806 1.222 1.00 85.69 370 THR A O 1
ATOM 2940 N N . LEU A 1 371 ? -5.077 -21.720 3.468 1.00 77.12 371 LEU A N 1
ATOM 2941 C CA . LEU A 1 371 ? -6.441 -21.239 3.604 1.00 77.12 371 LEU A CA 1
ATOM 2942 C C . LEU A 1 371 ? -6.529 -19.761 3.235 1.00 77.12 371 LEU A C 1
ATOM 2944 O O . LEU A 1 371 ? -7.407 -19.416 2.453 1.00 77.12 371 LEU A O 1
ATOM 2948 N N . SER A 1 372 ? -5.548 -18.935 3.614 1.00 80.31 372 SER A N 1
ATOM 2949 C CA . SER A 1 372 ? -5.439 -17.567 3.095 1.00 80.31 372 SER A CA 1
ATOM 2950 C C . SER A 1 372 ? -5.369 -17.546 1.567 1.00 80.31 372 SER A C 1
ATOM 2952 O O . SER A 1 372 ? -6.029 -16.732 0.933 1.00 80.31 372 SER A O 1
ATOM 2954 N N . ILE A 1 373 ? -4.649 -18.478 0.931 1.00 81.06 373 ILE A N 1
ATOM 2955 C CA . ILE A 1 373 ? -4.664 -18.586 -0.537 1.00 81.06 373 ILE A CA 1
ATOM 2956 C C . ILE A 1 373 ? -6.062 -18.957 -1.055 1.00 81.06 373 ILE A C 1
ATOM 2958 O O . ILE A 1 373 ? -6.506 -18.403 -2.059 1.00 81.06 373 ILE A O 1
ATOM 2962 N N . LYS A 1 374 ? -6.770 -19.876 -0.388 1.00 77.25 374 LYS A N 1
ATOM 2963 C CA . LYS A 1 374 ? -8.135 -20.280 -0.767 1.00 77.25 374 LYS A CA 1
ATOM 2964 C C . LYS A 1 374 ? -9.166 -19.162 -0.636 1.00 77.25 374 LYS A C 1
ATOM 2966 O O . LYS A 1 374 ? -10.036 -19.079 -1.500 1.00 77.25 374 LYS A O 1
ATOM 2971 N N . GLU A 1 375 ? -9.059 -18.312 0.378 1.00 74.94 375 GLU A N 1
ATOM 2972 C CA . GLU A 1 375 ? -9.879 -17.099 0.521 1.00 74.94 375 GLU A CA 1
ATOM 2973 C C . GLU A 1 375 ? -9.584 -16.122 -0.629 1.00 74.94 375 GLU A C 1
ATOM 2975 O O . GLU A 1 375 ? -10.482 -15.656 -1.331 1.00 74.94 375 GLU A O 1
ATOM 2980 N N . LEU A 1 376 ? -8.302 -15.914 -0.950 1.00 74.69 376 LEU A N 1
ATOM 2981 C CA . LEU A 1 376 ? -7.898 -15.074 -2.083 1.00 74.69 376 LEU A CA 1
ATOM 2982 C C . LEU A 1 376 ? -8.410 -15.592 -3.439 1.00 74.69 376 LEU A C 1
ATOM 2984 O O . LEU A 1 376 ? -8.685 -14.794 -4.338 1.00 74.69 376 LEU A O 1
ATOM 2988 N N . MET A 1 377 ? -8.610 -16.905 -3.590 1.00 68.06 377 MET A N 1
ATOM 2989 C CA . MET A 1 377 ? -9.239 -17.518 -4.773 1.00 68.06 377 MET A CA 1
ATOM 2990 C C . MET A 1 377 ? -10.731 -17.188 -4.941 1.00 68.06 377 MET A C 1
ATOM 2992 O O . MET A 1 377 ? -11.331 -17.640 -5.912 1.00 68.06 377 MET A O 1
ATOM 2996 N N . LYS A 1 378 ? -11.354 -16.459 -4.009 1.00 68.50 378 LYS A N 1
ATOM 2997 C CA . LYS A 1 378 ? -12.777 -16.063 -4.048 1.00 68.50 378 LYS A CA 1
ATOM 2998 C C . LYS A 1 378 ? -12.983 -14.559 -3.828 1.00 68.50 378 LYS A C 1
ATOM 3000 O O . LYS A 1 378 ? -14.108 -14.080 -3.686 1.00 68.50 378 LYS A O 1
ATOM 3005 N N . PHE A 1 379 ? -11.877 -13.819 -3.857 1.00 67.44 379 PHE A N 1
ATOM 3006 C CA . PHE A 1 379 ? -11.757 -12.429 -3.439 1.00 67.44 379 PHE A CA 1
ATOM 3007 C C . PHE A 1 379 ? -12.787 -11.459 -4.050 1.00 67.44 379 PHE A C 1
ATOM 3009 O O . PHE A 1 379 ? -13.307 -10.606 -3.332 1.00 67.44 379 PHE A O 1
ATOM 3016 N N . ASP A 1 380 ? -13.109 -11.587 -5.346 1.00 63.66 380 ASP A N 1
ATOM 3017 C CA . ASP A 1 380 ? -13.928 -10.606 -6.085 1.00 63.66 380 ASP A CA 1
ATOM 3018 C C . ASP A 1 380 ? -15.304 -10.372 -5.456 1.00 63.66 380 ASP A C 1
ATOM 3020 O O . ASP A 1 380 ? -15.724 -9.231 -5.260 1.00 63.66 380 ASP A O 1
ATOM 3024 N N . THR A 1 381 ? -16.011 -11.454 -5.131 1.00 64.38 381 THR A N 1
ATOM 3025 C CA . THR A 1 381 ? -17.370 -11.377 -4.587 1.00 64.38 381 THR A CA 1
ATOM 3026 C C . THR A 1 381 ? -17.359 -11.032 -3.104 1.00 64.38 381 THR A C 1
ATOM 3028 O O . THR A 1 381 ? -18.139 -10.191 -2.665 1.00 64.38 381 THR A O 1
ATOM 3031 N N . ALA A 1 382 ? -16.445 -11.625 -2.332 1.00 70.56 382 ALA A N 1
ATOM 3032 C CA . ALA A 1 382 ? -16.416 -11.446 -0.884 1.00 70.56 382 ALA A CA 1
ATOM 3033 C C . ALA A 1 382 ? -16.033 -10.012 -0.494 1.00 70.56 382 ALA A C 1
ATOM 3035 O O . ALA A 1 382 ? -16.707 -9.380 0.320 1.00 70.56 382 ALA A O 1
ATOM 3036 N N . GLN A 1 383 ? -14.997 -9.449 -1.121 1.00 76.06 383 GLN A N 1
ATOM 3037 C CA . GLN A 1 383 ? -14.478 -8.152 -0.698 1.00 76.06 383 GLN A CA 1
ATOM 3038 C C . GLN A 1 383 ? -15.397 -6.982 -1.080 1.00 76.06 383 GLN A C 1
ATOM 3040 O O . GLN A 1 383 ? -15.513 -6.016 -0.320 1.00 76.06 383 GLN A O 1
ATOM 3045 N N . GLN A 1 384 ? -16.072 -7.057 -2.230 1.00 75.44 384 GLN A N 1
ATOM 3046 C CA . GLN A 1 384 ? -17.051 -6.041 -2.635 1.00 75.44 384 GLN A CA 1
ATOM 3047 C C . GLN A 1 384 ? -18.286 -6.054 -1.729 1.00 75.44 384 GLN A C 1
ATOM 3049 O O . GLN A 1 384 ? -18.796 -4.989 -1.372 1.00 75.44 384 GLN A O 1
ATOM 3054 N N . GLU A 1 385 ? -18.745 -7.240 -1.320 1.00 81.31 385 GLU A N 1
ATOM 3055 C CA . GLU A 1 385 ? -19.836 -7.388 -0.356 1.00 81.31 385 GLU A CA 1
ATOM 3056 C C . GLU A 1 385 ? -19.453 -6.831 1.022 1.00 81.31 385 GLU A C 1
ATOM 3058 O O . GLU A 1 385 ? -20.223 -6.050 1.580 1.00 81.31 385 GLU A O 1
ATOM 3063 N N . ILE A 1 386 ? -18.248 -7.141 1.523 1.00 83.38 386 ILE A N 1
ATOM 3064 C CA . ILE A 1 386 ? -17.705 -6.583 2.775 1.00 83.38 386 ILE A CA 1
ATOM 3065 C C . ILE A 1 386 ? -17.674 -5.054 2.713 1.00 83.38 386 ILE A C 1
ATOM 3067 O O . ILE A 1 386 ? -18.196 -4.382 3.603 1.00 83.38 386 ILE A O 1
ATOM 3071 N N . GLU A 1 387 ? -17.098 -4.473 1.657 1.00 80.38 387 GLU A N 1
ATOM 3072 C CA . GLU A 1 387 ? -17.007 -3.017 1.527 1.00 80.38 387 GLU A CA 1
ATOM 3073 C C . GLU A 1 387 ? -18.393 -2.360 1.405 1.00 80.38 387 GLU A C 1
ATOM 3075 O O . GLU A 1 387 ? -18.625 -1.294 1.983 1.00 80.38 387 GLU A O 1
ATOM 3080 N N . SER A 1 388 ? -19.324 -2.990 0.684 1.00 81.81 388 SER A N 1
ATOM 3081 C CA . SER A 1 388 ? -20.701 -2.509 0.541 1.00 81.81 388 SER A CA 1
ATOM 3082 C C . SER A 1 388 ? -21.458 -2.542 1.871 1.00 81.81 388 SER A C 1
ATOM 3084 O O . SER A 1 388 ? -22.021 -1.525 2.282 1.00 81.81 388 SER A O 1
ATOM 3086 N N . ALA A 1 389 ? -21.413 -3.671 2.584 1.00 85.00 389 ALA A N 1
ATOM 3087 C CA . ALA A 1 389 ? -22.052 -3.836 3.885 1.00 85.00 389 ALA A CA 1
ATOM 3088 C C . ALA A 1 389 ? -21.454 -2.884 4.933 1.00 85.00 389 ALA A C 1
ATOM 3090 O O . ALA A 1 389 ? -22.195 -2.215 5.655 1.00 85.00 389 ALA A O 1
ATOM 3091 N N . TRP A 1 390 ? -20.125 -2.732 4.946 1.00 86.62 390 TRP A N 1
ATOM 3092 C CA . TRP A 1 390 ? -19.427 -1.782 5.811 1.00 86.62 390 TRP A CA 1
ATOM 3093 C C . TRP A 1 390 ? -19.858 -0.333 5.546 1.00 86.62 390 TRP A C 1
ATOM 3095 O O . TRP A 1 390 ? -20.182 0.392 6.486 1.00 86.62 390 TRP A O 1
ATOM 3105 N N . ARG A 1 391 ? -19.942 0.094 4.275 1.00 80.06 391 ARG A N 1
ATOM 3106 C CA . ARG A 1 391 ? -20.423 1.443 3.907 1.00 80.06 391 ARG A CA 1
ATOM 3107 C C . ARG A 1 391 ? -21.889 1.677 4.270 1.00 80.06 391 ARG A C 1
ATOM 3109 O O . ARG A 1 391 ? -22.256 2.812 4.563 1.00 80.06 391 ARG A O 1
ATOM 3116 N N . ALA A 1 392 ? -22.715 0.634 4.215 1.00 81.31 392 ALA A N 1
ATOM 3117 C CA . ALA A 1 392 ? -24.133 0.695 4.559 1.00 81.31 392 ALA A CA 1
ATOM 3118 C C . ALA A 1 392 ? -24.403 0.620 6.075 1.00 81.31 392 ALA A C 1
ATOM 3120 O O . ALA A 1 392 ? -25.545 0.811 6.495 1.00 81.31 392 ALA A O 1
ATOM 3121 N N . GLY A 1 393 ? -23.385 0.305 6.887 1.00 82.88 393 GLY A N 1
ATOM 3122 C CA . GLY A 1 393 ? -23.562 0.004 8.308 1.00 82.88 393 GLY A CA 1
ATOM 3123 C C . GLY A 1 393 ? -24.394 -1.254 8.570 1.00 82.88 393 GLY A C 1
ATOM 3124 O O . GLY A 1 393 ? -25.005 -1.368 9.636 1.00 82.88 393 GLY A O 1
ATOM 3125 N N . ASP A 1 394 ? -24.457 -2.162 7.592 1.00 87.19 394 ASP A N 1
ATOM 3126 C CA . ASP A 1 394 ? -25.248 -3.391 7.631 1.00 87.19 394 ASP A CA 1
ATOM 3127 C C . ASP A 1 394 ? -24.447 -4.487 8.340 1.00 87.19 394 ASP A C 1
ATOM 3129 O O . ASP A 1 394 ? -23.637 -5.189 7.736 1.00 87.19 394 ASP A O 1
ATOM 3133 N N . VAL A 1 395 ? -24.637 -4.570 9.658 1.00 87.31 395 VAL A N 1
ATOM 3134 C CA . VAL A 1 395 ? -23.903 -5.482 10.547 1.00 87.31 395 VAL A CA 1
ATOM 3135 C C . VAL A 1 395 ? -24.137 -6.941 10.174 1.00 87.31 395 VAL A C 1
ATOM 3137 O O . VAL A 1 395 ? -23.180 -7.704 10.116 1.00 87.31 395 VAL A O 1
ATOM 3140 N N . GLU A 1 396 ? -25.381 -7.315 9.872 1.00 86.81 396 GLU A N 1
ATOM 3141 C CA . GLU A 1 396 ? -25.732 -8.696 9.531 1.00 86.81 396 GLU A CA 1
ATOM 3142 C C . GLU A 1 396 ? -25.087 -9.113 8.212 1.00 86.81 396 GLU A C 1
ATOM 3144 O O . GLU A 1 396 ? -24.470 -10.175 8.139 1.00 86.81 396 GLU A O 1
ATOM 3149 N N . LYS A 1 397 ? -25.164 -8.270 7.172 1.00 87.50 397 LYS A N 1
ATOM 3150 C CA . LYS A 1 397 ? -24.497 -8.579 5.901 1.00 87.50 397 LYS A CA 1
ATOM 3151 C C . LYS A 1 397 ? -22.982 -8.575 6.023 1.00 87.50 397 LYS A C 1
ATOM 3153 O O . LYS A 1 397 ? -22.342 -9.394 5.371 1.00 87.50 397 LYS A O 1
ATOM 3158 N N . LEU A 1 398 ? -22.413 -7.674 6.824 1.00 86.69 398 LEU A N 1
ATOM 3159 C CA . LEU A 1 398 ? -20.969 -7.615 7.031 1.00 86.69 398 LEU A CA 1
ATOM 3160 C C . LEU A 1 398 ? -20.479 -8.883 7.733 1.00 86.69 398 LEU A C 1
ATOM 3162 O O . LEU A 1 398 ? -19.560 -9.530 7.242 1.00 86.69 398 LEU A O 1
ATOM 3166 N N . GLU A 1 399 ? -21.151 -9.293 8.808 1.00 85.94 399 GLU A N 1
ATOM 3167 C CA . GLU A 1 399 ? -20.838 -10.530 9.520 1.00 85.94 399 GLU A CA 1
ATOM 3168 C C . GLU A 1 399 ? -21.006 -11.764 8.625 1.00 85.94 399 GLU A C 1
ATOM 3170 O O . GLU A 1 399 ? -20.139 -12.637 8.594 1.00 85.94 399 GLU A O 1
ATOM 3175 N N . GLN A 1 400 ? -22.096 -11.836 7.857 1.00 83.75 400 GLN A N 1
ATOM 3176 C CA . GLN A 1 400 ? -22.303 -12.924 6.906 1.00 83.75 400 GLN A CA 1
ATOM 3177 C C . GLN A 1 400 ? -21.204 -12.960 5.846 1.00 83.75 400 GLN A C 1
ATOM 3179 O O . GLN A 1 400 ? -20.740 -14.046 5.522 1.00 83.75 400 GLN A O 1
ATOM 3184 N N . ALA A 1 401 ? -20.793 -11.812 5.303 1.00 80.12 401 ALA A N 1
ATOM 3185 C CA . ALA A 1 401 ? -19.748 -11.740 4.286 1.00 80.12 401 ALA A CA 1
ATOM 3186 C C . ALA A 1 401 ? -18.370 -12.136 4.844 1.00 80.12 401 ALA A C 1
ATOM 3188 O O . ALA A 1 401 ? -17.641 -12.860 4.174 1.00 80.12 401 ALA A O 1
ATOM 3189 N N . GLU A 1 402 ? -18.044 -11.739 6.078 1.00 76.44 402 GLU A N 1
ATOM 3190 C CA . GLU A 1 402 ? -16.788 -12.104 6.751 1.00 76.44 402 GLU A CA 1
ATOM 3191 C C . GLU A 1 402 ? -16.743 -13.581 7.178 1.00 76.44 402 GLU A C 1
ATOM 3193 O O . GLU A 1 402 ? -15.686 -14.204 7.118 1.00 76.44 402 GLU A O 1
ATOM 3198 N N . ASN A 1 403 ? -17.877 -14.169 7.578 1.00 72.88 403 ASN A N 1
ATOM 3199 C CA . ASN A 1 403 ? -17.937 -15.554 8.059 1.00 72.88 403 ASN A CA 1
ATOM 3200 C C . ASN A 1 403 ? -18.246 -16.588 6.964 1.00 72.88 403 ASN A C 1
ATOM 3202 O O . ASN A 1 403 ? -18.063 -17.784 7.201 1.00 72.88 403 ASN A O 1
ATOM 3206 N N . ARG A 1 404 ? -18.720 -16.169 5.779 1.00 68.38 404 ARG A N 1
ATOM 3207 C CA . ARG A 1 404 ? -19.173 -17.070 4.697 1.00 68.38 404 ARG A CA 1
ATOM 3208 C C . ARG A 1 404 ? -18.125 -18.112 4.315 1.00 68.38 404 ARG A C 1
ATOM 3210 O O . ARG A 1 404 ? -18.479 -19.226 3.938 1.00 68.38 404 ARG A O 1
ATOM 3217 N N . GLU A 1 405 ? -16.851 -17.750 4.397 1.00 58.25 405 GLU A N 1
ATOM 3218 C CA . GLU A 1 405 ? -15.746 -18.559 3.880 1.00 58.25 405 GLU A CA 1
ATOM 3219 C C . GLU A 1 405 ? -15.199 -19.576 4.890 1.00 58.25 405 GLU A C 1
ATOM 3221 O O . GLU A 1 405 ? -14.574 -20.554 4.483 1.00 58.25 405 GLU A O 1
ATOM 3226 N N . LEU A 1 406 ? -15.528 -19.422 6.179 1.00 59.53 406 LEU A N 1
ATOM 3227 C CA . LEU A 1 406 ? -15.213 -20.395 7.234 1.00 59.53 406 LEU A CA 1
ATOM 3228 C C . LEU A 1 406 ? -16.232 -21.550 7.290 1.00 59.53 406 LEU A C 1
ATOM 3230 O O . LEU A 1 406 ? -16.037 -22.539 8.001 1.00 59.53 406 LEU A O 1
ATOM 3234 N N . VAL A 1 407 ? -17.345 -21.437 6.555 1.00 55.28 407 VAL A N 1
ATOM 3235 C CA . VAL A 1 407 ? -18.420 -22.435 6.539 1.00 55.28 407 VAL A CA 1
ATOM 3236 C C . VAL A 1 407 ? -17.985 -23.661 5.731 1.00 55.28 407 VAL A C 1
ATOM 3238 O O . VAL A 1 407 ? -17.830 -23.600 4.514 1.00 55.28 407 VAL A O 1
ATOM 3241 N N . GLY A 1 408 ? -17.828 -24.798 6.415 1.00 57.88 408 GLY A N 1
ATOM 3242 C CA . GLY A 1 408 ? -17.471 -26.088 5.809 1.00 57.88 408 GLY A CA 1
ATOM 3243 C C . GLY A 1 408 ? -16.053 -26.579 6.115 1.00 57.88 408 GLY A C 1
ATOM 3244 O O . GLY A 1 408 ? -15.734 -27.715 5.773 1.00 57.88 408 GLY A O 1
ATOM 3245 N N . ASP A 1 409 ? -15.235 -25.780 6.807 1.00 65.00 409 ASP A N 1
ATOM 3246 C CA . ASP A 1 409 ? -13.895 -26.161 7.271 1.00 65.00 409 ASP A CA 1
ATOM 3247 C C . ASP A 1 409 ? -13.776 -25.879 8.782 1.00 65.00 409 ASP A C 1
ATOM 3249 O O . ASP A 1 409 ? -13.335 -24.821 9.227 1.00 65.00 409 ASP A O 1
ATOM 3253 N N . ALA A 1 410 ? -14.272 -26.814 9.600 1.00 70.50 410 ALA A N 1
ATOM 3254 C CA . ALA A 1 410 ? -14.329 -26.650 11.056 1.00 70.50 410 ALA A CA 1
ATOM 3255 C C . ALA A 1 410 ? -12.947 -26.430 11.716 1.00 70.50 410 ALA A C 1
ATOM 3257 O O . ALA A 1 410 ? -12.858 -25.572 12.598 1.00 70.50 410 ALA A O 1
ATOM 3258 N N . PRO A 1 411 ? -11.863 -27.121 11.300 1.00 68.56 411 PRO A N 1
ATOM 3259 C CA . PRO A 1 411 ? -10.515 -26.802 11.768 1.00 68.56 411 PRO A CA 1
ATOM 3260 C C . PRO A 1 411 ? -10.089 -25.362 11.454 1.00 68.56 411 PRO A C 1
ATOM 3262 O O . PRO A 1 411 ? -9.484 -24.716 12.307 1.00 68.56 411 PRO A O 1
ATOM 3265 N N . LEU A 1 412 ? -10.428 -24.835 10.271 1.00 66.12 412 LEU A N 1
ATOM 3266 C CA . LEU A 1 412 ? -10.135 -23.446 9.904 1.00 66.12 412 LEU A CA 1
ATOM 3267 C C . LEU A 1 412 ? -10.886 -22.448 10.780 1.00 66.12 412 LEU A C 1
ATOM 3269 O O . LEU A 1 412 ? -10.286 -21.507 11.307 1.00 66.12 412 LEU A O 1
ATOM 3273 N N . LYS A 1 413 ? -12.195 -22.669 10.946 1.00 74.38 413 LYS A N 1
ATOM 3274 C CA . LYS A 1 413 ? -13.024 -21.825 11.803 1.00 74.38 413 LYS A CA 1
ATOM 3275 C C . LYS A 1 413 ? -12.442 -21.775 13.215 1.00 74.38 413 LYS A C 1
ATOM 3277 O O . LYS A 1 413 ? -12.342 -20.694 13.773 1.00 74.38 413 LYS A O 1
ATOM 3282 N N . ALA A 1 414 ? -11.965 -22.904 13.743 1.00 77.62 414 ALA A N 1
ATOM 3283 C CA . ALA A 1 414 ? -11.343 -22.956 15.062 1.00 77.62 414 ALA A CA 1
ATOM 3284 C C . ALA A 1 414 ? -10.081 -22.079 15.173 1.00 77.62 414 ALA A C 1
ATOM 3286 O O . ALA A 1 414 ? -9.941 -21.361 16.156 1.00 77.62 414 ALA A O 1
ATOM 3287 N N . VAL A 1 415 ? -9.194 -22.074 14.168 1.00 74.00 415 VAL A N 1
ATOM 3288 C CA . VAL A 1 415 ? -7.972 -21.242 14.186 1.00 74.00 415 VAL A CA 1
ATOM 3289 C C . VAL A 1 415 ? -8.307 -19.749 14.119 1.00 74.00 415 VAL A C 1
ATOM 3291 O O . VAL A 1 415 ? -7.759 -18.955 14.887 1.00 74.00 415 VAL A O 1
ATOM 3294 N N . PHE A 1 416 ? -9.215 -19.342 13.226 1.00 77.06 416 PHE A N 1
ATOM 3295 C CA . PHE A 1 416 ? -9.643 -17.942 13.148 1.00 77.06 416 PHE A CA 1
ATOM 3296 C C . PHE A 1 416 ? -10.430 -17.510 14.382 1.00 77.06 416 PHE A C 1
ATOM 3298 O O . PHE A 1 416 ? -10.194 -16.412 14.883 1.00 77.06 416 PHE A O 1
ATOM 3305 N N . ASP A 1 417 ? -11.314 -18.366 14.899 1.00 80.56 417 ASP A N 1
ATOM 3306 C CA . ASP A 1 417 ? -12.042 -18.129 16.143 1.00 80.56 417 ASP A CA 1
ATOM 3307 C C . ASP A 1 417 ? -11.070 -17.988 17.317 1.00 80.56 417 ASP A C 1
ATOM 3309 O O . ASP A 1 417 ? -11.274 -17.117 18.154 1.00 80.56 417 ASP A O 1
ATOM 3313 N N . GLU A 1 418 ? -10.001 -18.786 17.384 1.00 79.88 418 GLU A N 1
ATOM 3314 C CA . GLU A 1 418 ? -8.978 -18.694 18.430 1.00 79.88 418 GLU A CA 1
ATOM 3315 C C . GLU A 1 418 ? -8.208 -17.371 18.337 1.00 79.88 418 GLU A C 1
ATOM 3317 O O . GLU A 1 418 ? -8.109 -16.642 19.326 1.00 79.88 418 GLU A O 1
ATOM 3322 N N . LEU A 1 419 ? -7.726 -17.000 17.143 1.00 80.00 419 LEU A N 1
ATOM 3323 C CA . LEU A 1 419 ? -7.039 -15.722 16.917 1.00 80.00 419 LEU A CA 1
ATOM 3324 C C . LEU A 1 419 ? -7.952 -14.525 17.208 1.00 80.00 419 LEU A C 1
ATOM 3326 O O . LEU A 1 419 ? -7.525 -13.558 17.847 1.00 80.00 419 LEU A O 1
ATOM 3330 N N . LYS A 1 420 ? -9.210 -14.591 16.761 1.00 85.31 420 LYS A N 1
ATOM 3331 C CA . LYS A 1 420 ? -10.241 -13.586 17.034 1.00 85.31 420 LYS A CA 1
ATOM 3332 C C . LYS A 1 420 ? -10.518 -13.504 18.526 1.00 85.31 420 LYS A C 1
ATOM 3334 O O . LYS A 1 420 ? -10.452 -12.415 19.081 1.00 85.31 420 LYS A O 1
ATOM 3339 N N . THR A 1 421 ? -10.749 -14.631 19.190 1.00 87.06 421 THR A N 1
ATOM 3340 C CA . THR A 1 421 ? -11.011 -14.694 20.633 1.00 87.06 421 THR A CA 1
ATOM 3341 C C . THR A 1 421 ? -9.847 -14.096 21.411 1.00 87.06 421 THR A C 1
ATOM 3343 O O . THR A 1 421 ? -10.060 -13.196 22.217 1.00 87.06 421 THR A O 1
ATOM 3346 N N . ALA A 1 422 ? -8.609 -14.498 21.113 1.00 84.06 422 ALA A N 1
ATOM 3347 C CA . ALA A 1 422 ? -7.420 -13.965 21.769 1.00 84.06 422 ALA A CA 1
ATOM 3348 C C . ALA A 1 422 ? -7.297 -12.440 21.599 1.00 84.06 422 ALA A C 1
ATOM 3350 O O . ALA A 1 422 ? -6.982 -11.732 22.559 1.00 84.06 422 ALA A O 1
ATOM 3351 N N . ARG A 1 423 ? -7.575 -11.913 20.399 1.00 87.88 423 ARG A N 1
ATOM 3352 C CA . ARG A 1 423 ? -7.564 -10.466 20.128 1.00 87.88 423 ARG A CA 1
ATOM 3353 C C . ARG A 1 423 ? -8.698 -9.730 20.827 1.00 87.88 423 ARG A C 1
ATOM 3355 O O . ARG A 1 423 ? -8.451 -8.700 21.447 1.00 87.88 423 ARG A O 1
ATOM 3362 N N . VAL A 1 424 ? -9.920 -10.250 20.755 1.00 91.31 424 VAL A N 1
ATOM 3363 C CA . VAL A 1 424 ? -11.100 -9.646 21.380 1.00 91.31 424 VAL A CA 1
ATOM 3364 C C . VAL A 1 424 ? -10.951 -9.625 22.898 1.00 91.31 424 VAL A C 1
ATOM 3366 O O . VAL A 1 424 ? -11.253 -8.602 23.510 1.00 91.31 424 VAL A O 1
ATOM 3369 N N . SER A 1 425 ? -10.431 -10.688 23.515 1.00 89.69 425 SER A N 1
ATOM 3370 C CA . SER A 1 425 ? -10.136 -10.718 24.951 1.00 89.69 425 SER A CA 1
ATOM 3371 C C . SER A 1 425 ? -9.135 -9.630 25.343 1.00 89.69 425 SER A C 1
ATOM 3373 O O . SER A 1 425 ? -9.430 -8.836 26.235 1.00 89.69 425 SER A O 1
ATOM 3375 N N . ARG A 1 426 ? -8.003 -9.515 24.628 1.00 88.06 426 ARG A N 1
ATOM 3376 C CA . ARG A 1 426 ? -7.009 -8.453 24.876 1.00 88.06 426 ARG A CA 1
ATOM 3377 C C . ARG A 1 426 ? -7.594 -7.057 24.683 1.00 88.06 426 ARG A C 1
ATOM 3379 O O . ARG A 1 426 ? -7.350 -6.169 25.494 1.00 88.06 426 ARG A O 1
ATOM 3386 N N . LEU A 1 427 ? -8.381 -6.853 23.628 1.00 90.56 427 LEU A N 1
ATOM 3387 C CA . LEU A 1 427 ? -9.013 -5.566 23.345 1.00 90.56 427 LEU A CA 1
ATOM 3388 C C . LEU A 1 427 ? -10.051 -5.198 24.413 1.00 90.56 427 LEU A C 1
ATOM 3390 O O . LEU A 1 427 ? -10.096 -4.050 24.848 1.00 90.56 427 LEU A O 1
ATOM 3394 N N . THR A 1 428 ? -10.830 -6.172 24.886 1.00 92.75 428 THR A N 1
ATOM 3395 C CA . THR A 1 428 ? -11.801 -5.988 25.975 1.00 92.75 428 THR A CA 1
ATOM 3396 C C . THR A 1 428 ? -11.093 -5.571 27.263 1.00 92.75 428 THR A C 1
ATOM 3398 O O . THR A 1 428 ? -11.477 -4.579 27.879 1.00 92.75 428 THR A O 1
ATOM 3401 N N . GLU A 1 429 ? -10.012 -6.260 27.636 1.00 91.44 429 GLU A N 1
ATOM 3402 C CA . GLU A 1 429 ? -9.197 -5.908 28.804 1.00 91.44 429 GLU A CA 1
ATOM 3403 C C . GLU A 1 429 ? -8.580 -4.507 28.667 1.00 91.44 429 GLU A C 1
ATOM 3405 O O . GLU A 1 429 ? -8.631 -3.700 29.599 1.00 91.44 429 GLU A O 1
ATOM 3410 N N . LYS A 1 430 ? -8.054 -4.167 27.484 1.00 91.31 430 LYS A N 1
ATOM 3411 C CA . LYS A 1 430 ? -7.488 -2.842 27.188 1.00 91.31 430 LYS A CA 1
ATOM 3412 C C . LYS A 1 430 ? -8.526 -1.732 27.340 1.00 91.31 430 LYS A C 1
ATOM 3414 O O . LYS A 1 430 ? -8.227 -0.683 27.903 1.00 91.31 430 LYS A O 1
ATOM 3419 N N . ILE A 1 431 ? -9.749 -1.962 26.861 1.00 93.12 431 ILE A N 1
ATOM 3420 C CA . ILE A 1 431 ? -10.873 -1.028 26.993 1.00 93.12 431 ILE A CA 1
ATOM 3421 C C . ILE A 1 431 ? -11.217 -0.842 28.468 1.00 93.12 431 ILE A C 1
ATOM 3423 O O . ILE A 1 431 ? -11.226 0.285 28.955 1.00 93.12 431 ILE A O 1
ATOM 3427 N N . GLN A 1 432 ? -11.423 -1.934 29.205 1.00 90.75 432 GLN A N 1
ATOM 3428 C CA . GLN A 1 432 ? -11.779 -1.880 30.625 1.00 90.75 432 GLN A CA 1
ATOM 3429 C C . GLN A 1 432 ? -10.698 -1.216 31.485 1.00 90.75 432 GLN A C 1
ATOM 3431 O O . GLN A 1 432 ? -11.013 -0.463 32.403 1.00 90.75 432 GLN A O 1
ATOM 3436 N N . THR A 1 433 ? -9.421 -1.466 31.197 1.00 90.31 433 THR A N 1
ATOM 3437 C CA . THR A 1 433 ? -8.305 -0.837 31.919 1.00 90.31 433 THR A CA 1
ATOM 3438 C C . THR A 1 433 ? -8.153 0.642 31.579 1.00 90.31 433 THR A C 1
ATOM 3440 O O . THR A 1 433 ? -7.875 1.428 32.479 1.00 90.31 433 THR A O 1
ATOM 3443 N N . SER A 1 434 ? -8.405 1.032 30.327 1.00 90.00 434 SER A N 1
ATOM 3444 C CA . SER A 1 434 ? -8.327 2.430 29.872 1.00 90.00 434 SER A CA 1
ATOM 3445 C C . SER A 1 434 ? -9.508 3.289 30.342 1.00 90.00 434 SER A C 1
ATOM 3447 O O . SER A 1 434 ? -9.408 4.512 30.346 1.00 90.00 434 SER A O 1
ATOM 3449 N N . LEU A 1 435 ? -10.620 2.668 30.745 1.00 90.56 435 LEU A N 1
ATOM 3450 C CA . LEU A 1 435 ? -11.794 3.355 31.296 1.00 90.56 435 LEU A CA 1
ATOM 3451 C C . LEU A 1 435 ? -11.648 3.735 32.778 1.00 90.56 435 LEU A C 1
ATOM 3453 O O . LEU A 1 435 ? -12.418 4.559 33.259 1.00 90.56 435 LEU A O 1
ATOM 3457 N N . LYS A 1 436 ? -10.643 3.207 33.496 1.00 76.81 436 LYS A N 1
ATOM 3458 C CA . LYS A 1 436 ? -10.464 3.420 34.949 1.00 76.81 436 LYS A CA 1
ATOM 3459 C C . LYS A 1 436 ? -10.331 4.891 35.372 1.00 76.81 436 LYS A C 1
ATOM 3461 O O . LYS A 1 436 ? -10.608 5.205 36.525 1.00 76.81 436 LYS A O 1
ATOM 3466 N N . ASP A 1 437 ? -9.976 5.782 34.449 1.00 73.44 437 ASP A N 1
ATOM 3467 C CA . ASP A 1 437 ? -9.849 7.224 34.696 1.00 73.44 437 ASP A CA 1
ATOM 3468 C C . ASP A 1 437 ? -11.169 8.001 34.464 1.00 73.44 437 ASP A C 1
ATOM 3470 O O . ASP A 1 437 ? -11.163 9.235 34.384 1.00 73.44 437 ASP A O 1
ATOM 3474 N N . GLY A 1 438 ? -12.296 7.299 34.264 1.00 76.94 438 GLY A N 1
ATOM 3475 C CA . GLY A 1 438 ? -13.639 7.867 34.051 1.00 76.94 438 GLY A CA 1
ATOM 3476 C C . GLY A 1 438 ? -13.777 8.720 32.785 1.00 76.94 438 GLY A C 1
ATOM 3477 O O . GLY A 1 438 ? -14.749 9.450 32.604 1.00 76.94 438 GLY A O 1
ATOM 3478 N N . SER A 1 439 ? -12.772 8.694 31.910 1.00 87.38 439 SER A N 1
ATOM 3479 C CA . SER A 1 439 ? -12.714 9.522 30.710 1.00 87.38 439 SER A CA 1
ATOM 3480 C C . SER A 1 439 ? -13.134 8.707 29.488 1.00 87.38 439 SER A C 1
ATOM 3482 O O . SER A 1 439 ? -12.659 7.581 29.338 1.00 87.38 439 SER A O 1
ATOM 3484 N N . PRO A 1 440 ? -13.964 9.255 28.578 1.00 93.81 440 PRO A N 1
ATOM 3485 C CA . PRO A 1 440 ? -14.381 8.504 27.408 1.00 93.81 440 PRO A CA 1
ATOM 3486 C C . PRO A 1 440 ? -13.188 8.096 26.542 1.00 93.81 440 PRO A C 1
ATOM 3488 O O . PRO A 1 440 ? -12.245 8.876 26.364 1.00 93.81 440 PRO A O 1
ATOM 3491 N N . ILE A 1 441 ? -13.255 6.899 25.969 1.00 95.88 441 ILE A N 1
ATOM 3492 C CA . ILE A 1 441 ? -12.222 6.370 25.072 1.00 95.88 441 ILE A CA 1
ATOM 3493 C C . ILE A 1 441 ? -12.781 6.156 23.669 1.00 95.88 441 ILE A C 1
ATOM 3495 O O . ILE A 1 441 ? -13.975 5.908 23.493 1.00 95.88 441 ILE A O 1
ATOM 3499 N N . PHE A 1 442 ? -11.919 6.254 22.661 1.00 96.00 442 PHE A N 1
ATOM 3500 C CA . PHE A 1 442 ? -12.280 6.016 21.267 1.00 96.00 442 PHE A CA 1
ATOM 3501 C C . PHE A 1 442 ? -11.483 4.842 20.699 1.00 96.00 442 PHE A C 1
ATOM 3503 O O . PHE A 1 442 ? -10.264 4.884 20.606 1.00 96.00 442 PHE A O 1
ATOM 3510 N N . VAL A 1 443 ? -12.166 3.783 20.300 1.00 95.19 443 VAL A N 1
ATOM 3511 C CA . VAL A 1 443 ? -11.586 2.531 19.825 1.00 95.19 443 VAL A CA 1
ATOM 3512 C C . VAL A 1 443 ? -11.795 2.439 18.322 1.00 95.19 443 VAL A C 1
ATOM 3514 O O . VAL A 1 443 ? -12.929 2.483 17.854 1.00 95.19 443 VAL A O 1
ATOM 3517 N N . ALA A 1 444 ? -10.718 2.282 17.563 1.00 91.88 444 ALA A N 1
ATOM 3518 C CA . ALA A 1 444 ? -10.771 1.917 16.157 1.00 91.88 444 ALA A CA 1
ATOM 3519 C C . ALA A 1 444 ? -10.199 0.511 15.995 1.00 91.88 444 ALA A C 1
ATOM 3521 O O . ALA A 1 444 ? -9.024 0.286 16.274 1.00 91.88 444 ALA A O 1
ATOM 3522 N N . ALA A 1 445 ? -11.032 -0.426 15.551 1.00 90.19 445 ALA A N 1
ATOM 3523 C CA . ALA A 1 445 ? -10.651 -1.825 15.394 1.00 90.19 445 ALA A CA 1
ATOM 3524 C C . ALA A 1 445 ? -11.125 -2.375 14.046 1.00 90.19 445 ALA A C 1
ATOM 3526 O O . ALA A 1 445 ? -11.975 -1.783 13.377 1.00 90.19 445 ALA A O 1
ATOM 3527 N N . ASP A 1 446 ? -10.548 -3.497 13.626 1.00 87.88 446 ASP A N 1
ATOM 3528 C CA . ASP A 1 446 ? -11.019 -4.228 12.448 1.00 87.88 446 ASP A CA 1
ATOM 3529 C C . ASP A 1 446 ? -12.448 -4.740 12.698 1.00 87.88 446 ASP A C 1
ATOM 3531 O O . ASP A 1 446 ? -12.714 -5.328 13.752 1.00 87.88 446 ASP A O 1
ATOM 3535 N N . ALA A 1 447 ? -13.358 -4.499 11.751 1.00 88.94 447 ALA A N 1
ATOM 3536 C CA . ALA A 1 447 ? -14.755 -4.916 11.844 1.00 88.94 447 ALA A CA 1
ATOM 3537 C C . ALA A 1 447 ? -14.907 -6.432 12.083 1.00 88.94 447 ALA A C 1
ATOM 3539 O O . ALA A 1 447 ? -15.767 -6.819 12.881 1.00 88.94 447 ALA A O 1
ATOM 3540 N N . ARG A 1 448 ? -13.978 -7.253 11.563 1.00 85.69 448 ARG A N 1
ATOM 3541 C CA . ARG A 1 448 ? -13.915 -8.711 11.790 1.00 85.69 448 ARG A CA 1
ATOM 3542 C C . ARG A 1 448 ? -13.857 -9.096 13.266 1.00 85.69 448 ARG A C 1
ATOM 3544 O O . ARG A 1 448 ? -14.351 -10.152 13.668 1.00 85.69 448 ARG A O 1
ATOM 3551 N N . ASN A 1 449 ? -13.260 -8.240 14.097 1.00 89.00 449 ASN A N 1
ATOM 3552 C CA . ASN A 1 449 ? -13.134 -8.461 15.540 1.00 89.00 449 ASN A CA 1
ATOM 3553 C C . ASN A 1 449 ? -14.318 -7.885 16.336 1.00 89.00 449 ASN A C 1
ATOM 3555 O O . ASN A 1 449 ? -14.450 -8.169 17.525 1.00 89.00 449 ASN A O 1
ATOM 3559 N N . LEU A 1 450 ? -15.174 -7.066 15.721 1.00 89.75 450 LEU A N 1
ATOM 3560 C CA . LEU A 1 450 ? -16.288 -6.419 16.414 1.00 89.75 450 LEU A CA 1
ATOM 3561 C C . LEU A 1 450 ? -17.542 -7.290 16.456 1.00 89.75 450 LEU A C 1
ATOM 3563 O O . LEU A 1 450 ? -18.225 -7.307 17.480 1.00 89.75 450 LEU A O 1
ATOM 3567 N N . LEU A 1 451 ? -17.827 -7.983 15.355 1.00 87.56 451 LEU A N 1
ATOM 3568 C CA . LEU A 1 451 ? -19.123 -8.607 15.082 1.00 87.56 451 LEU A CA 1
ATOM 3569 C C . LEU A 1 451 ? -19.182 -10.100 15.443 1.00 87.56 451 LEU A C 1
ATOM 3571 O O . LEU A 1 451 ? -18.146 -10.747 15.632 1.00 87.56 451 LEU A O 1
ATOM 3575 N N . GLY A 1 452 ? -20.400 -10.641 15.502 1.00 83.94 452 GLY A N 1
ATOM 3576 C CA . GLY A 1 452 ? -20.718 -12.035 15.816 1.00 83.94 452 GLY A CA 1
ATOM 3577 C C . GLY A 1 452 ? -20.585 -12.441 17.278 1.00 83.94 452 GLY A C 1
ATOM 3578 O O . GLY A 1 452 ? -20.158 -11.657 18.126 1.00 83.94 452 GLY A O 1
ATOM 3579 N N . ASP A 1 453 ? -20.943 -13.692 17.573 1.00 80.00 453 ASP A N 1
ATOM 3580 C CA . ASP A 1 453 ? -21.075 -14.229 18.939 1.00 80.00 453 ASP A CA 1
ATOM 3581 C C . ASP A 1 453 ? -19.826 -14.000 19.808 1.00 80.00 453 ASP A C 1
ATOM 3583 O O . ASP A 1 453 ? -19.930 -13.578 20.955 1.00 80.00 453 ASP A O 1
ATOM 3587 N N . GLY A 1 454 ? -18.630 -14.193 19.242 1.00 82.25 454 GLY A N 1
ATOM 3588 C CA . GLY A 1 454 ? -17.349 -13.949 19.920 1.00 82.25 454 GLY A CA 1
ATOM 3589 C C . GLY A 1 454 ? -16.771 -12.538 19.746 1.00 82.25 454 GLY A C 1
ATOM 3590 O O . GLY A 1 454 ? -15.617 -12.312 20.108 1.00 82.25 454 GLY A O 1
ATOM 3591 N N . GLY A 1 455 ? -17.510 -11.613 19.133 1.00 90.44 455 GLY A N 1
ATOM 3592 C CA . GLY A 1 455 ? -17.059 -10.264 18.799 1.00 90.44 455 GLY A CA 1
ATOM 3593 C C . GLY A 1 455 ? -17.015 -9.310 19.992 1.00 90.44 455 GLY A C 1
ATOM 3594 O O . GLY A 1 455 ? -17.690 -9.500 21.006 1.00 90.44 455 GLY A O 1
ATOM 3595 N N . LEU A 1 456 ? -16.230 -8.239 19.859 1.00 93.75 456 LEU A N 1
ATOM 3596 C CA . LEU A 1 456 ? -16.051 -7.229 20.905 1.00 93.75 456 LEU A CA 1
ATOM 3597 C C . LEU A 1 456 ? -17.371 -6.636 21.411 1.00 93.75 456 LEU A C 1
ATOM 3599 O O . LEU A 1 456 ? -17.505 -6.382 22.605 1.00 93.75 456 LEU A O 1
ATOM 3603 N N . ILE A 1 457 ? -18.334 -6.405 20.516 1.00 93.75 457 ILE A N 1
ATOM 3604 C CA . ILE A 1 457 ? -19.619 -5.790 20.869 1.00 93.75 457 ILE A CA 1
ATOM 3605 C C . ILE A 1 457 ? -20.373 -6.659 21.881 1.00 93.75 457 ILE A C 1
ATOM 3607 O O . ILE A 1 457 ? -20.801 -6.157 22.922 1.00 93.75 457 ILE A O 1
ATOM 3611 N N . ASN A 1 458 ? -20.440 -7.966 21.627 1.00 92.69 458 ASN A N 1
ATOM 3612 C CA . ASN A 1 458 ? -21.075 -8.920 22.531 1.00 92.69 458 ASN A CA 1
ATOM 3613 C C . ASN A 1 458 ? -20.270 -9.086 23.825 1.00 92.69 458 ASN A C 1
ATOM 3615 O O . ASN A 1 458 ? -20.847 -9.037 24.908 1.00 92.69 458 ASN A O 1
ATOM 3619 N N . ARG A 1 459 ? -18.933 -9.154 23.752 1.00 93.75 459 ARG A N 1
ATOM 3620 C CA . ARG A 1 459 ? -18.076 -9.237 24.952 1.00 93.75 459 ARG A CA 1
ATOM 3621 C C . ARG A 1 459 ? -18.212 -8.040 25.888 1.00 93.75 459 ARG A C 1
ATOM 3623 O O . ARG A 1 459 ? -18.157 -8.194 27.109 1.00 93.75 459 ARG A O 1
ATOM 3630 N N . LEU A 1 460 ? -18.399 -6.840 25.344 1.00 94.50 460 LEU A N 1
ATOM 3631 C CA . LEU A 1 460 ? -18.659 -5.653 26.155 1.00 94.50 460 LEU A CA 1
ATOM 3632 C C . LEU A 1 460 ? -20.054 -5.701 26.785 1.00 94.50 460 LEU A C 1
ATOM 3634 O O . LEU A 1 460 ? -20.183 -5.371 27.963 1.00 94.50 460 LEU A O 1
ATOM 3638 N N . ALA A 1 461 ? -21.071 -6.168 26.056 1.00 93.69 461 ALA A N 1
ATOM 3639 C CA . ALA A 1 461 ? -22.405 -6.370 26.618 1.00 93.69 461 ALA A CA 1
ATOM 3640 C C . ALA A 1 461 ? -22.394 -7.384 27.779 1.00 93.69 461 ALA A C 1
ATOM 3642 O O . ALA A 1 461 ? -22.903 -7.089 28.859 1.00 93.69 461 ALA A O 1
ATOM 3643 N N . GLU A 1 462 ? -21.710 -8.521 27.607 1.00 93.62 462 GLU A N 1
ATOM 3644 C CA . GLU A 1 462 ? -21.462 -9.519 28.663 1.00 93.62 462 GLU A CA 1
ATOM 3645 C C . GLU A 1 462 ? -20.721 -8.923 29.873 1.00 93.62 462 GLU A C 1
ATOM 3647 O O . GLU A 1 462 ? -20.947 -9.324 31.012 1.00 93.62 462 GL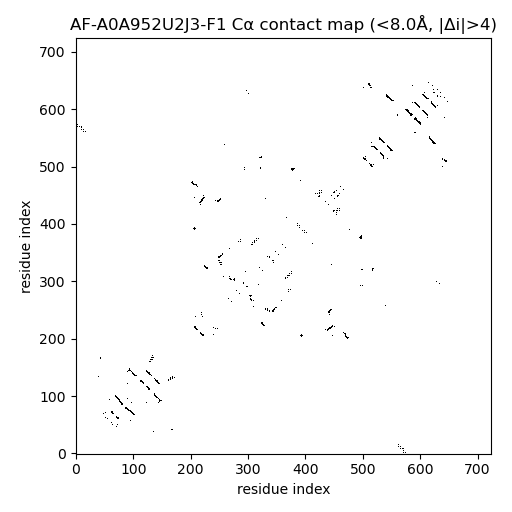U A O 1
ATOM 3652 N N . SER A 1 463 ? -19.870 -7.919 29.642 1.00 91.94 463 SER A N 1
ATOM 3653 C CA . SER A 1 463 ? -19.133 -7.186 30.683 1.00 91.94 463 SER A CA 1
ATOM 3654 C C . SER A 1 463 ? -19.952 -6.071 31.363 1.00 91.94 463 SER A C 1
ATOM 3656 O O . SER A 1 463 ? -19.390 -5.242 32.094 1.00 91.94 463 SER A O 1
ATOM 3658 N N . GLY A 1 464 ? -21.264 -6.016 31.113 1.00 93.50 464 GLY A N 1
ATOM 3659 C CA . GLY A 1 464 ? -22.203 -5.081 31.735 1.00 93.50 464 GLY A CA 1
ATOM 3660 C C . GLY A 1 464 ? -22.326 -3.722 31.041 1.00 93.50 464 GLY A C 1
ATOM 3661 O O . GLY A 1 464 ? -22.866 -2.794 31.641 1.00 93.50 464 GLY A O 1
ATOM 3662 N N . PHE A 1 465 ? -21.824 -3.566 29.811 1.00 94.94 465 PHE A N 1
ATOM 3663 C CA . PHE A 1 465 ? -22.044 -2.348 29.028 1.00 94.94 465 PHE A CA 1
ATOM 3664 C C . PHE A 1 465 ? -23.387 -2.396 28.292 1.00 94.94 465 PHE A C 1
ATOM 3666 O O . PHE A 1 465 ? -23.738 -3.388 27.664 1.00 94.94 465 PHE A O 1
ATOM 3673 N N . SER A 1 466 ? -24.103 -1.276 28.276 1.00 95.50 466 SER A N 1
ATOM 3674 C CA . SER A 1 466 ? -25.153 -1.027 27.290 1.00 95.50 466 SER A CA 1
ATOM 3675 C C . SER A 1 466 ? -24.500 -0.596 25.980 1.00 95.50 466 SER A C 1
ATOM 3677 O O . SER A 1 466 ? -23.815 0.430 25.946 1.00 95.50 466 SER A O 1
ATOM 3679 N N . VAL A 1 467 ? -24.667 -1.379 24.912 1.00 94.00 467 VAL A N 1
ATOM 3680 C CA . VAL A 1 467 ? -24.016 -1.136 23.616 1.00 94.00 467 VAL A CA 1
ATOM 3681 C C . VAL A 1 467 ? -25.058 -0.769 22.563 1.00 94.00 467 VAL A C 1
ATOM 3683 O O . VAL A 1 467 ? -25.985 -1.526 22.305 1.00 94.00 467 VAL A O 1
ATOM 3686 N N . THR A 1 468 ? -24.922 0.411 21.953 1.00 91.25 468 THR A N 1
ATOM 3687 C CA . THR A 1 468 ? -25.871 0.939 20.955 1.00 91.25 468 THR A CA 1
ATOM 3688 C C . THR A 1 468 ? -25.144 1.327 19.671 1.00 91.25 468 THR A C 1
ATOM 3690 O O . THR A 1 468 ? -24.147 2.047 19.723 1.00 91.25 468 THR A O 1
ATOM 3693 N N . GLN A 1 469 ? -25.644 0.875 18.518 1.00 89.06 469 GLN A N 1
ATOM 3694 C CA . GLN A 1 469 ? -25.111 1.250 17.203 1.00 89.06 469 GLN A CA 1
ATOM 3695 C C . GLN A 1 469 ? -25.538 2.681 16.828 1.00 89.06 469 GLN A C 1
ATOM 3697 O O . GLN A 1 469 ? -26.698 3.053 17.001 1.00 89.06 469 GLN A O 1
ATOM 3702 N N . GLY A 1 470 ? -24.616 3.483 16.296 1.00 79.44 470 GLY A N 1
ATOM 3703 C CA . GLY A 1 470 ? -24.894 4.831 15.801 1.00 79.44 470 GLY A CA 1
ATOM 3704 C C . GLY A 1 470 ? -25.474 4.860 14.379 1.00 79.44 470 GLY A C 1
ATOM 3705 O O . GLY A 1 470 ? -25.200 3.994 13.547 1.00 79.44 470 GLY A O 1
ATOM 3706 N N . SER A 1 471 ? -26.248 5.906 14.084 1.00 70.06 471 SER A N 1
ATOM 3707 C CA . SER A 1 471 ? -26.824 6.206 12.761 1.00 70.06 471 SER A CA 1
ATOM 3708 C C . SER A 1 471 ? -26.463 7.629 12.325 1.00 70.06 471 SER A C 1
ATOM 3710 O O . SER A 1 471 ? -26.443 8.512 13.179 1.00 70.06 471 SER A O 1
ATOM 3712 N N . SER A 1 472 ? -26.239 7.856 11.027 1.00 53.81 472 SER A N 1
ATOM 3713 C CA . SER A 1 472 ? -25.878 9.162 10.449 1.00 53.81 472 SER A CA 1
ATOM 3714 C C . SER A 1 472 ? -26.767 9.529 9.258 1.00 53.81 472 SER A C 1
ATOM 3716 O O . SER A 1 472 ? -27.267 8.650 8.556 1.00 53.81 472 SER A O 1
ATOM 3718 N N . ASP A 1 473 ? -26.917 10.828 8.995 1.00 40.97 473 ASP A N 1
ATOM 3719 C CA . ASP A 1 473 ? -27.638 11.378 7.834 1.00 40.97 473 ASP A CA 1
ATOM 3720 C C . ASP A 1 473 ? -26.871 11.218 6.497 1.00 40.97 473 ASP A C 1
ATOM 3722 O O . ASP A 1 473 ? -27.410 11.514 5.431 1.00 40.97 473 ASP A O 1
ATOM 3726 N N . ILE A 1 474 ? -25.612 10.749 6.513 1.00 38.00 474 ILE A N 1
ATOM 3727 C CA . ILE A 1 474 ? -24.766 10.667 5.308 1.00 38.00 474 ILE A CA 1
ATOM 3728 C C . ILE A 1 474 ? -24.692 9.239 4.757 1.00 38.00 474 ILE A C 1
ATOM 3730 O O . ILE A 1 474 ? -23.895 8.415 5.208 1.00 38.00 474 ILE A O 1
ATOM 3734 N N . VAL A 1 475 ? -25.451 9.004 3.686 1.00 35.50 475 VAL A N 1
ATOM 3735 C CA . VAL A 1 475 ? -25.334 7.831 2.814 1.00 35.50 475 VAL A CA 1
ATOM 3736 C C . VAL A 1 475 ? -24.037 7.929 1.993 1.00 35.50 475 VAL A C 1
ATOM 3738 O O . VAL A 1 475 ? -23.914 8.763 1.094 1.00 35.50 475 VAL A O 1
ATOM 3741 N N . MET A 1 476 ? -23.061 7.055 2.247 1.00 33.47 476 MET A N 1
ATOM 3742 C CA . MET A 1 476 ? -21.880 6.892 1.384 1.00 33.47 476 MET A CA 1
ATOM 3743 C C . MET A 1 476 ? -22.251 6.071 0.133 1.00 33.47 476 MET A C 1
ATOM 3745 O O . MET A 1 476 ? -21.950 4.883 0.057 1.00 33.47 476 MET A O 1
ATOM 3749 N N . THR A 1 477 ? -22.906 6.673 -0.867 1.00 27.67 477 THR A N 1
ATOM 3750 C CA . THR A 1 477 ? -23.157 6.007 -2.165 1.00 27.67 477 THR A CA 1
ATOM 3751 C C . THR A 1 477 ? -22.111 6.371 -3.223 1.00 27.67 477 THR A C 1
ATOM 3753 O O . THR A 1 477 ? -21.786 7.544 -3.435 1.00 27.67 477 THR A O 1
ATOM 3756 N N . PRO A 1 478 ? -21.608 5.366 -3.955 1.00 27.12 478 PRO A N 1
ATOM 3757 C CA . PRO A 1 478 ? -21.264 5.492 -5.363 1.00 27.12 478 PRO A CA 1
ATOM 3758 C C . PRO A 1 478 ? -22.314 4.765 -6.213 1.00 27.12 478 PRO A C 1
ATOM 3760 O O . PRO A 1 478 ? -22.653 3.611 -5.958 1.00 27.12 478 PRO A O 1
ATOM 3763 N N . SER A 1 479 ? -22.817 5.450 -7.235 1.00 28.38 479 SER A N 1
ATOM 3764 C CA . SER A 1 479 ? -23.721 4.893 -8.235 1.00 28.38 479 SER A CA 1
ATOM 3765 C C . SER A 1 479 ? -23.105 3.693 -8.963 1.00 28.38 479 SER A C 1
ATOM 3767 O O . SER A 1 479 ? -22.009 3.800 -9.508 1.00 28.38 479 SER A O 1
ATOM 3769 N N . GLY A 1 480 ? -23.878 2.607 -9.049 1.00 31.16 480 GLY A N 1
ATOM 3770 C CA . GLY A 1 480 ? -23.830 1.645 -10.150 1.00 31.16 480 GLY A CA 1
ATOM 3771 C C . GLY A 1 480 ? -22.891 0.451 -9.995 1.00 31.16 480 GLY A C 1
ATOM 3772 O O . GLY A 1 480 ? -21.848 0.430 -10.631 1.00 31.16 480 GLY A O 1
ATOM 3773 N N . ILE A 1 481 ? -23.333 -0.592 -9.284 1.00 28.33 481 ILE A N 1
ATOM 3774 C CA . ILE A 1 481 ? -23.045 -1.991 -9.645 1.00 28.33 481 ILE A CA 1
ATOM 3775 C C . ILE A 1 481 ? -24.324 -2.796 -9.382 1.00 28.33 481 ILE A C 1
ATOM 3777 O O . ILE A 1 481 ? -24.868 -2.775 -8.281 1.00 28.33 481 ILE A O 1
ATOM 3781 N N . SER A 1 482 ? -24.837 -3.448 -10.423 1.00 24.05 482 SER A N 1
ATOM 3782 C CA . SER A 1 482 ? -26.005 -4.330 -10.365 1.00 24.05 482 SER A CA 1
ATOM 3783 C C . SER A 1 482 ? -25.507 -5.776 -10.244 1.00 24.05 482 SER A C 1
ATOM 3785 O O . SER A 1 482 ? -24.681 -6.166 -11.071 1.00 24.05 482 SER A O 1
ATOM 3787 N N . PRO A 1 483 ? -25.945 -6.580 -9.257 1.00 29.59 483 PRO A N 1
ATOM 3788 C CA . PRO A 1 483 ? -25.563 -7.982 -9.192 1.00 29.59 483 PRO A CA 1
ATOM 3789 C C . PRO A 1 483 ? -26.543 -8.815 -10.022 1.00 29.59 483 PRO A C 1
ATOM 3791 O O . PRO A 1 483 ? -27.699 -9.002 -9.644 1.00 29.59 483 PRO A O 1
ATOM 3794 N N . SER A 1 484 ? -26.085 -9.345 -11.155 1.00 28.70 484 SER A N 1
ATOM 3795 C CA . SER A 1 484 ? -26.763 -10.471 -11.797 1.00 28.70 484 SER A CA 1
ATOM 3796 C C . SER A 1 484 ? -26.214 -11.772 -11.216 1.00 28.70 484 SER A C 1
ATOM 3798 O O . SER A 1 484 ? -25.065 -12.136 -11.462 1.00 28.70 484 SER A O 1
ATOM 3800 N N . VAL A 1 485 ? -27.048 -12.472 -10.451 1.00 33.28 485 VAL A N 1
ATOM 3801 C CA . VAL A 1 485 ? -26.829 -13.864 -10.047 1.00 33.28 485 VAL A CA 1
ATOM 3802 C C . VAL A 1 485 ? -27.261 -14.774 -11.194 1.00 33.28 485 VAL A C 1
ATOM 3804 O O . VAL A 1 485 ? -28.380 -14.636 -11.685 1.00 33.28 485 VAL A O 1
ATOM 3807 N N . SER A 1 486 ? -26.446 -15.768 -11.556 1.00 27.73 486 SER A N 1
ATOM 3808 C CA . SER A 1 486 ? -26.983 -16.997 -12.151 1.00 27.73 486 SER A CA 1
ATOM 3809 C C . SER A 1 486 ? -26.105 -18.229 -11.902 1.00 27.73 486 SER A C 1
ATOM 3811 O O . SER A 1 486 ? -24.988 -18.320 -12.400 1.00 27.73 486 SER A O 1
ATOM 3813 N N . SER A 1 487 ? -26.713 -19.180 -11.182 1.00 30.36 487 SER A N 1
ATOM 3814 C CA . SER A 1 487 ? -26.688 -20.647 -11.337 1.00 30.36 487 SER A CA 1
ATOM 3815 C C . SER A 1 487 ? -25.365 -21.430 -11.334 1.00 30.36 487 SER A C 1
ATOM 3817 O O . SER A 1 487 ? -24.533 -21.324 -12.229 1.00 30.36 487 SER A O 1
ATOM 3819 N N . GLN A 1 488 ? -25.293 -22.357 -10.369 1.00 46.12 488 GLN A N 1
ATOM 3820 C CA . GLN A 1 488 ? -24.353 -23.475 -10.266 1.00 46.12 488 GLN A CA 1
ATOM 3821 C C . GLN A 1 488 ? -24.307 -24.338 -11.539 1.00 46.12 488 GLN A C 1
ATOM 3823 O O . GLN A 1 488 ? -25.328 -24.901 -11.940 1.00 46.12 488 GLN A O 1
ATOM 3828 N N . LYS A 1 489 ? -23.102 -24.543 -12.089 1.00 31.17 489 LYS A N 1
ATOM 3829 C CA . LYS A 1 489 ? -22.723 -25.761 -12.825 1.00 31.17 489 LYS A CA 1
ATOM 3830 C C . LYS A 1 489 ? -21.196 -25.856 -12.960 1.00 31.17 489 LYS A C 1
ATOM 3832 O O . LYS A 1 489 ? -20.594 -24.914 -13.451 1.00 31.17 489 LYS A O 1
ATOM 3837 N N . GLU A 1 490 ? -20.651 -26.996 -12.519 1.00 29.97 490 GLU A N 1
ATOM 3838 C CA . GLU A 1 490 ? -19.245 -27.461 -12.568 1.00 29.97 490 GLU A CA 1
ATOM 3839 C C . GLU A 1 490 ? -18.180 -26.517 -11.975 1.00 29.97 490 GLU A C 1
ATOM 3841 O O . GLU A 1 490 ? -18.040 -25.377 -12.391 1.00 29.97 490 GLU A O 1
ATOM 3846 N N . LEU A 1 491 ? -17.417 -27.007 -10.981 1.00 31.36 491 LEU A N 1
ATOM 3847 C CA . LEU A 1 491 ? -16.366 -26.249 -10.281 1.00 31.36 491 LEU A CA 1
ATOM 3848 C C . LEU A 1 491 ? -15.366 -25.659 -11.296 1.00 31.36 491 LEU A C 1
ATOM 3850 O O . LEU A 1 491 ? -14.563 -26.415 -11.853 1.00 31.36 491 LEU A O 1
ATOM 3854 N N . PRO A 1 492 ? -15.391 -24.337 -11.545 1.00 37.97 492 PRO A N 1
ATOM 3855 C CA . PRO A 1 492 ? -14.446 -23.718 -12.450 1.00 37.97 492 PRO A CA 1
ATOM 3856 C C . PRO A 1 492 ? -13.059 -23.690 -11.802 1.00 37.97 492 PRO A C 1
ATOM 3858 O O . PRO A 1 492 ? -12.917 -23.792 -10.580 1.00 37.97 492 PRO A O 1
ATOM 3861 N N . MET A 1 493 ? -12.029 -23.528 -12.635 1.00 39.59 493 MET A N 1
ATOM 3862 C CA . MET A 1 493 ? -10.687 -23.138 -12.191 1.00 39.59 493 MET A CA 1
ATOM 3863 C C . MET A 1 493 ? -10.784 -22.054 -11.101 1.00 39.59 493 MET A C 1
ATOM 3865 O O . MET A 1 493 ? -11.612 -21.151 -11.249 1.00 39.59 493 MET A O 1
ATOM 3869 N N . PRO A 1 494 ? -9.972 -22.113 -10.029 1.00 47.41 494 PRO A N 1
ATOM 3870 C CA . PRO A 1 494 ? -10.028 -21.109 -8.975 1.00 47.41 494 PRO A CA 1
ATOM 3871 C C . PRO A 1 494 ? -9.909 -19.695 -9.555 1.00 47.41 494 PRO A C 1
ATOM 3873 O O . PRO A 1 494 ? -8.973 -19.391 -10.295 1.00 47.41 494 PRO A O 1
ATOM 3876 N N . SER A 1 495 ? -10.886 -18.847 -9.237 1.00 45.81 495 SER A N 1
ATOM 3877 C CA . SER A 1 495 ? -10.970 -17.469 -9.715 1.00 45.81 495 SER A CA 1
ATOM 3878 C C . SER A 1 495 ? -10.454 -16.525 -8.639 1.00 45.81 495 SER A C 1
ATOM 3880 O O . SER A 1 495 ? -11.233 -15.865 -7.959 1.00 45.81 495 SER A O 1
ATOM 3882 N N . PHE A 1 496 ? -9.134 -16.429 -8.501 1.00 49.19 496 PHE A N 1
ATOM 3883 C CA . PHE A 1 496 ? -8.527 -15.309 -7.783 1.00 49.19 496 PHE A CA 1
ATOM 3884 C C . PHE A 1 496 ? -9.080 -14.005 -8.356 1.00 49.19 496 PHE A C 1
ATOM 3886 O O . PHE A 1 496 ? -8.968 -13.783 -9.563 1.00 49.19 496 PHE A O 1
ATOM 3893 N N . GLY A 1 497 ? -9.753 -13.225 -7.512 1.00 44.69 497 GLY A N 1
ATOM 3894 C CA . GLY A 1 497 ? -10.673 -12.175 -7.934 1.00 44.69 497 GLY A CA 1
ATOM 3895 C C . GLY A 1 497 ? -10.047 -11.076 -8.792 1.00 44.69 497 GLY A C 1
ATOM 3896 O O . GLY A 1 497 ? -9.658 -10.044 -8.266 1.00 44.69 497 GLY A O 1
ATOM 3897 N N . GLY A 1 498 ? -9.967 -11.303 -10.101 1.00 40.66 498 GLY A N 1
ATOM 3898 C CA . GLY A 1 498 ? -9.288 -10.442 -11.053 1.00 40.66 498 GLY A CA 1
ATOM 3899 C C . GLY A 1 498 ? -7.908 -10.980 -11.417 1.00 40.66 498 GLY A C 1
ATOM 3900 O O . GLY A 1 498 ? -6.979 -11.051 -10.618 1.00 40.66 498 GLY A O 1
ATOM 3901 N N . ALA A 1 499 ? -7.734 -11.340 -12.684 1.00 42.84 499 ALA A N 1
ATOM 3902 C CA . ALA A 1 499 ? -6.406 -11.448 -13.252 1.00 42.84 499 ALA A CA 1
ATOM 3903 C C . ALA A 1 499 ? -6.018 -10.099 -13.868 1.00 42.84 499 ALA A C 1
ATOM 3905 O O . ALA A 1 499 ? -6.756 -9.558 -14.692 1.00 42.84 499 ALA A O 1
ATOM 3906 N N . ARG A 1 500 ? -4.767 -9.722 -13.593 1.00 67.00 500 ARG A N 1
ATOM 3907 C CA . ARG A 1 500 ? -3.816 -9.030 -14.475 1.00 67.00 500 ARG A CA 1
ATOM 3908 C C . ARG A 1 500 ? -3.662 -7.537 -14.271 1.00 67.00 500 ARG A C 1
ATOM 3910 O O . ARG A 1 500 ? -4.607 -6.759 -14.185 1.00 67.00 500 ARG A O 1
ATOM 3917 N N . LEU A 1 501 ? -2.383 -7.173 -14.345 1.00 77.12 501 LEU A N 1
ATOM 3918 C CA . LEU A 1 501 ? -1.918 -5.854 -14.722 1.00 77.12 501 LEU A CA 1
ATOM 3919 C C . LEU A 1 501 ? -2.922 -5.197 -15.679 1.00 77.12 501 LEU A C 1
ATOM 3921 O O . LEU A 1 501 ? -3.224 -5.728 -16.750 1.00 77.12 501 LEU A O 1
ATOM 3925 N N . SER A 1 502 ? -3.436 -4.046 -15.284 1.00 82.81 502 SER A N 1
ATOM 3926 C CA . SER A 1 502 ? -4.390 -3.289 -16.075 1.00 82.81 502 SER A CA 1
ATOM 3927 C C . SER A 1 502 ? -3.651 -2.361 -17.025 1.00 82.81 502 SER A C 1
ATOM 3929 O O . SER A 1 502 ? -2.594 -1.818 -16.696 1.00 82.81 502 SER A O 1
ATOM 3931 N N . ARG A 1 503 ? -4.196 -2.170 -18.230 1.00 89.81 503 ARG A N 1
ATOM 3932 C CA . ARG A 1 503 ? -3.637 -1.210 -19.186 1.00 89.81 503 ARG A CA 1
ATOM 3933 C C . ARG A 1 503 ? -4.007 0.202 -18.759 1.00 89.81 503 ARG A C 1
ATOM 3935 O O . ARG A 1 503 ? -5.163 0.601 -18.855 1.00 89.81 503 ARG A O 1
ATOM 3942 N N . TYR A 1 504 ? -3.004 0.973 -18.364 1.00 87.62 504 TYR A N 1
ATOM 3943 C CA . TYR A 1 504 ? -3.138 2.400 -18.108 1.00 87.62 504 TYR A CA 1
ATOM 3944 C C . TYR A 1 504 ? -2.661 3.180 -19.322 1.00 87.62 504 TYR A C 1
ATOM 3946 O O . TYR A 1 504 ? -1.582 2.916 -19.851 1.00 87.62 504 TYR A O 1
ATOM 3954 N N . THR A 1 505 ? -3.476 4.141 -19.752 1.00 89.62 505 THR A N 1
ATOM 3955 C CA . THR A 1 505 ? -3.171 5.043 -20.866 1.00 89.62 505 THR A CA 1
ATOM 3956 C C . THR A 1 505 ? -2.901 6.435 -20.317 1.00 89.62 505 THR A C 1
ATOM 3958 O O . THR A 1 505 ? -3.686 6.955 -19.526 1.00 89.62 505 THR A O 1
ATOM 3961 N N . TYR A 1 506 ? -1.810 7.051 -20.763 1.00 89.50 506 TYR A N 1
ATOM 3962 C CA . TYR A 1 506 ? -1.368 8.375 -20.339 1.00 89.50 506 TYR A CA 1
ATOM 3963 C C . TYR A 1 506 ? -1.314 9.301 -21.553 1.00 89.50 506 TYR A C 1
ATOM 3965 O O . TYR A 1 506 ? -0.272 9.380 -22.208 1.00 89.50 506 TYR A O 1
ATOM 3973 N N . PRO A 1 507 ? -2.410 10.018 -21.870 1.00 82.56 507 PRO A N 1
ATOM 3974 C CA . PRO A 1 507 ? -2.483 10.866 -23.060 1.00 82.56 507 PRO A CA 1
ATOM 3975 C C . PRO A 1 507 ? -1.395 11.944 -23.103 1.00 82.56 507 PRO A C 1
ATOM 3977 O O . PRO A 1 507 ? -0.799 12.173 -24.149 1.00 82.56 507 PRO A O 1
ATOM 3980 N N . GLU A 1 508 ? -1.074 12.557 -21.958 1.00 83.06 508 GLU A N 1
ATOM 3981 C CA . GLU A 1 508 ? -0.018 13.576 -21.866 1.00 83.06 508 GLU A CA 1
ATOM 3982 C C . GLU A 1 508 ? 1.371 13.005 -22.187 1.00 83.06 508 GLU A C 1
ATOM 3984 O O . GLU A 1 508 ? 2.180 13.647 -22.855 1.00 83.06 508 GLU A O 1
ATOM 3989 N N . GLY A 1 509 ? 1.631 11.780 -21.729 1.00 85.69 509 GLY A N 1
ATOM 3990 C CA . GLY A 1 509 ? 2.873 11.067 -22.001 1.00 85.69 509 GLY A CA 1
ATOM 3991 C C . GLY A 1 509 ? 2.888 10.334 -23.331 1.00 85.69 509 GLY A C 1
ATOM 3992 O O . GLY A 1 509 ? 3.946 9.862 -23.733 1.00 85.69 509 GLY A O 1
ATOM 3993 N N . LYS A 1 510 ? 1.745 10.228 -24.016 1.00 92.31 510 LYS A N 1
ATOM 3994 C CA . LYS A 1 510 ? 1.586 9.476 -25.264 1.00 92.31 510 LYS A CA 1
ATOM 3995 C C . LYS A 1 510 ? 2.031 8.019 -25.141 1.00 92.31 510 LYS A C 1
ATOM 3997 O O . LYS A 1 510 ? 2.698 7.494 -26.025 1.00 92.31 510 LYS A O 1
ATOM 4002 N N . PHE A 1 511 ? 1.695 7.362 -24.036 1.00 94.62 511 PHE A N 1
ATOM 4003 C CA . PHE A 1 511 ? 2.019 5.950 -23.851 1.00 94.62 511 PHE A CA 1
ATOM 4004 C C . PHE A 1 511 ? 0.910 5.196 -23.131 1.00 94.62 511 PHE A C 1
ATOM 4006 O O . PHE A 1 511 ? 0.039 5.779 -22.488 1.00 94.62 511 PHE A O 1
ATOM 4013 N N . SER A 1 512 ? 0.950 3.879 -23.256 1.00 94.75 512 SER A N 1
ATOM 4014 C CA . SER A 1 512 ? 0.176 2.938 -22.463 1.00 94.75 512 SER A CA 1
ATOM 4015 C C . SER A 1 512 ? 1.097 1.858 -21.920 1.00 94.75 512 SER A C 1
ATOM 4017 O O . SER A 1 512 ? 2.082 1.499 -22.560 1.00 94.75 512 SER A O 1
ATOM 4019 N N . VAL A 1 513 ? 0.789 1.345 -20.739 1.00 95.19 513 VAL A N 1
ATOM 4020 C CA . VAL A 1 513 ? 1.603 0.339 -20.053 1.00 95.19 513 VAL A CA 1
ATOM 4021 C C . VAL A 1 513 ? 0.699 -0.503 -19.160 1.00 95.19 513 VAL A C 1
ATOM 4023 O O . VAL A 1 513 ? -0.324 -0.017 -18.674 1.00 95.19 513 VAL A O 1
ATOM 4026 N N . LEU A 1 514 ? 1.046 -1.771 -18.971 1.00 91.75 514 LEU A N 1
ATOM 4027 C CA . LEU A 1 514 ? 0.395 -2.621 -17.985 1.00 91.75 514 LEU A CA 1
ATOM 4028 C C . LEU A 1 514 ? 0.982 -2.310 -16.600 1.00 91.75 514 LEU A C 1
ATOM 4030 O O . LEU A 1 514 ? 2.200 -2.306 -16.442 1.00 91.75 514 LEU A O 1
ATOM 4034 N N . LEU A 1 515 ? 0.135 -2.046 -15.604 1.00 86.31 515 LEU A N 1
ATOM 4035 C CA . LEU A 1 515 ? 0.539 -1.854 -14.205 1.00 86.31 515 LEU A CA 1
ATOM 4036 C C . LEU A 1 515 ? -0.410 -2.605 -13.264 1.00 86.31 515 LEU A C 1
ATOM 4038 O O . LEU A 1 515 ? -1.578 -2.784 -13.603 1.00 86.31 515 LEU A O 1
ATOM 4042 N N . PRO A 1 516 ? 0.058 -3.016 -12.075 1.00 75.50 516 PRO A N 1
ATOM 4043 C CA . PRO A 1 516 ? -0.774 -3.713 -11.086 1.00 75.50 516 PRO A CA 1
ATOM 4044 C C . PRO A 1 516 ? -1.850 -2.820 -10.453 1.00 75.50 516 PRO A C 1
ATOM 4046 O O . PRO A 1 516 ? -2.779 -3.313 -9.833 1.00 75.50 516 PRO A O 1
ATOM 4049 N N . GLY A 1 517 ? -1.744 -1.502 -10.604 1.00 74.44 517 GLY A N 1
ATOM 4050 C CA . GLY A 1 517 ? -2.733 -0.564 -10.103 1.00 74.44 517 GLY A CA 1
ATOM 4051 C C . GLY A 1 517 ? -2.377 0.868 -10.476 1.00 74.44 517 GLY A C 1
ATOM 4052 O O . GLY A 1 517 ? -1.422 1.126 -11.217 1.00 74.44 517 GLY A O 1
ATOM 4053 N N . LYS A 1 518 ? -3.151 1.821 -9.955 1.00 74.75 518 LYS A N 1
ATOM 4054 C CA . LYS A 1 518 ? -2.971 3.239 -10.262 1.00 74.75 518 LYS A CA 1
ATOM 4055 C C . LYS A 1 518 ? -1.679 3.771 -9.616 1.00 74.75 518 LYS A C 1
ATOM 4057 O O . LYS A 1 518 ? -1.535 3.670 -8.402 1.00 74.75 518 LYS A O 1
ATOM 4062 N N . PRO A 1 519 ? -0.751 4.361 -10.386 1.00 77.06 519 PRO A N 1
ATOM 4063 C CA . PRO A 1 519 ? 0.483 4.910 -9.834 1.00 77.06 519 PRO A CA 1
ATOM 4064 C C . PRO A 1 519 ? 0.328 6.349 -9.322 1.00 77.06 519 PRO A C 1
ATOM 4066 O O . PRO A 1 519 ? -0.471 7.136 -9.839 1.00 77.06 519 PRO A O 1
ATOM 4069 N N . ASP A 1 520 ? 1.199 6.729 -8.389 1.00 72.44 520 ASP A N 1
ATOM 4070 C CA . ASP A 1 520 ? 1.428 8.116 -7.992 1.00 72.44 520 ASP A CA 1
ATOM 4071 C C . ASP A 1 520 ? 2.098 8.893 -9.125 1.00 72.44 520 ASP A C 1
ATOM 4073 O O . ASP A 1 520 ? 3.082 8.434 -9.704 1.00 72.44 520 ASP A O 1
ATOM 4077 N N . THR A 1 521 ? 1.619 10.106 -9.409 1.00 77.25 521 THR A N 1
ATOM 4078 C CA . THR A 1 521 ? 2.196 10.963 -10.458 1.00 77.25 521 THR A CA 1
ATOM 4079 C C . THR A 1 521 ? 3.089 12.049 -9.865 1.00 77.25 521 THR A C 1
ATOM 4081 O O . THR A 1 521 ? 2.702 12.732 -8.916 1.00 77.25 521 THR A O 1
ATOM 4084 N N . ARG A 1 522 ? 4.268 12.268 -10.454 1.00 68.75 522 ARG A N 1
ATOM 4085 C CA . ARG A 1 522 ? 5.186 13.359 -10.097 1.00 68.75 522 ARG A CA 1
ATOM 4086 C C . ARG A 1 522 ? 5.612 14.143 -11.323 1.00 68.75 522 ARG A C 1
ATOM 4088 O O . ARG A 1 522 ? 5.865 13.569 -12.375 1.00 68.75 522 ARG A O 1
ATOM 4095 N N . TYR A 1 523 ? 5.774 15.448 -11.138 1.00 75.69 523 TYR A N 1
ATOM 4096 C CA . TYR A 1 523 ? 6.264 16.367 -12.158 1.00 75.69 523 TYR A CA 1
ATOM 4097 C C . TYR A 1 523 ? 7.556 17.008 -11.666 1.00 75.69 523 TYR A C 1
ATOM 4099 O O . TYR A 1 523 ? 7.608 17.519 -10.548 1.00 75.69 523 TYR A O 1
ATOM 4107 N N . THR A 1 524 ? 8.590 16.985 -12.500 1.00 68.44 524 THR A N 1
ATOM 4108 C CA . THR A 1 524 ? 9.867 17.647 -12.227 1.00 68.44 524 THR A CA 1
ATOM 4109 C C . THR A 1 524 ? 10.276 18.438 -13.460 1.00 68.44 524 THR A C 1
ATOM 4111 O O . THR A 1 524 ? 10.303 17.892 -14.556 1.00 68.44 524 THR A O 1
ATOM 4114 N N . THR A 1 525 ? 10.626 19.711 -13.291 1.00 65.69 525 THR A N 1
ATOM 4115 C CA . THR A 1 525 ? 11.232 20.514 -14.359 1.00 65.69 525 THR A CA 1
ATOM 4116 C C . THR A 1 525 ? 12.641 20.886 -13.928 1.00 65.69 525 THR A C 1
ATOM 4118 O O . THR A 1 525 ? 12.827 21.489 -12.872 1.00 65.69 525 THR A O 1
ATOM 4121 N N . LYS A 1 526 ? 13.642 20.507 -14.723 1.00 53.78 526 LYS A N 1
ATOM 4122 C CA . LYS A 1 526 ? 15.041 20.900 -14.522 1.00 53.78 526 LYS A CA 1
ATOM 4123 C C . LYS A 1 526 ? 15.619 21.334 -15.855 1.00 53.78 526 LYS A C 1
ATOM 4125 O O . LYS A 1 526 ? 15.395 20.657 -16.852 1.00 53.78 526 LYS A O 1
ATOM 4130 N N . THR A 1 527 ? 16.323 22.466 -15.850 1.00 61.59 527 THR A N 1
ATOM 4131 C CA . THR A 1 527 ? 17.055 22.982 -17.018 1.00 61.59 527 THR A CA 1
ATOM 4132 C C . THR A 1 527 ? 16.208 23.039 -18.307 1.00 61.59 527 THR A C 1
ATOM 4134 O O . THR A 1 527 ? 16.668 22.693 -19.388 1.00 61.59 527 THR A O 1
ATOM 4137 N N . GLY A 1 528 ? 14.933 23.434 -18.188 1.00 56.47 528 GLY A N 1
ATOM 4138 C CA . GLY A 1 528 ? 13.986 23.531 -19.312 1.00 56.47 528 GLY A CA 1
ATOM 4139 C C . GLY A 1 528 ? 13.370 22.204 -19.780 1.00 56.47 528 GLY A C 1
ATOM 4140 O O . GLY A 1 528 ? 12.416 22.218 -20.552 1.00 56.47 528 GLY A O 1
ATOM 4141 N N . MET A 1 529 ? 13.841 21.057 -19.284 1.00 64.81 529 MET A N 1
ATOM 4142 C CA . MET A 1 529 ? 13.255 19.748 -19.577 1.00 64.81 529 MET A CA 1
ATOM 4143 C C . MET A 1 529 ? 12.194 19.389 -18.540 1.00 64.81 529 MET A C 1
ATOM 4145 O O . MET A 1 529 ? 12.436 19.440 -17.328 1.00 64.81 529 MET A O 1
ATOM 4149 N N . ARG A 1 530 ? 11.009 18.998 -19.023 1.00 73.81 530 ARG A N 1
ATOM 4150 C CA . ARG A 1 530 ? 9.913 18.499 -18.187 1.00 73.81 530 ARG A CA 1
ATOM 4151 C C . ARG A 1 530 ? 9.967 16.981 -18.121 1.00 73.81 530 ARG A C 1
ATOM 4153 O O . ARG A 1 530 ? 9.964 16.309 -19.150 1.00 73.81 530 ARG A O 1
ATOM 4160 N N . GLN A 1 531 ? 9.955 16.466 -16.905 1.00 79.12 531 GLN A N 1
ATOM 4161 C CA . GLN A 1 531 ? 9.887 15.054 -16.581 1.00 79.12 531 GLN A CA 1
ATOM 4162 C C . GLN A 1 531 ? 8.575 14.756 -15.859 1.00 79.12 531 GLN A C 1
ATOM 4164 O O . GLN A 1 531 ? 8.160 15.498 -14.962 1.00 79.12 531 GLN A O 1
ATOM 4169 N N . VAL A 1 532 ? 7.956 13.638 -16.224 1.00 80.12 532 VAL A N 1
ATOM 4170 C CA . VAL A 1 532 ? 6.797 13.084 -15.524 1.00 80.12 532 VAL A CA 1
ATOM 4171 C C . VAL A 1 532 ? 7.094 11.640 -15.150 1.00 80.12 532 VAL A C 1
ATOM 4173 O O . VAL A 1 532 ? 7.579 10.876 -15.982 1.00 80.12 532 VAL A O 1
ATOM 4176 N N . GLU A 1 533 ? 6.826 11.276 -13.899 1.00 82.50 533 GLU A N 1
ATOM 4177 C CA . GLU A 1 533 ? 7.019 9.925 -13.369 1.00 82.50 533 GLU A CA 1
ATOM 4178 C C . GLU A 1 533 ? 5.707 9.394 -12.794 1.00 82.50 533 GLU A C 1
ATOM 4180 O O . GLU A 1 533 ? 5.009 10.098 -12.064 1.00 82.50 533 GLU A O 1
ATOM 4185 N N . TYR A 1 534 ? 5.422 8.133 -13.083 1.00 83.62 534 TYR A N 1
ATOM 4186 C CA . TYR A 1 534 ? 4.319 7.345 -12.563 1.00 83.62 534 TYR A CA 1
ATOM 4187 C C . TYR A 1 534 ? 4.911 6.197 -11.758 1.00 83.62 534 TYR A C 1
ATOM 4189 O O . TYR A 1 534 ? 5.562 5.314 -12.316 1.00 83.62 534 TYR A O 1
ATOM 4197 N N . ILE A 1 535 ? 4.735 6.232 -10.441 1.00 81.06 535 ILE A N 1
ATOM 4198 C CA . ILE A 1 535 ? 5.372 5.297 -9.518 1.00 81.06 535 ILE A CA 1
ATOM 4199 C C . ILE A 1 535 ? 4.303 4.470 -8.816 1.00 81.06 535 ILE A C 1
ATOM 4201 O O . ILE A 1 535 ? 3.431 5.019 -8.151 1.00 81.06 535 ILE A O 1
ATOM 4205 N N . TYR A 1 536 ? 4.411 3.151 -8.913 1.00 78.00 536 TYR A N 1
ATOM 4206 C CA . TYR A 1 536 ? 3.607 2.216 -8.137 1.00 78.00 536 TYR A CA 1
ATOM 4207 C C . TYR A 1 536 ? 4.513 1.512 -7.124 1.00 78.00 536 TYR A C 1
ATOM 4209 O O . TYR A 1 536 ? 5.504 0.892 -7.514 1.00 78.00 536 TYR A O 1
ATOM 4217 N N . GLN A 1 537 ? 4.209 1.645 -5.833 1.00 71.56 537 GLN A N 1
ATOM 4218 C CA . GLN A 1 537 ? 4.965 0.990 -4.763 1.00 71.56 537 GLN A CA 1
ATOM 4219 C C . GLN A 1 537 ? 4.458 -0.437 -4.550 1.00 71.56 537 GLN A C 1
ATOM 4221 O O . GLN A 1 537 ? 3.255 -0.665 -4.472 1.00 71.56 537 GLN A O 1
ATOM 4226 N N . ASP A 1 538 ? 5.389 -1.373 -4.421 1.00 67.62 538 ASP A N 1
ATOM 4227 C CA . ASP A 1 538 ? 5.135 -2.753 -4.036 1.00 67.62 538 ASP A CA 1
ATOM 4228 C C . ASP A 1 538 ? 5.876 -3.076 -2.726 1.00 67.62 538 ASP A C 1
ATOM 4230 O O . ASP A 1 538 ? 6.837 -2.403 -2.355 1.00 67.62 538 ASP A O 1
ATOM 4234 N N . ASN A 1 539 ? 5.453 -4.111 -2.000 1.00 61.84 539 ASN A N 1
ATOM 4235 C CA . ASN A 1 539 ? 6.122 -4.490 -0.752 1.00 61.84 539 ASN A CA 1
ATOM 4236 C C . ASN A 1 539 ? 7.593 -4.872 -0.977 1.00 61.84 539 ASN A C 1
ATOM 4238 O O . ASN A 1 539 ? 8.433 -4.604 -0.119 1.00 61.84 539 ASN A O 1
ATOM 4242 N N . GLN A 1 540 ? 7.907 -5.473 -2.128 1.00 69.00 540 GLN A N 1
ATOM 4243 C CA . GLN A 1 540 ? 9.245 -5.977 -2.448 1.00 69.00 540 GLN A CA 1
ATOM 4244 C C . GLN A 1 540 ? 9.972 -5.131 -3.502 1.00 69.00 540 GLN A C 1
ATOM 4246 O O . GLN A 1 540 ? 11.069 -5.494 -3.940 1.00 69.00 540 GLN A O 1
ATOM 4251 N N . GLY A 1 541 ? 9.390 -3.996 -3.902 1.00 79.81 541 GLY A N 1
ATOM 4252 C CA . GLY A 1 541 ? 9.956 -3.137 -4.931 1.00 79.81 541 GLY A CA 1
ATOM 4253 C C . GLY A 1 541 ? 9.072 -1.961 -5.329 1.00 79.81 541 GLY A C 1
ATOM 4254 O O . GLY A 1 541 ? 8.188 -1.525 -4.607 1.00 79.81 541 GLY A O 1
ATOM 4255 N N . ALA A 1 542 ? 9.329 -1.398 -6.499 1.00 82.44 542 ALA A N 1
ATOM 4256 C CA . ALA A 1 542 ? 8.520 -0.345 -7.083 1.00 82.44 542 ALA A CA 1
ATOM 4257 C C . ALA A 1 542 ? 8.632 -0.374 -8.605 1.00 82.44 542 ALA A C 1
ATOM 4259 O O . ALA A 1 542 ? 9.728 -0.508 -9.157 1.00 82.44 542 ALA A O 1
ATOM 4260 N N . TYR A 1 543 ? 7.499 -0.183 -9.275 1.00 86.44 543 TYR A N 1
ATOM 4261 C CA . TYR A 1 543 ? 7.440 0.104 -10.703 1.00 86.44 543 TYR A CA 1
ATOM 4262 C C . TYR A 1 543 ? 7.520 1.614 -10.912 1.00 86.44 543 TYR A C 1
ATOM 4264 O O . TYR A 1 543 ? 6.885 2.387 -10.193 1.00 86.44 543 TYR A O 1
ATOM 4272 N N . CYS A 1 544 ? 8.275 2.046 -11.914 1.00 89.88 544 CYS A N 1
ATOM 4273 C CA . CYS A 1 544 ? 8.351 3.433 -12.340 1.00 89.88 544 CYS A CA 1
ATOM 4274 C C . CYS A 1 544 ? 8.240 3.500 -13.861 1.00 89.88 544 CYS A C 1
ATOM 4276 O O . CYS A 1 544 ? 9.027 2.884 -14.575 1.00 89.88 544 CYS A O 1
ATOM 4278 N N . VAL A 1 545 ? 7.283 4.270 -14.363 1.00 91.12 545 VAL A N 1
ATOM 4279 C CA . VAL A 1 545 ? 7.166 4.592 -15.786 1.00 91.12 545 VAL A CA 1
ATOM 4280 C C . VAL A 1 545 ? 7.203 6.096 -15.911 1.00 91.12 545 VAL A C 1
ATOM 4282 O O . VAL A 1 545 ? 6.486 6.792 -15.205 1.00 91.12 545 VAL A O 1
ATOM 4285 N N . GLY A 1 546 ? 8.036 6.632 -16.782 1.00 88.25 546 GLY A N 1
ATOM 4286 C CA . GLY A 1 546 ? 8.160 8.068 -16.928 1.00 88.25 546 GLY A CA 1
ATOM 4287 C C . GLY A 1 546 ? 8.623 8.464 -18.308 1.00 88.25 546 GLY A C 1
ATOM 4288 O O . GLY A 1 546 ? 9.017 7.636 -19.129 1.00 88.25 546 GLY A O 1
ATOM 4289 N N . TYR A 1 547 ? 8.568 9.761 -18.556 1.00 89.50 547 TYR A N 1
ATOM 4290 C CA . TYR A 1 547 ? 9.096 10.344 -19.773 1.00 89.50 547 TYR A CA 1
ATOM 4291 C C . TYR A 1 547 ? 9.717 11.705 -19.496 1.00 89.50 547 TYR A C 1
ATOM 4293 O O . TYR A 1 547 ? 9.331 12.413 -18.562 1.00 89.50 547 TYR A O 1
ATOM 4301 N N . ILE A 1 548 ? 10.674 12.067 -20.342 1.00 85.50 548 ILE A N 1
ATOM 4302 C CA . ILE A 1 548 ? 11.311 13.377 -20.383 1.00 85.50 548 ILE A CA 1
ATOM 4303 C C . ILE A 1 548 ? 11.034 13.984 -21.756 1.00 85.50 548 ILE A C 1
ATOM 4305 O O . ILE A 1 548 ? 11.239 13.333 -22.781 1.00 85.50 548 ILE A O 1
ATOM 4309 N N . ILE A 1 549 ? 10.576 15.235 -21.772 1.00 83.44 549 ILE A N 1
ATOM 4310 C CA . ILE A 1 549 ? 10.433 16.023 -22.996 1.00 83.44 549 ILE A CA 1
ATOM 4311 C C . ILE A 1 549 ? 11.791 16.658 -23.309 1.00 83.44 549 ILE A C 1
ATOM 4313 O O . ILE A 1 549 ? 12.264 17.520 -22.566 1.00 83.44 549 ILE A O 1
ATOM 4317 N N . LEU A 1 550 ? 12.405 16.219 -24.404 1.00 81.19 550 LEU A N 1
ATOM 4318 C CA . LEU A 1 550 ? 13.660 16.745 -24.930 1.00 81.19 550 LEU A CA 1
ATOM 4319 C C . LEU A 1 550 ? 13.424 18.104 -25.621 1.00 81.19 550 LEU A C 1
ATOM 4321 O O . LEU A 1 550 ? 12.342 18.328 -26.176 1.00 81.19 550 LEU A O 1
ATOM 4325 N N . PRO A 1 551 ? 14.426 19.006 -25.630 1.00 74.12 551 PRO A N 1
ATOM 4326 C CA . PRO A 1 551 ? 14.304 20.341 -26.230 1.00 74.12 551 PRO A CA 1
ATOM 4327 C C . PRO A 1 551 ? 14.066 20.309 -27.750 1.00 74.12 551 PRO A C 1
ATOM 4329 O O . PRO A 1 551 ? 13.540 21.262 -28.317 1.00 74.12 551 PRO A O 1
ATOM 4332 N N . GLY A 1 552 ? 14.402 19.197 -28.406 1.00 79.19 552 GLY A N 1
ATOM 4333 C CA . GLY A 1 552 ? 14.153 18.949 -29.821 1.00 79.19 552 GLY A CA 1
ATOM 4334 C C . GLY A 1 552 ? 14.158 17.453 -30.129 1.00 79.19 552 GLY A C 1
ATOM 4335 O O . GLY A 1 552 ? 14.371 16.628 -29.240 1.00 79.19 552 GLY A O 1
ATOM 4336 N N . VAL A 1 553 ? 13.912 17.103 -31.392 1.00 83.56 553 VAL A N 1
ATOM 4337 C CA . VAL A 1 553 ? 14.042 15.720 -31.874 1.00 83.56 553 VAL A CA 1
ATOM 4338 C C . VAL A 1 553 ? 15.531 15.426 -32.095 1.00 83.56 553 VAL A C 1
ATOM 4340 O O . VAL A 1 553 ? 16.149 16.114 -32.910 1.00 83.56 553 VAL A O 1
ATOM 4343 N N . PRO A 1 554 ? 16.134 14.448 -31.394 1.00 82.44 554 PRO A N 1
ATOM 4344 C CA . PRO A 1 554 ? 17.535 14.099 -31.603 1.00 82.44 554 PRO A CA 1
ATOM 4345 C C . PRO A 1 554 ? 17.770 13.543 -33.009 1.00 82.44 554 PRO A C 1
ATOM 4347 O O . PRO A 1 554 ? 16.934 12.819 -33.551 1.00 82.44 554 PRO A O 1
ATOM 4350 N N . GLN A 1 555 ? 18.937 13.827 -33.588 1.00 84.00 555 GLN A N 1
ATOM 4351 C CA . GLN A 1 555 ? 19.339 13.206 -34.847 1.00 84.00 555 GLN A CA 1
ATOM 4352 C C . GLN A 1 555 ? 19.510 11.693 -34.648 1.00 84.00 555 GLN A C 1
ATOM 4354 O O . GLN A 1 555 ? 20.147 11.270 -33.684 1.00 84.00 555 GLN A O 1
ATOM 4359 N N . ALA A 1 556 ? 18.989 10.877 -35.570 1.00 82.88 556 ALA A N 1
ATOM 4360 C CA . ALA A 1 556 ? 18.968 9.416 -35.433 1.00 82.88 556 ALA A CA 1
ATOM 4361 C C . ALA A 1 556 ? 20.350 8.804 -35.118 1.00 82.88 556 ALA A C 1
ATOM 4363 O O . ALA A 1 556 ? 20.457 7.929 -34.262 1.00 82.88 556 ALA A O 1
ATOM 4364 N N . ALA A 1 557 ? 21.413 9.321 -35.746 1.00 82.12 557 ALA A N 1
ATOM 4365 C CA . ALA A 1 557 ? 22.790 8.874 -35.525 1.00 82.12 557 ALA A CA 1
ATOM 4366 C C . ALA A 1 557 ? 23.330 9.173 -34.110 1.00 82.12 557 ALA A C 1
ATOM 4368 O O . ALA A 1 557 ? 24.221 8.474 -33.638 1.00 82.12 557 ALA A O 1
ATOM 4369 N N . ALA A 1 558 ? 22.791 10.182 -33.419 1.00 82.00 558 ALA A N 1
ATOM 4370 C CA . ALA A 1 558 ? 23.218 10.577 -32.076 1.00 82.00 558 ALA A CA 1
ATOM 4371 C C . ALA A 1 558 ? 22.471 9.828 -30.956 1.00 82.00 558 ALA A C 1
ATOM 4373 O O . ALA A 1 558 ? 22.905 9.855 -29.802 1.00 82.00 558 ALA A O 1
ATOM 4374 N N . ILE A 1 559 ? 21.357 9.154 -31.274 1.00 85.25 559 ILE A N 1
ATOM 4375 C CA . ILE A 1 559 ? 20.507 8.483 -30.279 1.00 85.25 559 ILE A CA 1
ATOM 4376 C C . ILE A 1 559 ? 21.257 7.383 -29.508 1.00 85.25 559 ILE A C 1
ATOM 4378 O O . ILE A 1 559 ? 21.166 7.397 -28.279 1.00 85.25 559 ILE A O 1
ATOM 4382 N N . PRO A 1 560 ? 22.017 6.464 -30.146 1.00 85.75 560 PRO A N 1
ATOM 4383 C CA . PRO A 1 560 ? 22.757 5.439 -29.408 1.00 85.75 560 PRO A CA 1
ATOM 4384 C C . PRO A 1 560 ? 23.712 6.048 -28.376 1.00 85.75 560 PRO A C 1
ATOM 4386 O O . PRO A 1 560 ? 23.612 5.745 -27.193 1.00 85.75 560 PRO A O 1
ATOM 4389 N N . SER A 1 561 ? 24.549 7.009 -28.775 1.00 79.56 561 SER A N 1
ATOM 4390 C CA . SER A 1 561 ? 25.491 7.677 -27.865 1.00 79.56 561 SER A CA 1
ATOM 4391 C C . SER A 1 561 ? 24.793 8.399 -26.704 1.00 79.56 561 SER A C 1
ATOM 4393 O O . SER A 1 561 ? 25.289 8.394 -25.577 1.00 79.56 561 SER A O 1
ATOM 4395 N N . ALA A 1 562 ? 23.620 8.991 -26.950 1.00 80.25 562 ALA A N 1
ATOM 4396 C CA . ALA A 1 562 ? 22.814 9.625 -25.911 1.00 80.25 562 ALA A CA 1
ATOM 4397 C C . ALA A 1 562 ? 22.240 8.613 -24.903 1.00 80.25 562 ALA A C 1
ATOM 4399 O O . ALA A 1 562 ? 22.262 8.863 -23.693 1.00 80.25 562 ALA A O 1
ATOM 4400 N N . LEU A 1 563 ? 21.767 7.457 -25.377 1.00 85.31 563 LEU A N 1
ATOM 4401 C CA . LEU A 1 563 ? 21.314 6.354 -24.527 1.00 85.31 563 LEU A CA 1
ATOM 4402 C C . LEU A 1 563 ? 22.470 5.769 -23.701 1.00 85.31 563 LEU A C 1
ATOM 4404 O O . LEU A 1 563 ? 22.290 5.449 -22.527 1.00 85.31 563 LEU A O 1
ATOM 4408 N N . ASP A 1 564 ? 23.668 5.691 -24.272 1.00 84.69 564 ASP A N 1
ATOM 4409 C CA . ASP A 1 564 ? 24.870 5.173 -23.611 1.00 84.69 564 ASP A CA 1
ATOM 4410 C C . ASP A 1 564 ? 25.341 6.101 -22.489 1.00 84.69 564 ASP A C 1
ATOM 4412 O O . ASP A 1 564 ? 25.596 5.658 -21.364 1.00 84.69 564 ASP A O 1
ATOM 4416 N N . ALA A 1 565 ? 25.384 7.407 -22.760 1.00 78.25 565 ALA A N 1
ATOM 4417 C CA . ALA A 1 565 ? 25.692 8.417 -21.753 1.00 78.25 565 ALA A CA 1
ATOM 4418 C C . ALA A 1 565 ? 24.664 8.396 -20.609 1.00 78.25 565 ALA A C 1
ATOM 4420 O O . ALA A 1 565 ? 25.034 8.393 -19.432 1.00 78.25 565 ALA A O 1
ATOM 4421 N N . THR A 1 566 ? 23.377 8.294 -20.955 1.00 79.88 566 THR A N 1
ATOM 4422 C CA . THR A 1 566 ? 22.271 8.150 -19.997 1.00 79.88 566 THR A CA 1
ATOM 4423 C C . THR A 1 566 ? 22.457 6.902 -19.131 1.00 79.88 566 THR A C 1
ATOM 4425 O O . THR A 1 566 ? 22.360 6.975 -17.904 1.00 79.88 566 THR A O 1
ATOM 4428 N N . ALA A 1 567 ? 22.788 5.761 -19.740 1.00 85.25 567 ALA A N 1
ATOM 4429 C CA . ALA A 1 567 ? 23.008 4.508 -19.030 1.00 85.25 567 ALA A CA 1
ATOM 4430 C C . ALA A 1 567 ? 24.188 4.570 -18.056 1.00 85.25 567 ALA A C 1
ATOM 4432 O O . ALA A 1 567 ? 24.080 4.122 -16.912 1.00 85.25 567 ALA A O 1
ATOM 4433 N N . ASN A 1 568 ? 25.297 5.181 -18.467 1.00 83.25 568 ASN A N 1
ATOM 4434 C CA . ASN A 1 568 ? 26.458 5.373 -17.602 1.00 83.25 568 ASN A CA 1
ATOM 4435 C C . ASN A 1 568 ? 26.145 6.295 -16.415 1.00 83.25 568 ASN A C 1
ATOM 4437 O O . ASN A 1 568 ? 26.500 5.971 -15.279 1.00 83.25 568 ASN A O 1
ATOM 4441 N N . GLY A 1 569 ? 25.403 7.384 -16.646 1.00 78.19 569 GLY A N 1
ATOM 4442 C CA . GLY A 1 569 ? 24.936 8.273 -15.580 1.00 78.19 569 GLY A CA 1
ATOM 4443 C C . GLY A 1 569 ? 24.033 7.565 -14.563 1.00 78.19 569 GLY A C 1
ATOM 4444 O O . GLY A 1 569 ? 24.212 7.716 -13.350 1.00 78.19 569 GLY A O 1
ATOM 4445 N N . LEU A 1 570 ? 23.110 6.724 -15.044 1.00 79.81 570 LEU A N 1
ATOM 4446 C CA . LEU A 1 570 ? 22.260 5.892 -14.190 1.00 79.81 570 LEU A CA 1
ATOM 4447 C C . LEU A 1 570 ? 23.099 4.930 -13.341 1.00 79.81 570 LEU A C 1
ATOM 4449 O O . LEU A 1 570 ? 22.976 4.945 -12.115 1.00 79.81 570 LEU A O 1
ATOM 4453 N N . LYS A 1 571 ? 23.999 4.148 -13.950 1.00 86.81 571 LYS A N 1
ATOM 4454 C CA . LYS A 1 571 ? 24.852 3.193 -13.221 1.00 86.81 571 LYS A CA 1
ATOM 4455 C C . LYS A 1 571 ? 25.674 3.871 -12.122 1.00 86.81 571 LYS A C 1
ATOM 4457 O O . LYS A 1 571 ? 25.735 3.354 -11.002 1.00 86.81 571 LYS A O 1
ATOM 4462 N N . ALA A 1 572 ? 26.245 5.043 -12.409 1.00 81.56 572 ALA A N 1
ATOM 4463 C CA . ALA A 1 572 ? 27.001 5.829 -11.436 1.00 81.56 572 ALA A CA 1
ATOM 4464 C C . ALA A 1 572 ? 26.125 6.279 -10.255 1.00 81.56 572 ALA A C 1
ATOM 4466 O O . ALA A 1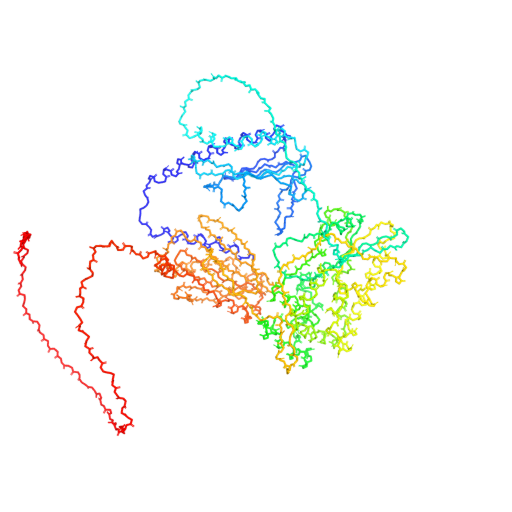 572 ? 26.504 6.118 -9.094 1.00 81.56 572 ALA A O 1
ATOM 4467 N N . SER A 1 573 ? 24.916 6.775 -10.529 1.00 78.38 573 SER A N 1
ATOM 4468 C CA . SER A 1 573 ? 23.989 7.227 -9.483 1.00 78.38 573 SER A CA 1
ATOM 4469 C C . SER A 1 573 ? 23.515 6.105 -8.552 1.00 78.38 573 SER A C 1
ATOM 4471 O O . SER A 1 573 ? 23.295 6.334 -7.359 1.00 78.38 573 SER A O 1
ATOM 4473 N N . TYR A 1 574 ? 23.413 4.888 -9.092 1.00 80.69 574 TYR A N 1
ATOM 4474 C CA . TYR A 1 574 ? 23.073 3.678 -8.359 1.00 80.69 574 TYR A CA 1
ATOM 4475 C C . TYR A 1 574 ? 24.274 3.053 -7.653 1.00 80.69 574 TYR A C 1
ATOM 4477 O O . TYR A 1 574 ? 24.095 2.044 -6.987 1.00 80.69 574 TYR A O 1
ATOM 4485 N N . ARG A 1 575 ? 25.483 3.630 -7.761 1.00 87.62 575 ARG A N 1
ATOM 4486 C CA . ARG A 1 575 ? 26.724 3.041 -7.224 1.00 87.62 575 ARG A CA 1
ATOM 4487 C C . ARG A 1 575 ? 26.855 1.568 -7.630 1.00 87.62 575 ARG A C 1
ATOM 4489 O O . ARG A 1 575 ? 27.071 0.690 -6.795 1.00 87.62 575 ARG A O 1
ATOM 4496 N N . THR A 1 576 ? 26.630 1.319 -8.916 1.00 85.56 576 THR A N 1
ATOM 4497 C CA . THR A 1 576 ? 26.577 -0.024 -9.499 1.00 85.56 576 THR A CA 1
ATOM 4498 C C . THR A 1 576 ? 27.913 -0.734 -9.333 1.00 85.56 576 THR A C 1
ATOM 4500 O O . THR A 1 576 ? 28.956 -0.174 -9.661 1.00 85.56 576 THR A O 1
ATOM 4503 N N . VAL A 1 577 ? 27.864 -1.970 -8.840 1.00 89.88 577 VAL A N 1
ATOM 4504 C CA . VAL A 1 577 ? 29.010 -2.887 -8.777 1.00 89.88 577 VAL A CA 1
ATOM 4505 C C . VAL A 1 577 ? 28.940 -3.889 -9.925 1.00 89.88 577 VAL A C 1
ATOM 4507 O O . VAL A 1 577 ? 29.954 -4.173 -10.552 1.00 89.88 577 VAL A O 1
ATOM 4510 N N . GLU A 1 578 ? 27.744 -4.398 -10.223 1.00 91.06 578 GLU A N 1
ATOM 4511 C CA . GLU A 1 578 ? 27.519 -5.382 -11.280 1.00 91.06 578 GLU A CA 1
ATOM 4512 C C . GLU A 1 578 ? 26.223 -5.067 -12.033 1.00 91.06 578 GLU A C 1
ATOM 4514 O O . GLU A 1 578 ? 25.196 -4.737 -11.425 1.00 91.06 578 GLU A O 1
ATOM 4519 N N . SER A 1 579 ? 26.279 -5.141 -13.364 1.00 93.56 579 SER A N 1
ATOM 4520 C CA . SER A 1 579 ? 25.120 -4.929 -14.229 1.00 93.56 579 SER A CA 1
ATOM 4521 C C . SER A 1 579 ? 25.258 -5.623 -15.579 1.00 93.56 579 SER A C 1
ATOM 4523 O O . SER A 1 579 ? 26.362 -5.733 -16.108 1.00 93.56 579 SER A O 1
ATOM 4525 N N . LYS A 1 580 ? 24.123 -5.976 -16.185 1.00 95.25 580 LYS A N 1
ATOM 4526 C CA . LYS A 1 580 ? 24.002 -6.388 -17.590 1.00 95.25 580 LYS A CA 1
ATOM 4527 C C . LYS A 1 580 ? 23.295 -5.295 -18.387 1.00 95.25 580 LYS A C 1
ATOM 4529 O O . LYS A 1 58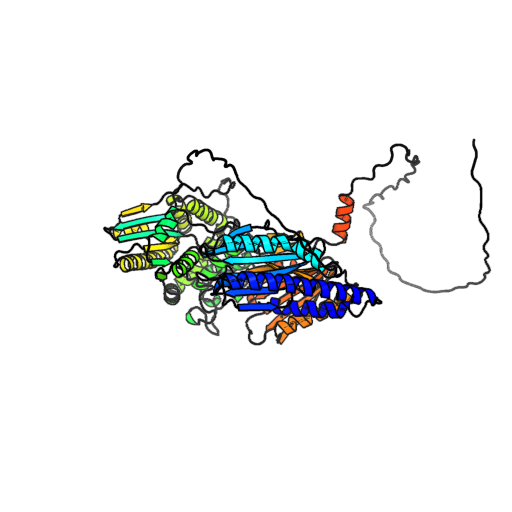0 ? 22.280 -4.782 -17.935 1.00 95.25 580 LYS A O 1
ATOM 4534 N N . GLU A 1 581 ? 23.775 -4.969 -19.579 1.00 94.62 581 GLU A N 1
ATOM 4535 C CA . GLU A 1 581 ? 23.165 -3.946 -20.435 1.00 94.62 581 GLU A CA 1
ATOM 4536 C C . GLU A 1 581 ? 23.259 -4.308 -21.915 1.00 94.62 581 GLU A C 1
ATOM 4538 O O . GLU A 1 581 ? 24.020 -5.197 -22.299 1.00 94.62 581 GLU A O 1
ATOM 4543 N N . GLY A 1 582 ? 22.468 -3.631 -22.743 1.00 93.56 582 GLY A N 1
ATOM 4544 C CA . GLY A 1 582 ? 22.483 -3.832 -24.187 1.00 93.56 582 GLY A CA 1
ATOM 4545 C C . GLY A 1 582 ? 21.387 -3.058 -24.919 1.00 93.56 582 GLY A C 1
ATOM 4546 O O . GLY A 1 582 ? 20.561 -2.392 -24.282 1.00 93.56 582 GLY A O 1
ATOM 4547 N N . PRO A 1 583 ? 21.372 -3.126 -26.260 1.00 94.62 583 PRO A N 1
ATOM 4548 C CA . PRO A 1 583 ? 20.339 -2.494 -27.068 1.00 94.62 583 PRO A CA 1
ATOM 4549 C C . PRO A 1 583 ? 18.989 -3.207 -26.905 1.00 94.62 583 PRO A C 1
ATOM 4551 O O . PRO A 1 583 ? 18.917 -4.413 -26.671 1.00 94.62 583 PRO A O 1
ATOM 4554 N N . VAL A 1 584 ? 17.906 -2.449 -27.053 1.00 95.25 584 VAL A N 1
ATOM 4555 C CA . VAL A 1 584 ? 16.520 -2.938 -27.130 1.00 95.25 584 VAL A CA 1
ATOM 4556 C C . VAL A 1 584 ? 15.737 -2.014 -28.065 1.00 95.25 584 VAL A C 1
ATOM 4558 O O . VAL A 1 584 ? 16.164 -0.891 -28.307 1.00 95.25 584 VAL A O 1
ATOM 4561 N N . SER A 1 585 ? 14.599 -2.446 -28.603 1.00 92.94 585 SER A N 1
ATOM 4562 C CA . SER A 1 585 ? 13.739 -1.597 -29.437 1.00 92.94 585 SER A CA 1
ATOM 4563 C C . SER A 1 585 ? 12.305 -1.552 -28.922 1.00 92.94 585 SER A C 1
ATOM 4565 O O . SER A 1 585 ? 11.817 -2.544 -28.380 1.00 92.94 585 SER A O 1
ATOM 4567 N N . LEU A 1 586 ? 11.616 -0.434 -29.148 1.00 93.88 586 LEU A N 1
ATOM 4568 C CA . LEU A 1 586 ? 10.185 -0.264 -28.885 1.00 93.88 586 LEU A CA 1
ATOM 4569 C C . LEU A 1 586 ? 9.497 0.229 -30.157 1.00 93.88 586 LEU A C 1
ATOM 4571 O O . LEU A 1 586 ? 9.797 1.324 -30.613 1.00 93.88 586 LEU A O 1
ATOM 4575 N N . GLN A 1 587 ? 8.599 -0.570 -30.744 1.00 93.38 587 GLN A N 1
ATOM 4576 C CA . GLN A 1 587 ? 7.882 -0.214 -31.986 1.00 93.38 587 GLN A CA 1
ATOM 4577 C C . GLN A 1 587 ? 8.821 0.292 -33.109 1.00 93.38 587 GLN A C 1
ATOM 4579 O O . GLN A 1 587 ? 8.502 1.236 -33.821 1.00 93.38 587 GLN A O 1
ATOM 4584 N N . GLY A 1 588 ? 10.008 -0.316 -33.242 1.00 89.81 588 GLY A N 1
ATOM 4585 C CA . GLY A 1 588 ? 11.028 0.070 -34.229 1.00 89.81 588 GLY A CA 1
ATOM 4586 C C . GLY A 1 588 ? 11.974 1.197 -33.793 1.00 89.81 588 GLY A C 1
ATOM 4587 O O . GLY A 1 588 ? 12.971 1.440 -34.468 1.00 89.81 588 GLY A O 1
ATOM 4588 N N . TYR A 1 589 ? 11.727 1.841 -32.651 1.00 92.06 589 TYR A N 1
ATOM 4589 C CA . TYR A 1 589 ? 12.582 2.899 -32.122 1.00 92.06 589 TYR A CA 1
ATOM 4590 C C . TYR A 1 589 ? 13.724 2.347 -31.259 1.00 92.06 589 TYR A C 1
ATOM 4592 O O . TYR A 1 589 ? 13.496 1.426 -30.464 1.00 92.06 589 TYR A O 1
ATOM 4600 N N . PRO A 1 590 ? 14.942 2.907 -31.377 1.00 88.62 590 PRO A N 1
ATOM 4601 C CA . PRO A 1 590 ? 16.102 2.468 -30.613 1.00 88.62 590 PRO A CA 1
ATOM 4602 C C . PRO A 1 590 ? 15.955 2.768 -29.116 1.00 88.62 590 PRO A C 1
ATOM 4604 O O . PRO A 1 590 ? 15.429 3.801 -28.691 1.00 88.62 590 PRO A O 1
ATOM 4607 N N . GLY A 1 591 ? 16.477 1.853 -28.312 1.00 93.56 591 GLY A N 1
ATOM 4608 C CA . GLY A 1 591 ? 16.481 1.917 -26.863 1.00 93.56 591 GLY A CA 1
ATOM 4609 C C . GLY A 1 591 ? 17.646 1.146 -26.253 1.00 93.56 591 GLY A C 1
ATOM 4610 O O . GLY A 1 591 ? 18.423 0.477 -26.939 1.00 93.56 591 GLY A O 1
ATOM 4611 N N . ARG A 1 592 ? 17.768 1.241 -24.931 1.00 94.19 592 ARG A N 1
ATOM 4612 C CA . ARG A 1 592 ? 18.805 0.564 -24.144 1.00 94.19 592 ARG A CA 1
ATOM 4613 C C . ARG A 1 592 ? 18.194 -0.023 -22.877 1.00 94.19 592 ARG A C 1
ATOM 4615 O O . ARG A 1 592 ? 17.275 0.563 -22.305 1.00 94.19 592 ARG A O 1
ATOM 4622 N N . PHE A 1 593 ? 18.682 -1.182 -22.445 1.00 95.38 593 PHE A N 1
ATOM 4623 C CA . PHE A 1 593 ? 18.327 -1.758 -21.150 1.00 95.38 593 PHE A CA 1
ATOM 4624 C C . PHE A 1 593 ? 19.541 -1.817 -20.222 1.00 95.38 593 PHE A C 1
ATOM 4626 O O . PHE A 1 593 ? 20.675 -1.940 -20.685 1.00 95.38 593 PHE A O 1
ATOM 4633 N N . ILE A 1 594 ? 19.288 -1.745 -18.916 1.00 94.75 594 ILE A N 1
ATOM 4634 C CA . ILE A 1 594 ? 20.279 -1.880 -17.845 1.00 94.75 594 ILE A CA 1
ATOM 4635 C C . ILE A 1 594 ? 19.642 -2.686 -16.717 1.00 94.75 594 ILE A C 1
ATOM 4637 O O . ILE A 1 594 ? 18.640 -2.265 -16.146 1.00 94.75 594 ILE A O 1
ATOM 4641 N N . ASN A 1 595 ? 20.250 -3.807 -16.361 1.00 95.56 595 ASN A N 1
ATOM 4642 C CA . ASN A 1 595 ? 19.867 -4.631 -15.224 1.00 95.56 595 ASN A CA 1
ATOM 4643 C C . ASN A 1 595 ? 21.007 -4.585 -14.209 1.00 95.56 595 ASN A C 1
ATOM 4645 O O . ASN A 1 595 ? 22.032 -5.236 -14.394 1.00 95.56 595 ASN A O 1
ATOM 4649 N N . ILE A 1 596 ? 20.843 -3.786 -13.163 1.00 93.50 596 ILE A N 1
ATOM 4650 C CA . ILE A 1 596 ? 21.773 -3.643 -12.047 1.00 93.50 596 ILE A CA 1
ATOM 4651 C C . ILE A 1 596 ? 21.494 -4.779 -11.061 1.00 93.50 596 ILE A C 1
ATOM 4653 O O . ILE A 1 596 ? 20.436 -4.810 -10.431 1.00 93.50 596 ILE A O 1
ATOM 4657 N N . THR A 1 597 ? 22.439 -5.710 -10.937 1.00 91.62 597 THR A N 1
ATOM 4658 C CA . THR A 1 597 ? 22.323 -6.898 -10.075 1.00 91.62 597 THR A CA 1
ATOM 4659 C C . THR A 1 597 ? 22.984 -6.703 -8.717 1.00 91.62 597 THR A C 1
ATOM 4661 O O . THR A 1 597 ? 22.643 -7.414 -7.774 1.00 91.62 597 THR A O 1
ATOM 4664 N N . LYS A 1 598 ? 23.899 -5.732 -8.593 1.00 88.69 598 LYS A N 1
ATOM 4665 C CA . LYS A 1 598 ? 24.606 -5.445 -7.342 1.00 88.69 598 LYS A CA 1
ATOM 4666 C C . LYS A 1 598 ? 24.848 -3.950 -7.161 1.00 88.69 598 LYS A C 1
ATOM 4668 O O . LYS A 1 598 ? 25.502 -3.314 -7.991 1.00 88.69 598 LYS A O 1
ATOM 4673 N N . ILE A 1 599 ? 24.361 -3.405 -6.047 1.00 88.62 599 ILE A N 1
ATOM 4674 C CA . ILE A 1 599 ? 24.526 -2.003 -5.643 1.00 88.62 599 ILE A CA 1
ATOM 4675 C C . ILE A 1 599 ? 25.465 -1.929 -4.437 1.00 88.62 599 ILE A C 1
ATOM 4677 O O . ILE A 1 599 ? 25.362 -2.724 -3.500 1.00 88.62 599 ILE A O 1
ATOM 4681 N N . LYS A 1 600 ? 26.387 -0.959 -4.436 1.00 84.56 600 LYS A N 1
ATOM 4682 C CA . LYS A 1 600 ? 27.264 -0.711 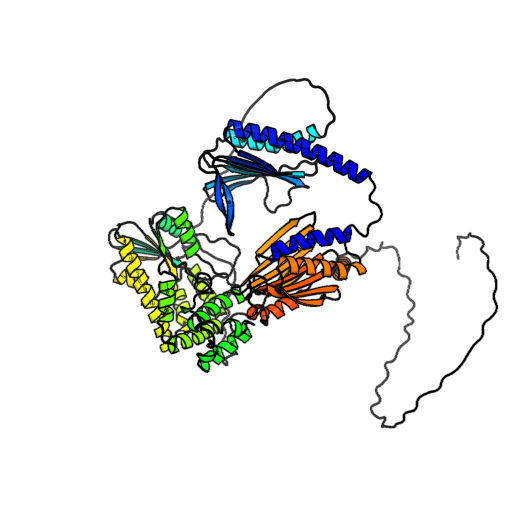-3.285 1.00 84.56 600 LYS A CA 1
ATOM 4683 C C . LYS A 1 600 ? 26.423 -0.413 -2.037 1.00 84.56 600 LYS A C 1
ATOM 4685 O O . LYS A 1 600 ? 25.521 0.421 -2.087 1.00 84.56 600 LYS A O 1
ATOM 4690 N N . ASP A 1 601 ? 26.735 -1.089 -0.933 1.00 81.06 601 ASP A N 1
ATOM 4691 C CA . ASP A 1 601 ? 26.049 -0.982 0.366 1.00 81.06 601 ASP A CA 1
ATOM 4692 C C . ASP A 1 601 ? 24.580 -1.473 0.370 1.00 81.06 601 ASP A C 1
ATOM 4694 O O . ASP A 1 601 ? 23.865 -1.258 1.347 1.00 81.06 601 ASP A O 1
ATOM 4698 N N . LYS A 1 602 ? 24.118 -2.136 -0.708 1.00 77.75 602 LYS A N 1
ATOM 4699 C CA . LYS A 1 602 ? 22.781 -2.753 -0.831 1.00 77.75 602 LYS A CA 1
ATOM 4700 C C . LYS A 1 602 ? 22.832 -4.024 -1.686 1.00 77.75 602 LYS A C 1
ATOM 4702 O O . LYS A 1 602 ? 22.515 -4.003 -2.874 1.00 77.75 602 LYS A O 1
ATOM 4707 N N . SER A 1 603 ? 23.275 -5.133 -1.098 1.00 73.38 603 SER A N 1
ATOM 4708 C CA . SER A 1 603 ? 23.459 -6.402 -1.822 1.00 73.38 603 SER A CA 1
ATOM 4709 C C . SER A 1 603 ? 22.158 -7.137 -2.160 1.00 73.38 603 SER A C 1
ATOM 4711 O O . SER A 1 603 ? 22.162 -8.015 -3.014 1.00 73.38 603 SER A O 1
ATOM 4713 N N . ASP A 1 604 ? 21.060 -6.801 -1.493 1.00 80.31 604 ASP A N 1
ATOM 4714 C CA . ASP A 1 604 ? 19.737 -7.422 -1.605 1.00 80.31 604 ASP A CA 1
ATOM 4715 C C . ASP A 1 604 ? 18.751 -6.596 -2.449 1.00 80.31 604 ASP A C 1
ATOM 4717 O O . ASP A 1 604 ? 17.552 -6.874 -2.455 1.00 80.31 604 ASP A O 1
ATOM 4721 N N . TRP A 1 605 ? 19.247 -5.594 -3.183 1.00 86.25 605 TRP A N 1
ATOM 4722 C CA . TRP A 1 605 ? 18.436 -4.691 -3.996 1.00 86.25 605 TRP A CA 1
ATOM 4723 C C . TRP A 1 605 ? 19.012 -4.539 -5.405 1.00 86.25 605 TRP A C 1
ATOM 4725 O O . TRP A 1 605 ? 20.205 -4.288 -5.577 1.00 86.25 605 TRP A O 1
ATOM 4735 N N . GLY A 1 606 ? 18.154 -4.651 -6.417 1.00 90.19 606 GLY A N 1
ATOM 4736 C CA . GLY A 1 606 ? 18.510 -4.500 -7.827 1.00 90.19 606 GLY A CA 1
ATOM 4737 C C . GLY A 1 606 ? 17.620 -3.498 -8.558 1.00 90.19 606 GLY A C 1
ATOM 4738 O O . GLY A 1 606 ? 16.671 -2.943 -7.993 1.00 90.19 606 GLY A O 1
ATOM 4739 N N . VAL A 1 607 ? 17.926 -3.268 -9.838 1.00 92.38 607 VAL A N 1
ATOM 4740 C CA . VAL A 1 607 ? 17.156 -2.362 -10.702 1.00 92.38 607 VAL A CA 1
ATOM 4741 C C . VAL A 1 607 ? 17.170 -2.848 -12.146 1.00 92.38 607 VAL A C 1
ATOM 4743 O O . VAL A 1 607 ? 18.241 -3.026 -12.716 1.00 92.38 607 VAL A O 1
ATOM 4746 N N . ASN A 1 608 ? 16.003 -2.975 -12.769 1.00 94.69 608 ASN A N 1
ATOM 4747 C CA . ASN A 1 608 ? 15.860 -3.174 -14.211 1.00 94.69 608 ASN A CA 1
ATOM 4748 C C . ASN A 1 608 ? 15.367 -1.870 -14.840 1.00 94.69 608 ASN A C 1
ATOM 4750 O O . ASN A 1 608 ? 14.360 -1.329 -14.398 1.00 94.69 608 ASN A O 1
ATOM 4754 N N . ILE A 1 609 ? 16.046 -1.369 -15.867 1.00 94.25 609 ILE A N 1
ATOM 4755 C CA . ILE A 1 609 ? 15.715 -0.125 -16.570 1.00 94.25 609 ILE A CA 1
ATOM 4756 C C . ILE A 1 609 ? 15.662 -0.412 -18.066 1.00 94.25 609 ILE A C 1
ATOM 4758 O O . ILE A 1 609 ? 16.566 -1.038 -18.612 1.00 94.25 609 ILE A O 1
ATOM 4762 N N . ARG A 1 610 ? 14.630 0.087 -18.742 1.00 95.31 610 ARG A N 1
ATOM 4763 C CA . ARG A 1 610 ? 14.537 0.197 -20.198 1.00 95.31 610 ARG A CA 1
ATOM 4764 C C . ARG A 1 610 ? 14.283 1.650 -20.560 1.00 95.31 610 ARG A C 1
ATOM 4766 O O . ARG A 1 610 ? 13.482 2.321 -19.913 1.00 95.31 610 ARG A O 1
ATOM 4773 N N . MET A 1 611 ? 14.973 2.135 -21.579 1.00 94.12 611 MET A N 1
ATOM 4774 C CA . MET A 1 611 ? 14.849 3.505 -22.061 1.00 94.12 611 MET A CA 1
ATOM 4775 C C . MET A 1 611 ? 14.713 3.535 -23.576 1.00 94.12 611 MET A C 1
ATOM 4777 O O . MET A 1 611 ? 15.365 2.750 -24.264 1.00 94.12 611 MET A O 1
ATOM 4781 N N . TYR A 1 612 ? 13.883 4.444 -24.081 1.00 94.06 612 TYR A N 1
ATOM 4782 C CA . TYR A 1 612 ? 13.555 4.554 -25.503 1.00 94.06 612 TYR A CA 1
ATOM 4783 C C . TYR A 1 612 ? 13.449 6.020 -25.908 1.00 94.06 612 TYR A C 1
ATOM 4785 O O . TYR A 1 612 ? 12.835 6.806 -25.188 1.00 94.06 612 TYR A O 1
ATOM 4793 N N . VAL A 1 613 ? 14.000 6.385 -27.065 1.00 91.56 613 VAL A N 1
ATOM 4794 C CA . VAL A 1 613 ? 13.832 7.730 -27.637 1.00 91.56 613 VAL A CA 1
ATOM 4795 C C . VAL A 1 613 ? 12.854 7.652 -28.802 1.00 91.56 613 VAL A C 1
ATOM 4797 O O . VAL A 1 613 ? 13.128 6.980 -29.793 1.00 91.56 613 VAL A O 1
ATOM 4800 N N . VAL A 1 614 ? 11.723 8.351 -28.689 1.00 92.44 614 VAL A N 1
ATOM 4801 C CA . VAL A 1 614 ? 10.670 8.391 -29.715 1.00 92.44 614 VAL A CA 1
ATOM 4802 C C . VAL A 1 614 ? 10.275 9.844 -29.964 1.00 92.44 614 VAL A C 1
ATOM 4804 O O . VAL A 1 614 ? 9.711 10.520 -29.100 1.00 92.44 614 VAL A O 1
ATOM 4807 N N . GLY A 1 615 ? 10.625 10.365 -31.142 1.00 88.62 615 GLY A N 1
ATOM 4808 C CA . GLY A 1 615 ? 10.512 11.793 -31.440 1.00 88.62 615 GLY A CA 1
ATOM 4809 C C . GLY A 1 615 ? 11.304 12.640 -30.436 1.00 88.62 615 GLY A C 1
ATOM 4810 O O . GLY A 1 615 ? 12.511 12.478 -30.288 1.00 88.62 615 GLY A O 1
ATOM 4811 N N . LYS A 1 616 ? 10.619 13.540 -29.724 1.00 88.81 616 LYS A N 1
ATOM 4812 C CA . LYS A 1 616 ? 11.210 14.382 -28.665 1.00 88.81 616 LYS A CA 1
ATOM 4813 C C . LYS A 1 616 ? 11.056 13.806 -27.252 1.00 88.81 616 LYS A C 1
ATOM 4815 O O . LYS A 1 616 ? 11.207 14.540 -26.282 1.00 88.81 616 LYS A O 1
ATOM 4820 N N . MET A 1 617 ? 10.672 12.540 -27.114 1.00 89.62 617 MET A N 1
ATOM 4821 C CA . MET A 1 617 ? 10.369 11.925 -25.821 1.00 89.62 617 MET A CA 1
ATOM 4822 C C . MET A 1 617 ? 11.415 10.865 -25.489 1.00 89.62 617 MET A C 1
ATOM 4824 O O . MET A 1 617 ? 11.628 9.943 -26.274 1.00 89.62 617 MET A O 1
ATOM 4828 N N . LEU A 1 618 ? 12.038 10.977 -24.316 1.00 90.56 618 LEU A N 1
ATOM 4829 C CA . LEU A 1 618 ? 12.810 9.895 -23.708 1.00 90.56 618 LEU A CA 1
ATOM 4830 C C . LEU A 1 618 ? 11.915 9.182 -22.697 1.00 90.56 618 LEU A C 1
ATOM 4832 O O . LEU A 1 618 ? 11.642 9.721 -21.627 1.00 90.56 618 LEU A O 1
ATOM 4836 N N . TYR A 1 619 ? 11.459 7.984 -23.040 1.00 93.44 619 TYR A N 1
ATOM 4837 C CA . TYR A 1 619 ? 10.694 7.112 -22.156 1.00 93.44 619 TYR A CA 1
ATOM 4838 C C . TYR A 1 619 ? 11.632 6.301 -21.273 1.00 93.44 619 TYR A C 1
ATOM 4840 O O . TYR A 1 619 ? 12.647 5.796 -21.749 1.00 93.44 619 TYR A O 1
ATOM 4848 N N . ILE A 1 620 ? 11.274 6.151 -20.001 1.00 92.00 620 ILE A N 1
ATOM 4849 C CA . ILE A 1 620 ? 11.996 5.346 -19.018 1.00 92.00 620 ILE A CA 1
ATOM 4850 C C . ILE A 1 620 ? 10.988 4.427 -18.335 1.00 92.00 620 ILE A C 1
ATOM 4852 O O . ILE A 1 620 ? 10.010 4.885 -17.751 1.00 92.00 620 ILE A O 1
ATOM 4856 N N . LEU A 1 621 ? 11.250 3.129 -18.388 1.00 94.44 621 LEU A N 1
ATOM 4857 C CA . LEU A 1 621 ? 10.524 2.101 -17.661 1.00 94.44 621 LEU A CA 1
ATOM 4858 C C . LEU A 1 621 ? 11.504 1.408 -16.725 1.00 94.44 621 LEU A C 1
ATOM 4860 O O . LEU A 1 621 ? 12.459 0.786 -17.182 1.00 94.44 621 LEU A O 1
ATOM 4864 N N . ALA A 1 622 ? 11.290 1.532 -15.423 1.00 92.50 622 ALA A N 1
ATOM 4865 C CA . ALA A 1 622 ? 12.157 0.972 -14.405 1.00 92.50 622 ALA A CA 1
ATOM 4866 C C . ALA A 1 622 ? 11.378 0.136 -13.384 1.00 92.50 622 ALA A C 1
ATOM 4868 O O . ALA A 1 622 ? 10.232 0.430 -13.054 1.00 92.50 622 ALA A O 1
ATOM 4869 N N . ALA A 1 623 ? 12.036 -0.886 -12.855 1.00 91.81 623 ALA A N 1
ATOM 4870 C CA . ALA A 1 623 ? 11.610 -1.643 -11.689 1.00 91.81 623 ALA A CA 1
ATOM 4871 C C . ALA A 1 623 ? 12.798 -1.701 -10.718 1.00 91.81 623 ALA A C 1
ATOM 4873 O O . ALA A 1 623 ? 13.887 -2.099 -11.126 1.00 91.81 623 ALA A O 1
ATOM 4874 N N . GLU A 1 624 ? 12.623 -1.280 -9.465 1.00 88.81 624 GLU A N 1
ATOM 4875 C CA . GLU A 1 624 ? 13.641 -1.404 -8.406 1.00 88.81 624 GLU A CA 1
ATOM 4876 C C . GLU A 1 624 ? 13.091 -2.265 -7.269 1.00 88.81 624 GLU A C 1
ATOM 4878 O O . GLU A 1 624 ? 11.957 -2.050 -6.867 1.00 88.81 624 GLU A O 1
ATOM 4883 N N . GLY A 1 625 ? 13.842 -3.244 -6.767 1.00 84.56 625 GLY A N 1
ATOM 4884 C CA . GLY A 1 625 ? 13.307 -4.200 -5.790 1.00 84.56 625 GLY A CA 1
ATOM 4885 C C . GLY A 1 625 ? 14.276 -5.308 -5.414 1.00 84.56 625 GLY A C 1
ATOM 4886 O O . GLY A 1 625 ? 15.447 -5.284 -5.804 1.00 84.56 625 GLY A O 1
ATOM 4887 N N . THR A 1 626 ? 13.783 -6.303 -4.680 1.00 84.25 626 THR A N 1
ATOM 4888 C CA . THR A 1 626 ? 14.569 -7.504 -4.372 1.00 84.25 626 THR A CA 1
ATOM 4889 C C . THR A 1 626 ? 14.906 -8.275 -5.662 1.00 84.25 626 THR A C 1
ATOM 4891 O O . THR A 1 626 ? 14.129 -8.260 -6.624 1.00 84.25 626 THR A O 1
ATOM 4894 N N . PRO A 1 627 ? 16.045 -8.993 -5.732 1.00 88.19 627 PRO A N 1
ATOM 4895 C CA . PRO A 1 627 ? 16.410 -9.770 -6.914 1.00 88.19 627 PRO A CA 1
ATOM 4896 C C . PRO A 1 627 ? 15.358 -10.800 -7.342 1.00 88.19 627 PRO A C 1
ATOM 4898 O O . PRO A 1 627 ? 15.194 -11.034 -8.538 1.00 88.19 627 PRO A O 1
ATOM 4901 N N . ALA A 1 628 ? 14.658 -11.417 -6.386 1.00 82.88 628 ALA A N 1
ATOM 4902 C CA . ALA A 1 628 ? 13.580 -12.362 -6.672 1.00 82.88 628 ALA A CA 1
ATOM 4903 C C . ALA A 1 628 ? 12.388 -11.648 -7.325 1.00 82.88 628 ALA A C 1
ATOM 4905 O O . ALA A 1 628 ? 11.950 -12.040 -8.406 1.00 82.88 628 ALA A O 1
ATOM 4906 N N . TRP A 1 629 ? 11.957 -10.525 -6.744 1.00 86.50 629 TRP A N 1
ATOM 4907 C CA . TRP A 1 629 ? 10.880 -9.706 -7.291 1.00 86.50 629 TRP A CA 1
ATOM 4908 C C . TRP A 1 629 ? 11.181 -9.203 -8.711 1.00 86.50 629 TRP A C 1
ATOM 4910 O O . TRP A 1 629 ? 10.332 -9.297 -9.592 1.00 86.50 629 TRP A O 1
ATOM 4920 N N . LEU A 1 630 ? 12.412 -8.768 -8.997 1.00 89.31 630 LEU A N 1
ATOM 4921 C CA . LEU A 1 630 ? 12.811 -8.306 -10.340 1.00 89.31 630 LEU A CA 1
ATOM 4922 C C . LEU A 1 630 ? 12.782 -9.395 -11.423 1.00 89.31 630 LEU A C 1
ATOM 4924 O O . LEU A 1 630 ? 12.694 -9.078 -12.614 1.00 89.31 630 LEU A O 1
ATOM 4928 N N . ARG A 1 6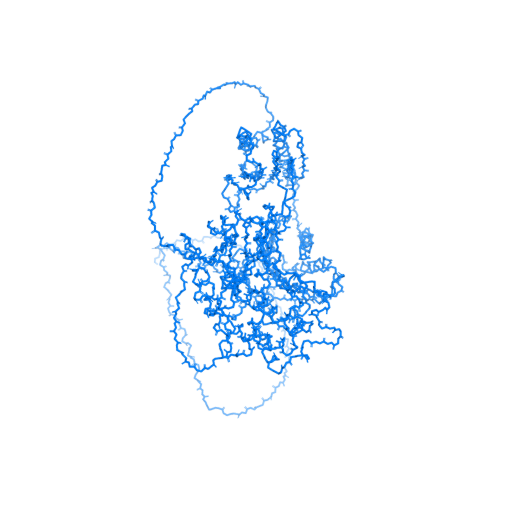31 ? 12.891 -10.668 -11.031 1.00 89.88 631 ARG A N 1
ATOM 4929 C CA . ARG A 1 631 ? 12.783 -11.824 -11.935 1.00 89.88 631 ARG A CA 1
ATOM 4930 C C . ARG A 1 631 ? 11.349 -12.323 -12.089 1.00 89.88 631 ARG A C 1
ATOM 4932 O O . ARG A 1 631 ? 11.120 -13.207 -12.910 1.00 89.88 631 ARG A O 1
ATOM 4939 N N . SER A 1 632 ? 10.405 -11.757 -11.341 1.00 87.75 632 SER A N 1
ATOM 4940 C CA . SER A 1 632 ? 9.009 -12.175 -11.376 1.00 87.75 632 SER A CA 1
ATOM 4941 C C . SER A 1 632 ? 8.381 -12.009 -12.770 1.00 87.75 632 SER A C 1
ATOM 4943 O O . SER A 1 632 ? 8.652 -11.014 -13.460 1.00 87.75 632 SER A O 1
ATOM 4945 N N . PRO A 1 633 ? 7.533 -12.961 -13.209 1.00 87.38 633 PRO A N 1
ATOM 4946 C CA . PRO A 1 633 ? 6.730 -12.817 -14.420 1.00 87.38 633 PRO A CA 1
ATOM 4947 C C . PRO A 1 633 ? 5.969 -11.488 -14.502 1.00 87.38 633 PRO A C 1
ATOM 4949 O O . PRO A 1 633 ? 5.934 -10.889 -15.577 1.00 87.38 633 PRO A O 1
ATOM 4952 N N . ALA A 1 634 ? 5.426 -10.988 -13.387 1.00 85.94 634 ALA A N 1
ATOM 4953 C CA . ALA A 1 634 ? 4.736 -9.698 -13.339 1.00 85.94 634 ALA A CA 1
ATOM 4954 C C . ALA A 1 634 ? 5.656 -8.539 -13.760 1.00 85.94 634 ALA A C 1
ATOM 4956 O O . ALA A 1 634 ? 5.307 -7.761 -14.653 1.00 85.94 634 ALA A O 1
ATOM 4957 N N . VAL A 1 635 ? 6.875 -8.465 -13.209 1.00 89.75 635 VAL A N 1
ATOM 4958 C CA . VAL A 1 635 ? 7.867 -7.455 -13.612 1.00 89.75 635 VAL A CA 1
ATOM 4959 C C . VAL A 1 635 ? 8.243 -7.594 -15.084 1.00 89.75 635 VAL A C 1
ATOM 4961 O O . VAL A 1 635 ? 8.360 -6.582 -15.778 1.00 89.75 635 VAL A O 1
ATOM 4964 N N . GLN A 1 636 ? 8.377 -8.819 -15.598 1.00 90.25 636 GLN A N 1
ATOM 4965 C CA . GLN A 1 636 ? 8.672 -9.039 -17.016 1.00 90.25 636 GLN A CA 1
ATOM 4966 C C . GLN A 1 636 ? 7.532 -8.574 -17.931 1.00 90.25 636 GLN A C 1
ATOM 4968 O O . GLN A 1 636 ? 7.803 -7.915 -18.937 1.00 90.25 636 GLN A O 1
ATOM 4973 N N . GLN A 1 637 ? 6.276 -8.853 -17.566 1.00 89.94 637 GLN A N 1
ATOM 4974 C CA . GLN A 1 637 ? 5.092 -8.403 -18.301 1.00 89.94 637 GLN A CA 1
ATOM 4975 C C . GLN A 1 637 ? 4.959 -6.879 -18.292 1.00 89.94 637 GLN A C 1
ATOM 4977 O O . GLN A 1 637 ? 4.776 -6.285 -19.353 1.00 89.94 637 GLN A O 1
ATOM 4982 N N . VAL A 1 638 ? 5.117 -6.220 -17.137 1.00 90.69 638 VAL A N 1
ATOM 4983 C CA . VAL A 1 638 ? 5.148 -4.747 -17.072 1.00 90.69 638 VAL A CA 1
ATOM 4984 C C . VAL A 1 638 ? 6.241 -4.220 -17.997 1.00 90.69 638 VAL A C 1
ATOM 4986 O O . VAL A 1 638 ? 5.981 -3.366 -18.845 1.00 90.69 638 VAL A O 1
ATOM 4989 N N . SER A 1 639 ? 7.445 -4.791 -17.898 1.00 89.69 639 SER A N 1
ATOM 4990 C CA . SER A 1 639 ? 8.610 -4.363 -18.665 1.00 89.69 639 SER A CA 1
ATOM 4991 C C . SER A 1 639 ? 8.410 -4.464 -20.185 1.00 89.69 639 SER A C 1
ATOM 4993 O O . SER A 1 639 ? 8.940 -3.637 -20.929 1.00 89.69 639 SER A O 1
ATOM 4995 N N . SER A 1 640 ? 7.684 -5.474 -20.678 1.00 90.94 640 SER A N 1
ATOM 4996 C CA . SER A 1 640 ? 7.419 -5.682 -22.113 1.00 90.94 640 SER A CA 1
ATOM 4997 C C . SER A 1 640 ? 6.138 -5.014 -22.623 1.00 90.94 640 SER A C 1
ATOM 4999 O O . SER A 1 640 ? 5.883 -5.031 -23.823 1.00 90.94 640 SER A O 1
ATOM 5001 N N . SER A 1 641 ? 5.335 -4.423 -21.738 1.00 94.75 641 SER A N 1
ATOM 5002 C CA . SER A 1 641 ? 3.996 -3.933 -22.081 1.00 94.75 641 SER A CA 1
ATOM 5003 C C . SER A 1 641 ? 3.908 -2.490 -22.572 1.00 94.75 641 SER A C 1
ATOM 5005 O O . SER A 1 641 ? 2.835 -2.077 -23.031 1.00 94.75 641 SER A O 1
ATOM 5007 N N . LEU A 1 642 ? 4.992 -1.719 -22.427 1.00 96.00 642 LEU A N 1
ATOM 5008 C CA . LEU A 1 642 ? 5.030 -0.318 -22.827 1.00 96.00 642 LEU A CA 1
ATOM 5009 C C . LEU A 1 642 ? 4.757 -0.205 -24.326 1.00 96.00 642 LEU A C 1
ATOM 5011 O O . LEU A 1 642 ? 5.402 -0.856 -25.138 1.00 96.00 642 LEU A O 1
ATOM 5015 N N . THR A 1 643 ? 3.815 0.658 -24.674 1.00 95.62 643 THR A N 1
ATOM 5016 C CA . THR A 1 643 ? 3.498 1.064 -26.044 1.00 95.62 643 THR A CA 1
ATOM 5017 C C . THR A 1 643 ? 3.390 2.577 -26.069 1.00 95.62 643 THR A C 1
ATOM 5019 O O . THR A 1 643 ? 2.796 3.152 -25.160 1.00 95.62 643 THR A O 1
ATOM 5022 N N . VAL A 1 644 ? 3.919 3.229 -27.092 1.00 95.00 644 VAL A N 1
ATOM 5023 C CA . VAL A 1 644 ? 3.875 4.683 -27.268 1.00 95.00 644 VAL A CA 1
ATOM 5024 C C . VAL A 1 644 ? 3.084 5.039 -28.521 1.00 95.00 644 VAL A C 1
ATOM 5026 O O . VAL A 1 644 ? 3.037 4.251 -29.464 1.00 95.00 644 VAL A O 1
ATOM 5029 N N . VAL A 1 645 ? 2.468 6.220 -28.524 1.00 91.62 645 VAL A N 1
ATOM 5030 C CA . VAL A 1 645 ? 1.875 6.802 -29.732 1.00 91.62 645 VAL A CA 1
ATOM 5031 C C . VAL A 1 645 ? 3.007 7.417 -30.540 1.00 91.62 645 VAL A C 1
ATOM 5033 O O . VAL A 1 645 ? 3.661 8.360 -30.081 1.00 91.62 645 VAL A O 1
ATOM 5036 N N . THR A 1 646 ? 3.273 6.867 -31.720 1.00 88.94 646 THR A N 1
ATOM 5037 C CA . THR A 1 646 ? 4.416 7.303 -32.527 1.00 88.94 646 THR A CA 1
ATOM 5038 C C . THR A 1 646 ? 4.101 8.590 -33.301 1.00 88.94 646 THR A C 1
ATOM 5040 O O . THR A 1 646 ? 2.938 8.865 -33.612 1.00 88.94 646 THR A O 1
ATOM 5043 N N . PRO A 1 647 ? 5.113 9.400 -33.666 1.00 84.81 647 PRO A N 1
ATOM 5044 C CA . PRO A 1 647 ? 4.932 10.539 -34.566 1.00 84.81 647 PRO A CA 1
ATOM 5045 C C . PRO A 1 647 ? 4.183 10.199 -35.867 1.00 84.81 647 PRO A C 1
ATOM 5047 O O . PRO A 1 647 ? 3.384 11.009 -36.339 1.00 84.81 647 PRO A O 1
ATOM 5050 N N . GLU A 1 648 ? 4.394 9.006 -36.437 1.00 83.94 648 GLU A N 1
ATOM 5051 C CA . GLU A 1 648 ? 3.682 8.547 -37.638 1.00 83.94 648 GLU A CA 1
ATOM 5052 C C . GLU A 1 648 ? 2.193 8.304 -37.373 1.00 83.94 648 GLU A C 1
ATOM 5054 O O . GLU A 1 648 ? 1.347 8.662 -38.198 1.00 83.94 648 GLU A O 1
ATOM 5059 N N . GLU A 1 649 ? 1.859 7.709 -36.227 1.00 84.81 649 GLU A N 1
ATOM 5060 C CA . GLU A 1 649 ? 0.475 7.499 -35.799 1.00 84.81 649 GLU A CA 1
ATOM 5061 C C . GLU A 1 649 ? -0.229 8.835 -35.547 1.00 84.81 649 GLU A C 1
ATOM 5063 O O . GLU A 1 649 ? -1.368 9.017 -35.979 1.00 84.81 649 GLU A O 1
ATOM 5068 N N . GLU A 1 650 ? 0.461 9.808 -34.943 1.00 81.56 650 GLU A N 1
ATOM 5069 C CA . GLU A 1 650 ? -0.067 11.163 -34.759 1.00 81.56 650 GLU A CA 1
ATOM 5070 C C . GLU A 1 650 ? -0.308 11.879 -36.089 1.00 81.56 650 GLU A C 1
ATOM 5072 O O . GLU A 1 650 ? -1.348 12.516 -36.274 1.00 81.56 650 GLU A O 1
ATOM 5077 N N . ALA A 1 651 ? 0.629 11.771 -37.035 1.00 80.19 651 ALA A N 1
ATOM 5078 C CA . ALA A 1 651 ? 0.472 12.343 -38.367 1.00 80.19 651 ALA A CA 1
ATOM 5079 C C . ALA A 1 651 ? -0.723 11.714 -39.100 1.00 80.19 651 ALA A C 1
ATOM 5081 O O . ALA A 1 651 ? -1.560 12.425 -39.661 1.00 80.19 651 ALA A O 1
ATOM 5082 N N . ARG A 1 652 ? -0.859 10.383 -39.031 1.00 81.19 652 ARG A N 1
ATOM 5083 C CA . ARG A 1 652 ? -1.977 9.643 -39.631 1.00 81.19 652 ARG A CA 1
ATOM 5084 C C . ARG A 1 652 ? -3.318 9.985 -38.976 1.00 81.19 652 ARG A C 1
ATOM 5086 O O . ARG A 1 652 ? -4.319 10.099 -39.681 1.00 81.19 652 ARG A O 1
ATOM 5093 N N . ALA A 1 653 ? -3.351 10.174 -37.658 1.00 77.31 653 ALA A N 1
ATOM 5094 C CA . ALA A 1 653 ? -4.548 10.599 -36.936 1.00 77.31 653 ALA A CA 1
ATOM 5095 C C . ALA A 1 653 ? -4.988 12.012 -37.351 1.00 77.31 653 ALA A C 1
ATOM 5097 O O . ALA A 1 653 ? -6.165 12.214 -37.637 1.00 77.31 653 ALA A O 1
ATOM 5098 N N . LYS A 1 654 ? -4.044 12.956 -37.491 1.00 75.38 654 LYS A N 1
ATOM 5099 C CA . LYS A 1 654 ? -4.319 14.316 -37.995 1.00 75.38 654 LYS A CA 1
ATOM 5100 C C . LYS A 1 654 ? -4.852 14.327 -39.429 1.00 75.38 654 LYS A C 1
ATOM 5102 O O . LYS A 1 654 ? -5.759 15.095 -39.741 1.00 75.38 654 LYS A O 1
ATOM 5107 N N . LEU A 1 655 ? -4.318 13.460 -40.292 1.00 75.88 655 LEU A N 1
ATOM 5108 C CA . LEU A 1 655 ? -4.812 13.271 -41.662 1.00 75.88 655 LEU A CA 1
ATOM 5109 C C . LEU A 1 655 ? -6.251 12.735 -41.686 1.00 75.88 655 LEU A C 1
ATOM 5111 O O . LEU A 1 655 ? -7.040 13.160 -42.521 1.00 75.88 655 LEU A O 1
ATOM 5115 N N . ARG A 1 656 ? -6.614 11.845 -40.751 1.00 74.50 656 ARG A N 1
ATOM 5116 C CA . ARG A 1 656 ? -7.982 11.311 -40.614 1.00 74.50 656 ARG A CA 1
ATOM 5117 C C . ARG A 1 656 ? -8.969 12.296 -39.984 1.00 74.50 656 ARG A C 1
ATOM 5119 O O . ARG A 1 656 ? -10.156 12.203 -40.268 1.00 74.50 656 ARG A O 1
ATOM 5126 N N . SER A 1 657 ? -8.502 13.207 -39.130 1.00 68.81 657 SER A N 1
ATOM 5127 C CA . SER A 1 657 ? -9.339 14.212 -38.461 1.00 68.81 657 SER A CA 1
ATOM 5128 C C . SER A 1 657 ? -9.456 15.532 -39.230 1.00 68.81 657 SER A C 1
ATOM 5130 O O . SER A 1 657 ? -10.121 16.450 -38.756 1.00 68.81 657 SER A O 1
ATOM 5132 N N . SER A 1 658 ? -8.778 15.666 -40.373 1.00 58.06 658 SER A N 1
ATOM 5133 C CA . SER A 1 658 ? -8.890 16.853 -41.222 1.00 58.06 658 SER A CA 1
ATOM 5134 C C . SER A 1 658 ? -10.181 16.769 -42.045 1.00 58.06 658 SER A C 1
ATOM 5136 O O . SER A 1 658 ? -10.413 15.731 -42.671 1.00 58.06 658 SER A O 1
ATOM 5138 N N . PRO A 1 659 ? -11.035 17.811 -42.064 1.00 54.56 659 PRO A N 1
ATOM 5139 C CA . PRO A 1 659 ? -12.208 17.822 -42.932 1.00 54.56 659 PRO A CA 1
ATOM 5140 C C . PRO A 1 659 ? -11.758 17.659 -44.387 1.00 54.56 659 PRO A C 1
ATOM 5142 O O . PRO A 1 659 ? -10.748 18.240 -44.793 1.00 54.56 659 PRO A O 1
ATOM 5145 N N . ALA A 1 660 ? -12.481 16.841 -45.159 1.00 54.62 660 ALA A N 1
ATOM 5146 C CA . ALA A 1 660 ? -12.187 16.660 -46.577 1.00 54.62 660 ALA A CA 1
ATOM 5147 C C . ALA A 1 660 ? -12.128 18.039 -47.259 1.00 54.62 660 ALA A C 1
ATOM 5149 O O . ALA A 1 660 ? -12.984 18.881 -46.967 1.00 54.62 660 ALA A O 1
ATOM 5150 N N . PRO A 1 661 ? -11.138 18.303 -48.132 1.00 50.16 661 PRO A N 1
ATOM 5151 C CA . PRO A 1 661 ? -11.068 19.581 -48.821 1.00 50.16 661 PRO A CA 1
ATOM 5152 C C . PRO A 1 661 ? -12.386 19.805 -49.564 1.00 50.16 661 PRO A C 1
ATOM 5154 O O . PRO A 1 661 ? -12.819 18.959 -50.350 1.00 50.16 661 PRO A O 1
ATOM 5157 N N . SER A 1 662 ? -13.044 20.932 -49.286 1.00 46.97 662 SER A N 1
ATOM 5158 C CA . SER A 1 662 ? -14.210 21.362 -50.045 1.00 46.97 662 SER A CA 1
ATOM 5159 C C . SER A 1 662 ? -13.737 21.673 -51.459 1.00 46.97 662 SER A C 1
ATOM 5161 O O . SER A 1 662 ? -13.129 22.715 -51.709 1.00 46.97 662 SER A O 1
ATOM 5163 N N . TRP A 1 663 ? -13.966 20.747 -52.380 1.00 47.62 663 TRP A N 1
ATOM 5164 C CA . TRP A 1 663 ? -13.810 21.028 -53.796 1.00 47.62 663 TRP A CA 1
ATOM 5165 C C . TRP A 1 663 ? -14.790 22.152 -54.168 1.00 47.62 663 TRP A C 1
ATOM 5167 O O . TRP A 1 663 ? -15.979 22.028 -53.858 1.00 47.62 663 TRP A O 1
ATOM 5177 N N . PRO A 1 664 ? -14.343 23.254 -54.798 1.00 41.00 664 PRO A N 1
ATOM 5178 C CA . PRO A 1 664 ? -15.273 24.232 -55.342 1.00 41.00 664 PRO A CA 1
ATOM 5179 C C . PRO A 1 664 ? -16.168 23.533 -56.373 1.00 41.00 664 PRO A C 1
ATOM 5181 O O . PRO A 1 664 ? -15.684 22.771 -57.210 1.00 41.00 664 PRO A O 1
ATOM 5184 N N . ALA A 1 665 ? -17.477 23.777 -56.294 1.00 47.03 665 ALA A N 1
ATOM 5185 C CA . ALA A 1 665 ? -18.532 23.088 -57.042 1.00 47.03 665 ALA A CA 1
ATOM 5186 C C . ALA A 1 665 ? -18.539 23.345 -58.570 1.00 47.03 665 ALA A C 1
ATOM 5188 O O . ALA A 1 665 ? -19.584 23.267 -59.209 1.00 47.03 665 ALA A O 1
ATOM 5189 N N . THR A 1 666 ? -17.394 23.643 -59.185 1.00 48.59 666 THR A N 1
ATOM 5190 C CA . THR A 1 666 ? -17.270 23.956 -60.618 1.00 48.59 666 THR A CA 1
ATOM 5191 C C . THR A 1 666 ? -15.995 23.402 -61.260 1.00 48.59 666 THR A C 1
ATOM 5193 O O . THR A 1 666 ? -15.447 23.997 -62.183 1.00 48.59 666 THR A O 1
ATOM 5196 N N . ALA A 1 667 ? -15.544 22.216 -60.848 1.00 42.59 667 ALA A N 1
ATOM 5197 C CA . ALA A 1 667 ? -14.627 21.416 -61.659 1.00 42.59 667 ALA A CA 1
ATOM 5198 C C . ALA A 1 667 ? -15.246 20.038 -61.914 1.00 42.59 667 ALA A C 1
ATOM 5200 O O . ALA A 1 667 ? -15.280 19.183 -61.030 1.00 42.59 667 ALA A O 1
ATOM 5201 N N . LYS A 1 668 ? -15.770 19.825 -63.130 1.00 42.50 668 LYS A N 1
ATOM 5202 C CA . LYS A 1 668 ? -16.126 18.481 -63.604 1.00 42.50 668 LYS A CA 1
ATOM 5203 C C . LYS A 1 668 ? -14.870 17.598 -63.527 1.00 42.50 668 LYS A C 1
ATOM 5205 O O . LYS A 1 668 ? -13.827 18.028 -64.025 1.00 42.50 668 LYS A O 1
ATOM 5210 N N . PRO A 1 669 ? -14.939 16.384 -62.956 1.00 40.34 669 PRO A N 1
ATOM 5211 C CA . PRO A 1 669 ? -13.832 15.445 -63.065 1.00 40.34 669 PRO A CA 1
ATOM 5212 C C . PRO A 1 669 ? -13.632 15.081 -64.546 1.00 40.34 669 PRO A C 1
ATOM 5214 O O . PRO A 1 669 ? -14.621 14.988 -65.284 1.00 40.34 669 PRO A O 1
ATOM 5217 N N . PRO A 1 670 ? -12.389 14.877 -65.016 1.00 38.34 670 PRO A N 1
ATOM 5218 C CA . PRO A 1 670 ? -12.172 14.327 -66.343 1.00 38.34 670 PRO A CA 1
ATOM 5219 C C . PRO A 1 670 ? -12.815 12.940 -66.410 1.00 38.34 670 PRO A C 1
ATOM 5221 O O . PRO A 1 670 ? -12.643 12.111 -65.514 1.00 38.34 670 PRO A O 1
ATOM 5224 N N . VAL A 1 671 ? -13.586 12.712 -67.471 1.00 41.28 671 VAL A N 1
ATOM 5225 C CA . VAL A 1 671 ? -14.163 11.411 -67.810 1.00 41.28 671 VAL A CA 1
ATOM 5226 C C . VAL A 1 671 ? -13.006 10.431 -67.983 1.00 41.28 671 VAL A C 1
ATOM 5228 O O . VAL A 1 671 ? -12.276 10.487 -68.969 1.00 41.28 671 VAL A O 1
ATOM 5231 N N . ALA A 1 672 ? -12.816 9.549 -67.005 1.00 34.53 672 ALA A N 1
ATOM 5232 C CA . ALA A 1 672 ? -11.939 8.405 -67.155 1.00 34.53 672 ALA A CA 1
ATOM 5233 C C . ALA A 1 672 ? -12.614 7.436 -68.132 1.00 34.53 672 ALA A C 1
ATOM 5235 O O . ALA A 1 672 ? -13.594 6.771 -67.797 1.00 34.53 672 ALA A O 1
ATOM 5236 N N . THR A 1 673 ? -12.108 7.379 -69.361 1.00 34.78 673 THR A N 1
ATOM 5237 C CA . THR A 1 673 ? -12.402 6.295 -70.295 1.00 34.78 673 THR A CA 1
ATOM 5238 C C . THR A 1 673 ? -11.984 4.975 -69.659 1.00 34.78 673 THR A C 1
ATOM 5240 O O . THR A 1 673 ? -10.809 4.751 -69.360 1.00 34.78 673 THR A O 1
ATOM 5243 N N . SER A 1 674 ? -12.965 4.105 -69.448 1.00 36.84 674 SER A N 1
ATOM 5244 C CA . SER A 1 674 ? -12.793 2.728 -69.012 1.00 36.84 674 SER A CA 1
ATOM 5245 C C . SER A 1 674 ? -11.902 1.958 -69.989 1.00 36.84 674 SER A C 1
ATOM 5247 O O . SER A 1 674 ? -12.305 1.670 -71.113 1.00 36.84 674 SER A O 1
ATOM 5249 N N . SER A 1 675 ? -10.712 1.577 -69.542 1.00 32.78 675 SER A N 1
ATOM 5250 C CA . SER A 1 675 ? -9.988 0.427 -70.086 1.00 32.78 675 SER A CA 1
ATOM 5251 C C . SER A 1 675 ? -9.379 -0.344 -68.919 1.00 32.78 675 SER A C 1
ATOM 5253 O O . SER A 1 675 ? -8.229 -0.174 -68.534 1.00 32.78 675 SER A O 1
ATOM 5255 N N . THR A 1 676 ? -10.204 -1.174 -68.291 1.00 31.52 676 THR A N 1
ATOM 5256 C CA . THR A 1 676 ? -9.733 -2.291 -67.470 1.00 31.52 676 THR A CA 1
ATOM 5257 C C . THR A 1 676 ? -9.159 -3.360 -68.401 1.00 31.52 676 THR A C 1
ATOM 5259 O O . THR A 1 676 ? -9.920 -3.884 -69.216 1.00 31.52 676 THR A O 1
ATOM 5262 N N . PRO A 1 677 ? -7.877 -3.748 -68.299 1.00 33.69 677 PRO A N 1
ATOM 5263 C CA . PRO A 1 677 ? -7.460 -5.044 -68.798 1.00 33.69 677 PRO A CA 1
ATOM 5264 C C . PRO A 1 677 ? -7.955 -6.105 -67.811 1.00 33.69 677 PRO A C 1
ATOM 5266 O O . PRO A 1 677 ? -7.593 -6.118 -66.634 1.00 33.69 677 PRO A O 1
ATOM 5269 N N . THR A 1 678 ? -8.833 -6.974 -68.297 1.00 30.75 678 THR A N 1
ATOM 5270 C CA . THR A 1 678 ? -9.304 -8.176 -67.614 1.00 30.75 678 THR A CA 1
ATOM 5271 C C . THR A 1 678 ? -8.104 -9.067 -67.290 1.00 30.75 678 THR A C 1
ATOM 5273 O O . THR A 1 678 ? -7.521 -9.670 -68.187 1.00 30.75 678 THR A O 1
ATOM 5276 N N . VAL A 1 679 ? -7.718 -9.153 -66.016 1.00 32.09 679 VAL A N 1
ATOM 5277 C CA . VAL A 1 679 ? -6.799 -10.190 -65.532 1.00 32.09 679 VAL A CA 1
ATOM 5278 C C . VAL A 1 679 ? -7.653 -11.336 -65.009 1.00 32.09 679 VAL A C 1
ATOM 5280 O O . VAL A 1 679 ? -8.226 -11.269 -63.924 1.00 32.09 679 VAL A O 1
ATOM 5283 N N . THR A 1 680 ? -7.772 -12.376 -65.824 1.00 35.59 680 THR A N 1
ATOM 5284 C CA . THR A 1 680 ? -8.344 -13.669 -65.451 1.00 35.59 680 THR A CA 1
ATOM 5285 C C . THR A 1 680 ? -7.443 -14.324 -64.393 1.00 35.59 680 THR A C 1
ATOM 5287 O O . THR A 1 680 ? -6.231 -14.392 -64.609 1.00 35.59 680 THR A O 1
ATOM 5290 N N . PRO A 1 681 ? -7.966 -14.816 -63.257 1.00 35.38 681 PRO A N 1
ATOM 5291 C CA . PRO A 1 681 ? -7.157 -15.579 -62.309 1.00 35.38 681 PRO A CA 1
ATOM 5292 C C . PRO A 1 681 ? -6.828 -16.966 -62.894 1.00 35.38 681 PRO A C 1
ATOM 5294 O O . PRO A 1 681 ? -7.677 -17.548 -63.576 1.00 35.38 681 PRO A O 1
ATOM 5297 N N . PRO A 1 682 ? -5.627 -17.526 -62.653 1.00 35.50 682 PRO A N 1
ATOM 5298 C CA . PRO A 1 682 ? -5.293 -18.849 -63.157 1.00 35.50 682 PRO A CA 1
ATOM 5299 C C . PRO A 1 682 ? -6.094 -19.926 -62.419 1.00 35.50 682 PRO A C 1
ATOM 5301 O O . PRO A 1 682 ? -6.153 -19.968 -61.189 1.00 35.50 682 PRO A O 1
ATOM 5304 N N . VAL A 1 683 ? -6.705 -20.799 -63.216 1.00 35.34 683 VAL A N 1
ATOM 5305 C CA . VAL A 1 683 ? -7.376 -22.028 -62.797 1.00 35.34 683 VAL A CA 1
ATOM 5306 C C . VAL A 1 683 ? -6.333 -22.998 -62.240 1.00 35.34 683 VAL A C 1
ATOM 5308 O O . VAL A 1 683 ? -5.304 -23.249 -62.863 1.00 35.34 683 VAL A O 1
ATOM 5311 N N . PHE A 1 684 ? -6.611 -23.528 -61.053 1.00 30.92 684 PHE A N 1
ATOM 5312 C CA . PHE A 1 684 ? -5.849 -24.590 -60.406 1.00 30.92 684 PHE A CA 1
ATOM 5313 C C . PHE A 1 684 ? -6.153 -25.916 -61.125 1.00 30.92 684 PHE A C 1
ATOM 5315 O O . PHE A 1 684 ? -7.297 -26.367 -61.108 1.00 30.92 684 PHE A O 1
ATOM 5322 N N . ASP A 1 685 ? -5.156 -26.525 -61.767 1.00 41.12 685 ASP A N 1
ATOM 5323 C CA . ASP A 1 685 ? -5.240 -27.886 -62.314 1.00 41.12 685 ASP A CA 1
ATOM 5324 C C . ASP A 1 685 ? -4.720 -28.886 -61.260 1.00 41.12 685 ASP A C 1
ATOM 5326 O O . ASP A 1 685 ? -3.546 -28.811 -60.883 1.00 41.12 685 ASP A O 1
ATOM 5330 N N . PRO A 1 686 ? -5.555 -29.806 -60.738 1.00 36.66 686 PRO A N 1
ATOM 5331 C CA . PRO A 1 686 ? -5.144 -30.756 -59.714 1.00 36.66 686 PRO A CA 1
ATOM 5332 C C . PRO A 1 686 ? -4.505 -32.050 -60.259 1.00 36.66 686 PRO A C 1
ATOM 5334 O O . PRO A 1 686 ? -4.409 -33.017 -59.507 1.00 36.66 686 PRO A O 1
ATOM 5337 N N . ASN A 1 687 ? -4.030 -32.120 -61.511 1.00 41.34 687 ASN A N 1
ATOM 5338 C CA . ASN A 1 687 ? -3.359 -33.324 -62.025 1.00 41.34 687 ASN A CA 1
ATOM 5339 C C . ASN A 1 687 ? -2.095 -33.042 -62.862 1.00 41.34 687 ASN A C 1
ATOM 5341 O O . ASN A 1 687 ? -2.082 -33.215 -64.078 1.00 41.34 687 ASN A O 1
ATOM 5345 N N . ALA A 1 688 ? -0.966 -32.760 -62.204 1.00 35.50 688 ALA A N 1
ATOM 5346 C CA . ALA A 1 688 ? 0.351 -32.906 -62.833 1.00 35.50 688 ALA A CA 1
ATOM 5347 C C . ALA A 1 688 ? 1.369 -33.543 -61.871 1.00 35.50 688 ALA A C 1
ATOM 5349 O O . ALA A 1 688 ? 1.805 -32.956 -60.884 1.00 35.50 688 ALA A O 1
ATOM 5350 N N . LYS A 1 689 ? 1.720 -34.799 -62.167 1.00 33.84 689 LYS A N 1
ATOM 5351 C CA . LYS A 1 689 ? 2.695 -35.632 -61.452 1.00 33.84 689 LYS A CA 1
ATOM 5352 C C . LYS A 1 689 ? 4.142 -35.242 -61.791 1.00 33.84 689 LYS A C 1
ATOM 5354 O O . LYS A 1 689 ? 4.469 -35.053 -62.954 1.00 33.84 689 LYS A O 1
ATOM 5359 N N . ASN A 1 690 ? 4.986 -35.267 -60.755 1.00 33.47 690 ASN A N 1
ATOM 5360 C CA . ASN A 1 690 ? 6.417 -35.614 -60.701 1.00 33.47 690 ASN A CA 1
ATOM 5361 C C . ASN A 1 690 ? 7.242 -35.688 -62.002 1.00 33.47 690 ASN A C 1
ATOM 5363 O O . ASN A 1 690 ? 7.022 -36.581 -62.822 1.00 33.47 690 ASN A O 1
ATOM 5367 N N . ARG A 1 691 ? 8.327 -34.899 -62.023 1.00 32.16 691 ARG A N 1
ATOM 5368 C CA . ARG A 1 691 ? 9.754 -35.208 -62.330 1.00 32.16 691 ARG A CA 1
ATOM 5369 C C . ARG A 1 691 ? 10.453 -33.836 -62.415 1.00 32.16 691 ARG A C 1
ATOM 5371 O O . ARG A 1 691 ? 9.919 -32.945 -63.053 1.00 32.16 691 ARG A O 1
ATOM 5378 N N . GLY A 1 692 ? 11.512 -33.510 -61.682 1.00 28.42 692 GLY A N 1
ATOM 5379 C CA . GLY A 1 692 ? 12.786 -34.209 -61.578 1.00 28.42 692 GLY A CA 1
ATOM 5380 C C . GLY A 1 692 ? 13.832 -33.400 -62.362 1.00 28.42 692 GLY A C 1
ATOM 5381 O O . GLY A 1 692 ? 13.605 -33.125 -63.529 1.00 28.42 692 GLY A O 1
ATOM 5382 N N . GLU A 1 693 ? 14.943 -33.072 -61.697 1.00 30.86 693 GLU A N 1
ATOM 5383 C CA . GLU A 1 693 ? 16.255 -32.658 -62.239 1.00 30.86 693 GLU A CA 1
ATOM 5384 C C . GLU A 1 693 ? 16.758 -31.209 -62.046 1.00 30.86 693 GLU A C 1
ATOM 5386 O O . GLU A 1 693 ? 16.328 -30.223 -62.637 1.00 30.86 693 GLU A O 1
ATOM 5391 N N . VAL A 1 694 ? 17.765 -31.186 -61.168 1.00 30.66 694 VAL A N 1
ATOM 5392 C CA . VAL A 1 694 ? 18.941 -30.326 -61.002 1.00 30.66 694 VAL A CA 1
ATOM 5393 C C . VAL A 1 694 ? 19.624 -29.987 -62.333 1.00 30.66 694 VAL A C 1
ATOM 5395 O O . VAL A 1 694 ? 19.783 -30.898 -63.127 1.00 30.66 694 VAL A O 1
ATOM 5398 N N . VAL A 1 695 ? 20.121 -28.748 -62.513 1.00 29.97 695 VAL A N 1
ATOM 5399 C CA . VAL A 1 695 ? 21.499 -28.383 -62.958 1.00 29.97 695 VAL A CA 1
ATOM 5400 C C . VAL A 1 695 ? 21.684 -26.845 -62.894 1.00 29.97 695 VAL A C 1
ATOM 5402 O O . VAL A 1 695 ? 20.902 -26.080 -63.448 1.00 29.97 695 VAL A O 1
ATOM 5405 N N . SER A 1 696 ? 22.773 -26.405 -62.253 1.00 27.53 696 SER A N 1
ATOM 5406 C CA . SER A 1 696 ? 23.401 -25.063 -62.328 1.00 27.53 696 SER A CA 1
ATOM 5407 C C . SER A 1 696 ? 24.729 -25.174 -63.127 1.00 27.53 696 SER A C 1
ATOM 5409 O O . SER A 1 696 ? 25.167 -26.294 -63.379 1.00 27.53 696 SER A O 1
ATOM 5411 N N . PRO A 1 697 ? 25.576 -24.130 -63.279 1.00 54.84 697 PRO A N 1
ATOM 5412 C CA . PRO A 1 697 ? 25.423 -22.809 -63.919 1.00 54.84 697 PRO A CA 1
ATOM 5413 C C . PRO A 1 697 ? 26.604 -22.484 -64.896 1.00 54.84 697 PRO A C 1
ATOM 5415 O O . PRO A 1 697 ? 27.635 -23.146 -64.854 1.00 54.84 697 PRO A O 1
ATOM 5418 N N . ARG A 1 698 ? 26.546 -21.407 -65.709 1.00 28.33 698 ARG A N 1
ATOM 5419 C CA . ARG A 1 698 ? 27.714 -20.716 -66.358 1.00 28.33 698 ARG A CA 1
ATOM 5420 C C . ARG A 1 698 ? 27.239 -19.353 -66.920 1.00 28.33 698 ARG A C 1
ATOM 5422 O O . ARG A 1 698 ? 26.243 -19.348 -67.621 1.00 28.33 698 ARG A O 1
ATOM 5429 N N . LYS A 1 699 ? 27.679 -18.155 -66.491 1.00 30.53 699 LYS A N 1
ATOM 5430 C CA . LYS A 1 699 ? 28.955 -17.380 -66.561 1.00 30.53 699 LYS A CA 1
ATOM 5431 C C . LYS A 1 699 ? 29.394 -16.859 -67.957 1.00 30.53 699 LYS A C 1
ATOM 5433 O O . LYS A 1 699 ? 29.689 -17.676 -68.820 1.00 30.53 699 LYS A O 1
ATOM 5438 N N . LYS A 1 700 ? 29.656 -15.526 -67.995 1.00 32.41 700 LYS A N 1
ATOM 5439 C CA . LYS A 1 700 ? 30.479 -14.679 -68.921 1.00 32.41 700 LYS A CA 1
ATOM 5440 C C . LYS A 1 700 ? 29.806 -14.225 -70.241 1.00 32.41 700 LYS A C 1
ATOM 5442 O O . LYS A 1 700 ? 29.060 -15.005 -70.798 1.00 32.41 700 LYS A O 1
ATOM 5447 N N . ASN A 1 701 ? 30.033 -13.039 -70.835 1.00 30.64 701 ASN A N 1
ATOM 5448 C CA . ASN A 1 701 ? 30.944 -11.890 -70.623 1.00 30.64 701 ASN A CA 1
ATOM 5449 C C . ASN A 1 701 ? 30.526 -10.701 -71.556 1.00 30.64 701 ASN A C 1
ATOM 5451 O O . ASN A 1 701 ? 30.028 -10.996 -72.631 1.00 30.64 701 ASN A O 1
ATOM 5455 N N . TRP A 1 702 ? 30.810 -9.439 -71.153 1.00 27.50 702 TRP A N 1
ATOM 5456 C CA . TRP A 1 702 ? 31.412 -8.272 -71.882 1.00 27.50 702 TRP A CA 1
ATOM 5457 C C . TRP A 1 702 ? 30.928 -7.918 -73.317 1.00 27.50 702 TRP A C 1
ATOM 5459 O O . TRP A 1 702 ? 30.800 -8.804 -74.141 1.00 27.50 702 TRP A O 1
ATOM 5469 N N . GLY A 1 703 ? 30.751 -6.668 -73.774 1.00 27.64 703 GLY A N 1
ATOM 5470 C CA . GLY A 1 703 ? 31.082 -5.312 -73.311 1.00 27.64 703 GLY A CA 1
ATOM 5471 C C . GLY A 1 703 ? 30.877 -4.286 -74.461 1.00 27.64 703 GLY A C 1
ATOM 5472 O O . GLY A 1 703 ? 30.384 -4.668 -75.519 1.00 27.64 703 GLY A O 1
ATOM 5473 N N . ALA A 1 704 ? 31.345 -3.046 -74.241 1.00 30.25 704 ALA A N 1
ATOM 5474 C CA . ALA A 1 704 ? 31.632 -1.947 -75.196 1.00 30.25 704 ALA A CA 1
ATOM 5475 C C . ALA A 1 704 ? 30.591 -0.809 -75.407 1.00 30.25 704 ALA A C 1
ATOM 5477 O O . ALA A 1 704 ? 29.589 -0.957 -76.097 1.00 30.25 704 ALA A O 1
ATOM 5478 N N . ASP A 1 705 ? 30.941 0.352 -74.836 1.00 37.75 705 ASP A N 1
ATOM 5479 C CA . ASP A 1 705 ? 30.732 1.746 -75.308 1.00 37.75 705 ASP A CA 1
ATOM 5480 C C . ASP A 1 705 ? 31.787 2.033 -76.427 1.00 37.75 705 ASP A C 1
ATOM 5482 O O . ASP A 1 705 ? 32.766 1.270 -76.441 1.00 37.75 705 ASP A O 1
ATOM 5486 N N . PRO A 1 706 ? 31.725 3.044 -77.341 1.00 48.47 706 PRO A N 1
ATOM 5487 C CA . PRO A 1 706 ? 31.523 4.480 -77.048 1.00 48.47 706 PRO A CA 1
ATOM 5488 C C . PRO A 1 706 ? 30.766 5.302 -78.130 1.00 48.47 706 PRO A C 1
ATOM 5490 O O . PRO A 1 706 ? 30.555 4.825 -79.235 1.00 48.47 706 PRO A O 1
ATOM 5493 N N . TYR A 1 707 ? 30.384 6.551 -77.817 1.00 31.22 707 TYR A N 1
ATOM 5494 C CA . TYR A 1 707 ? 30.454 7.791 -78.642 1.00 31.22 707 TYR A CA 1
ATOM 5495 C C . TYR A 1 707 ? 29.383 8.809 -78.184 1.00 31.22 707 TYR A C 1
ATOM 5497 O O . TYR A 1 707 ? 28.190 8.629 -78.411 1.00 31.22 707 TYR A O 1
ATOM 5505 N N . GLY A 1 708 ? 29.817 9.919 -77.568 1.00 27.36 708 GLY A N 1
ATOM 5506 C CA . GLY A 1 708 ? 29.054 11.185 -77.537 1.00 27.36 708 GLY A CA 1
ATOM 5507 C C . GLY A 1 708 ? 29.167 11.938 -78.883 1.00 27.36 708 GLY A C 1
ATOM 5508 O O . GLY A 1 708 ? 29.790 11.379 -79.789 1.00 27.36 708 GLY A O 1
ATOM 5509 N N . PRO A 1 709 ? 28.715 13.213 -79.034 1.00 46.66 709 PRO A N 1
ATOM 5510 C CA . PRO A 1 709 ? 28.696 14.222 -77.960 1.00 46.66 709 PRO A CA 1
ATOM 5511 C C . PRO A 1 709 ? 27.616 15.363 -78.052 1.00 46.66 709 PRO A C 1
ATOM 5513 O O . PRO A 1 709 ? 26.803 15.420 -78.964 1.00 46.66 709 PRO A O 1
ATOM 5516 N N . VAL A 1 710 ? 27.710 16.305 -77.091 1.00 31.06 710 VAL A N 1
ATOM 5517 C CA . VAL A 1 710 ? 27.329 17.754 -77.041 1.00 31.06 710 VAL A CA 1
ATOM 5518 C C . VAL A 1 710 ? 25.858 18.262 -77.025 1.00 31.06 710 VAL A C 1
ATOM 5520 O O . VAL A 1 710 ? 25.049 18.013 -77.907 1.00 31.06 710 VAL A O 1
ATOM 5523 N N . SER A 1 711 ? 25.602 19.117 -76.018 1.00 32.38 711 SER A N 1
ATOM 5524 C CA . SER A 1 711 ? 24.503 20.095 -75.782 1.00 32.38 711 SER A CA 1
ATOM 5525 C C . SER A 1 711 ? 24.696 21.388 -76.632 1.00 32.38 711 SER A C 1
ATOM 5527 O O . SER A 1 711 ? 25.823 21.573 -77.095 1.00 32.38 711 SER A O 1
ATOM 5529 N N . PRO A 1 712 ? 23.724 22.324 -76.841 1.00 44.81 712 PRO A N 1
ATOM 5530 C CA . PRO A 1 712 ? 23.344 23.310 -75.805 1.00 44.81 712 PRO A CA 1
ATOM 5531 C C . PRO A 1 712 ? 21.891 23.865 -75.824 1.00 44.81 712 PRO A C 1
ATOM 5533 O O . PRO A 1 712 ? 21.164 23.834 -76.812 1.00 44.81 712 PRO A O 1
ATOM 5536 N N . TYR A 1 713 ? 21.521 24.449 -74.679 1.00 29.69 713 TYR A N 1
ATOM 5537 C CA . TYR A 1 713 ? 20.444 25.416 -74.399 1.00 29.69 713 TYR A CA 1
ATOM 5538 C C . TYR A 1 713 ? 19.975 26.324 -75.562 1.00 29.69 713 TYR A C 1
ATOM 5540 O O . TYR A 1 713 ? 20.810 27.005 -76.149 1.00 29.69 713 TYR A O 1
ATOM 5548 N N . GLN A 1 714 ? 18.651 26.539 -75.704 1.00 28.39 714 GLN A N 1
ATOM 5549 C CA . GLN A 1 714 ? 18.052 27.885 -75.867 1.00 28.39 714 GLN A CA 1
ATOM 5550 C C . GLN A 1 714 ? 16.502 27.938 -75.758 1.00 28.39 714 GLN A C 1
ATOM 5552 O O . GLN A 1 714 ? 15.782 27.199 -76.412 1.00 28.39 714 GLN A O 1
ATOM 5557 N N . ARG A 1 715 ? 16.043 28.918 -74.958 1.00 28.98 715 ARG A N 1
ATOM 5558 C CA . ARG A 1 715 ? 14.903 29.855 -75.142 1.00 28.98 715 ARG A CA 1
ATOM 5559 C C . ARG A 1 715 ? 13.468 29.353 -75.410 1.00 28.98 715 ARG A C 1
ATOM 5561 O O . ARG A 1 715 ? 13.053 29.121 -76.531 1.00 28.98 715 ARG A O 1
ATOM 5568 N N . SER A 1 716 ? 12.672 29.432 -74.341 1.00 29.64 716 SER A N 1
ATOM 5569 C CA . SER A 1 716 ? 11.526 30.346 -74.132 1.00 29.64 716 SER A CA 1
ATOM 5570 C C . SER A 1 716 ? 10.597 30.779 -75.293 1.00 29.64 716 SER A C 1
ATOM 5572 O O . SER A 1 716 ? 11.046 31.454 -76.216 1.00 29.64 716 SER A O 1
ATOM 5574 N N . ARG A 1 717 ? 9.289 30.669 -74.982 1.00 28.16 717 ARG A N 1
ATOM 5575 C CA . ARG A 1 717 ? 8.131 31.566 -75.251 1.00 28.16 717 ARG A CA 1
ATOM 5576 C C . ARG A 1 717 ? 7.106 31.177 -76.334 1.00 28.16 717 ARG A C 1
ATOM 5578 O O . ARG A 1 717 ? 7.445 30.994 -77.491 1.00 28.16 717 ARG A O 1
ATOM 5585 N N . HIS A 1 718 ? 5.845 31.338 -75.896 1.00 29.25 718 HIS A N 1
ATOM 5586 C CA . HIS A 1 718 ? 4.590 31.555 -76.638 1.00 29.25 718 HIS A CA 1
ATOM 5587 C C . HIS A 1 718 ? 4.027 30.313 -77.362 1.00 29.25 718 HIS A C 1
ATOM 5589 O O . HIS A 1 718 ? 4.783 29.490 -77.843 1.00 29.25 718 HIS A O 1
ATOM 5595 N N . THR A 1 719 ? 2.720 30.047 -77.402 1.00 32.25 719 THR A N 1
ATOM 5596 C CA . THR A 1 719 ? 1.550 30.935 -77.493 1.00 32.25 719 THR A CA 1
ATOM 5597 C C . THR A 1 719 ? 0.299 30.320 -76.846 1.00 32.25 719 THR A C 1
ATOM 5599 O O . THR A 1 719 ? 0.172 29.114 -76.658 1.00 32.25 719 THR A O 1
ATOM 5602 N N . TRP A 1 720 ? -0.633 31.211 -76.521 1.00 30.06 720 TRP A N 1
ATOM 5603 C CA . TRP A 1 720 ? -2.008 30.974 -76.096 1.00 30.06 720 TRP A CA 1
ATOM 5604 C C . TRP A 1 720 ? -2.931 31.101 -77.323 1.00 30.06 720 TRP A C 1
ATOM 5606 O O . TRP A 1 720 ? -2.660 31.951 -78.172 1.00 30.06 720 TRP A O 1
ATOM 5616 N N . GLY A 1 721 ? -4.046 30.364 -77.351 1.00 29.39 721 GLY A N 1
ATOM 5617 C CA . GLY A 1 721 ? -5.292 30.820 -77.985 1.00 29.39 721 GLY A CA 1
ATOM 5618 C C . GLY A 1 721 ? -5.826 30.038 -79.194 1.00 29.39 721 GLY A C 1
ATOM 5619 O O . GLY A 1 721 ? -5.156 29.933 -80.214 1.00 29.39 721 GLY A O 1
ATOM 5620 N N . GLY A 1 722 ? -7.106 29.647 -79.096 1.00 30.03 722 GLY A N 1
ATOM 5621 C CA . GLY A 1 722 ? -8.073 29.840 -80.187 1.00 30.03 722 GLY A CA 1
ATOM 5622 C C . GLY A 1 722 ? -8.743 28.599 -80.790 1.00 30.03 722 GLY A C 1
ATOM 5623 O O . GLY A 1 722 ? -8.141 27.934 -81.618 1.00 30.03 722 GLY A O 1
ATOM 5624 N N . ASN A 1 723 ? -10.008 28.379 -80.398 1.00 37.03 723 ASN A N 1
ATOM 5625 C CA . ASN A 1 723 ? -11.151 27.777 -81.117 1.00 37.03 723 ASN A CA 1
ATOM 5626 C C . ASN A 1 723 ? -10.901 26.940 -82.391 1.00 37.03 723 ASN A C 1
ATOM 5628 O O . ASN A 1 723 ? -10.508 27.488 -83.419 1.00 37.03 723 ASN A O 1
ATOM 5632 N N . ASN A 1 724 ? -11.361 25.683 -82.402 1.00 36.06 724 ASN A N 1
ATOM 5633 C CA . ASN A 1 724 ? -12.717 25.290 -82.837 1.00 36.06 724 ASN A CA 1
ATOM 5634 C C . ASN A 1 724 ? -13.011 23.835 -82.451 1.00 36.06 724 ASN A C 1
ATOM 5636 O O . ASN A 1 724 ? -12.045 23.039 -82.434 1.00 36.06 724 ASN A O 1
#

Nearest PDB structures (foldseek):
  1v2b-assembly2_B  TM=6.348E-01  e=1.099E-03  Nicotiana tabacum
  2xb3-assembly1_A  TM=5.824E-01  e=2.441E-03  Thermosynechococcus vestitus BP-1
  6e8a-assembly1_A-3  TM=4.943E-01  e=2.697E-03  Salmonella enterica subsp. enterica serovar Typhimurium
  1tu1-assembly1_A  TM=4.732E-01  e=1.547E-02  Pseudomonas aeruginosa PAO1
  8chv-assembly1_C  TM=2.523E-01  e=1.956E+00  Homo sapiens

Radius of gyration: 35.74 Å; Cα contacts (8 Å, |Δi|>4): 1043; chains: 1; bounding box: 67×101×118 Å

Foldseek 3Di:
DLVVQLVVLLVVLVVVLVVVDDPDDDPVVVVVVVVLVVLLVVLLVVLLVVLVVLCCVLVVPWDWDDDVQKIKIWFQWDFDQDDPRDTDIAHDASIKIKMKGKAAAADDDPDDPQDWDQDVVAWIWGWHWAAAPLSNITITMIMTGGPPPDPVSVVVNVVSRNCSNVSSVVSPDDDDDDDDDDDDDDDDDDDDDDDDDDDFDDWFFAQWKWWDDPLQIEIEHADAQKDQDPPDDDDDFPVLVVLLVQFQAEEFAQDQLLQNDDPPDLLFWDDPPAFQVVLADPLLVVLVVLLCVQLLADRVVHGTGQLQVLLSQSLVSLCLLLRMDGDRPRVVSQVVCVVVVGHYHYLDDSVRVSCVLSVDPSVLSNVSNSLSSVCLLVCQVLVVQLNVCNLRNPQVSNQCSLCVSVPPPVVVCVSVLVVLLVSLVSNLVVSVVVCPVSGYYYYYDHSSQQHDPSHNQNVSVVVVIDMDTDIHSDRPDDDDDDDDDDDDDDDDDRRSNDGFFDWDDDVVQQKIFGHSYFFDWDWDDDPNKIKIWGWDDDSFWIKIKIKIQAPFFDDLVCVVVSQVSSQVSSCVSQQAPDWDKDWDDAPNFTKMWIWRCQGVVCNQKIKIWIWTRAGRMIIIIMMIGGPSRCPGSRVVRRVPGMHGCHPVNVVVVVVVPDPDPPDDPPDDDPPPDDDDDDDDDDDDDPDDDDDDDDDDDDDDDDDDDDDDDDDDDDDDDDDDDDDD

Secondary structure (DSSP, 8-state):
--HHHHHHHHHHHHHHHHHTS-----HHHHHHHHHHHHHHHHHHHHHHHHHHHHHHHH-TT-EEEEETTEEEEEEEEEEEEETTTEEEEEEEEEEEEEEEEEEESS--SSS-SSEEEEETTTEEEEEE--EETTTTEEEEEEEEE-TTS-HHHHHHHHHHHHTHHHHHHHHTSPP------------------------PPPPEEEEEEEEEETTEEEEEEEE-SEEE--SPPP---HHHHHHHHH-SEEEE----HHHHS-TT-STTB--TT--GGGT--HHHHHHHHHHHHHHT--GGGTTTB-HHHHHHHHHHHHHHHTTEEE--HHHHHHHHHHHTT-EEEESS-HHHHHHHHHTS-HHHHHHHHHHHHHHHTTHHHHHHHHHHHHHHT-HHHHHHHHHGGGTT-HHHHHHHHHHHHHHHHHHHHHHHHHGGGS--EEEEEEHHHHSSTTSHHHHHHHTT-EEEEEEES----------------S--S---S--S-EEEEETTTTEEEEESSPPEEEEEEETTEEEEEEEEEETTEEEEEEEEE-SSPPPGGGHHHHHHHHHHHHHHHTTEEEEEEEEEEETTEEEEEEEEEEETTBTT-EEEEEEEEETTEEEEEEEEE-HHHHTSHHHHHHHH--EE--HHHHHHHHHHSSPPP---TT-PPP---------PPPP-----------------------------------------

pLDDT: mean 70.56, std 21.63, range [23.91, 96.0]